Protein AF-A0A9W9Z459-F1 (afdb_monomer)

Structure (mmCIF, N/CA/C/O backbone):
data_AF-A0A9W9Z459-F1
#
_entry.id   AF-A0A9W9Z459-F1
#
loop_
_atom_site.group_PDB
_atom_site.id
_atom_site.type_symbol
_atom_site.label_atom_id
_atom_site.label_alt_id
_atom_site.label_comp_id
_atom_site.label_asym_id
_atom_site.label_entity_id
_atom_site.label_seq_id
_atom_site.pdbx_PDB_ins_code
_atom_site.Cartn_x
_atom_site.Cartn_y
_atom_site.Cartn_z
_atom_site.occupancy
_atom_site.B_iso_or_equiv
_atom_site.auth_seq_id
_atom_site.auth_comp_id
_atom_site.auth_asym_id
_atom_site.auth_atom_id
_atom_site.pdbx_PDB_model_num
ATOM 1 N N . MET A 1 1 ? 6.726 48.085 -51.121 1.00 33.09 1 MET A N 1
ATOM 2 C CA . MET A 1 1 ? 7.562 48.000 -49.904 1.00 33.09 1 MET A CA 1
ATOM 3 C C . MET A 1 1 ? 6.986 48.955 -48.873 1.00 33.09 1 MET A C 1
ATOM 5 O O . MET A 1 1 ? 6.950 50.147 -49.133 1.00 33.09 1 MET A O 1
ATOM 9 N N . ASN A 1 2 ? 6.444 48.423 -47.775 1.00 30.64 2 ASN A N 1
ATOM 10 C CA . ASN A 1 2 ? 5.808 49.197 -46.706 1.00 30.64 2 ASN A CA 1
ATOM 11 C C . ASN A 1 2 ? 6.861 49.483 -45.622 1.00 30.64 2 ASN A C 1
ATOM 13 O O . ASN A 1 2 ? 7.367 48.552 -44.999 1.00 30.64 2 ASN A O 1
ATOM 17 N N . VAL A 1 3 ? 7.222 50.753 -45.437 1.00 37.75 3 VAL A N 1
ATOM 18 C CA . VAL A 1 3 ? 8.397 51.231 -44.673 1.00 37.75 3 VAL A CA 1
ATOM 19 C C . VAL A 1 3 ? 8.119 51.344 -43.156 1.00 37.75 3 VAL A C 1
ATOM 21 O O . VAL A 1 3 ? 8.700 52.164 -42.464 1.00 37.75 3 VAL A O 1
ATOM 24 N N . THR A 1 4 ? 7.234 50.524 -42.580 1.00 36.66 4 THR A N 1
ATOM 25 C CA . THR A 1 4 ? 6.805 50.691 -41.168 1.00 36.66 4 THR A CA 1
ATOM 26 C C . THR A 1 4 ? 6.666 49.388 -40.377 1.00 36.66 4 THR A C 1
ATOM 28 O O . THR A 1 4 ? 5.792 49.257 -39.522 1.00 36.66 4 THR A O 1
ATOM 31 N N . ARG A 1 5 ? 7.543 48.401 -40.606 1.00 35.97 5 ARG A N 1
ATOM 32 C CA . ARG A 1 5 ? 7.560 47.161 -39.799 1.00 35.97 5 ARG A CA 1
ATOM 33 C C . ARG A 1 5 ? 8.921 46.747 -39.234 1.00 35.97 5 ARG A C 1
ATOM 35 O O . ARG A 1 5 ? 9.155 45.567 -39.007 1.00 35.97 5 ARG A O 1
ATOM 42 N N . ALA A 1 6 ? 9.779 47.713 -38.933 1.00 44.91 6 ALA A N 1
ATOM 43 C CA . ALA A 1 6 ? 10.926 47.501 -38.057 1.00 44.91 6 ALA A CA 1
ATOM 44 C C . ALA A 1 6 ? 11.133 48.753 -37.206 1.00 44.91 6 ALA A C 1
ATOM 46 O O . ALA A 1 6 ? 11.530 49.785 -37.732 1.00 44.91 6 ALA A O 1
ATOM 47 N N . MET A 1 7 ? 10.839 48.679 -35.908 1.00 44.25 7 MET A N 1
ATOM 48 C CA . MET A 1 7 ? 11.396 49.649 -34.957 1.00 44.25 7 MET A CA 1
ATOM 49 C C . MET A 1 7 ? 11.773 49.055 -33.597 1.00 44.25 7 MET A C 1
ATOM 51 O O . MET A 1 7 ? 12.324 49.773 -32.773 1.00 44.25 7 MET A O 1
ATOM 55 N N . LEU A 1 8 ? 11.567 47.754 -33.361 1.00 49.78 8 LEU A N 1
ATOM 56 C CA . LEU A 1 8 ? 12.122 47.081 -32.188 1.00 49.78 8 LEU A CA 1
ATOM 57 C C . LEU A 1 8 ? 12.636 45.688 -32.586 1.00 49.78 8 LEU A C 1
ATOM 59 O O . LEU A 1 8 ? 11.852 44.765 -32.797 1.00 49.78 8 LEU A O 1
ATOM 63 N N . ASP A 1 9 ? 13.963 45.531 -32.648 1.00 59.78 9 ASP A N 1
ATOM 64 C CA . ASP A 1 9 ? 14.664 44.239 -32.827 1.00 59.78 9 ASP A CA 1
ATOM 65 C C . ASP A 1 9 ? 14.608 43.353 -31.564 1.00 59.78 9 ASP A C 1
ATOM 67 O O . ASP A 1 9 ? 15.243 42.299 -31.453 1.00 59.78 9 ASP A O 1
ATOM 71 N N . PHE A 1 10 ? 13.818 43.780 -30.582 1.00 63.88 10 PHE A N 1
ATOM 72 C CA . PHE A 1 10 ? 13.540 43.076 -29.350 1.00 63.88 10 PHE A CA 1
ATOM 73 C C . PHE A 1 10 ? 12.063 43.222 -28.978 1.00 63.88 10 PHE A C 1
ATOM 75 O O . PHE A 1 10 ? 11.417 44.219 -29.275 1.00 63.88 10 PHE A O 1
ATOM 82 N N . HIS A 1 11 ? 11.515 42.229 -28.292 1.00 70.88 11 HIS A N 1
ATOM 83 C CA . HIS A 1 11 ? 10.202 42.326 -27.667 1.00 70.88 11 HIS A CA 1
ATOM 84 C C . HIS A 1 11 ? 10.350 42.350 -26.157 1.00 70.88 11 HIS A C 1
ATOM 86 O O . HIS A 1 11 ? 11.096 41.555 -25.575 1.00 70.88 11 HIS A O 1
ATOM 92 N N . LEU A 1 12 ? 9.576 43.235 -25.545 1.00 73.88 12 LEU A N 1
ATOM 93 C CA . LEU A 1 12 ? 9.324 43.241 -24.117 1.00 73.88 12 LEU A CA 1
ATOM 94 C C . LEU A 1 12 ? 8.213 42.238 -23.786 1.00 73.88 12 LEU A C 1
ATOM 96 O O . LEU A 1 12 ? 7.470 41.793 -24.669 1.00 73.88 12 LEU A O 1
ATOM 100 N N . ASP A 1 13 ? 8.128 41.838 -22.523 1.00 73.88 13 ASP A N 1
ATOM 101 C CA . ASP A 1 13 ? 7.057 40.955 -22.085 1.00 73.88 13 ASP A CA 1
ATOM 102 C C . ASP A 1 13 ? 5.696 41.672 -22.071 1.00 73.88 13 ASP A C 1
ATOM 104 O O . ASP A 1 13 ? 5.591 42.893 -22.180 1.00 73.88 13 ASP A O 1
ATOM 108 N N . LYS A 1 14 ? 4.617 40.894 -21.938 1.00 75.00 14 LYS A N 1
ATOM 109 C CA . LYS A 1 14 ? 3.243 41.422 -21.910 1.00 75.00 14 LYS A CA 1
ATOM 110 C C . LYS A 1 14 ? 2.937 42.310 -20.692 1.00 75.00 14 LYS A C 1
ATOM 112 O O . LYS A 1 14 ? 1.835 42.839 -20.603 1.00 75.00 14 LYS A O 1
ATOM 117 N N . HIS A 1 15 ? 3.853 42.386 -19.730 1.00 77.06 15 HIS A N 1
ATOM 118 C CA . HIS A 1 15 ? 3.709 43.118 -18.476 1.00 77.06 15 HIS A CA 1
ATOM 119 C C . HIS A 1 15 ? 4.658 44.317 -18.399 1.00 77.06 15 HIS A C 1
ATOM 121 O O . HIS A 1 15 ? 4.790 44.914 -17.331 1.00 77.06 15 HIS A O 1
ATOM 127 N N . ALA A 1 16 ? 5.313 44.666 -19.507 1.00 75.75 16 ALA A N 1
ATOM 128 C CA . ALA A 1 16 ? 6.228 45.784 -19.557 1.00 75.75 16 ALA A CA 1
ATOM 129 C C . ALA A 1 16 ? 5.472 47.094 -19.321 1.00 75.75 16 ALA A C 1
ATOM 131 O O . ALA A 1 16 ? 4.479 47.386 -19.991 1.00 75.75 16 ALA A O 1
ATOM 132 N N . VAL A 1 17 ? 5.950 47.877 -18.356 1.00 75.44 17 VAL A N 1
ATOM 133 C CA . VAL A 1 17 ? 5.379 49.184 -18.031 1.00 75.44 17 VAL A CA 1
ATOM 134 C C . VAL A 1 17 ? 6.151 50.227 -18.828 1.00 75.44 17 VAL A C 1
ATOM 136 O O . VAL A 1 17 ? 7.335 50.461 -18.579 1.00 75.44 17 VAL A O 1
ATOM 139 N N . ILE A 1 18 ? 5.478 50.809 -19.819 1.00 72.94 18 ILE A N 1
ATOM 140 C CA . ILE A 1 18 ? 5.997 51.892 -20.654 1.00 72.94 18 ILE A CA 1
ATOM 141 C C . ILE A 1 18 ? 5.150 53.121 -20.333 1.00 72.94 18 ILE A C 1
ATOM 143 O O . ILE A 1 18 ? 4.053 53.274 -20.865 1.00 72.94 18 ILE A O 1
ATOM 147 N N . ASP A 1 19 ? 5.628 53.955 -19.416 1.00 69.69 19 ASP A N 1
ATOM 148 C CA . ASP A 1 19 ? 4.999 55.240 -19.126 1.00 69.69 19 ASP A CA 1
ATOM 149 C C . ASP A 1 19 ? 5.716 56.323 -19.938 1.00 69.69 19 ASP A C 1
ATOM 151 O O . ASP A 1 19 ? 6.912 56.542 -19.775 1.00 69.69 19 ASP A O 1
ATOM 155 N N . SER A 1 20 ? 5.003 56.961 -20.865 1.00 63.00 20 SER A N 1
ATOM 156 C CA . SER A 1 20 ? 5.554 58.012 -21.728 1.00 63.00 20 SER A CA 1
ATOM 157 C C . SER A 1 20 ? 5.565 59.394 -21.067 1.00 63.00 20 SER A C 1
ATOM 159 O O . SER A 1 20 ? 5.967 60.362 -21.709 1.00 63.00 20 SER A O 1
ATOM 161 N N . THR A 1 21 ? 5.059 59.511 -19.835 1.00 61.91 21 THR A N 1
ATOM 162 C CA . THR A 1 21 ? 4.865 60.796 -19.140 1.00 61.91 21 THR A CA 1
ATOM 163 C C . THR A 1 21 ? 5.730 60.978 -17.898 1.00 61.91 21 THR A C 1
ATOM 165 O O . THR A 1 21 ? 5.834 62.095 -17.393 1.00 61.91 21 THR A O 1
ATOM 168 N N . SER A 1 22 ? 6.396 59.922 -17.433 1.00 60.44 22 SER A N 1
ATOM 169 C CA . SER A 1 22 ? 7.375 59.985 -16.352 1.00 60.44 22 SER A CA 1
ATOM 170 C C . SER A 1 22 ? 8.780 59.690 -16.887 1.00 60.44 22 SER A C 1
ATOM 172 O O . SER A 1 22 ? 8.956 58.821 -17.733 1.00 60.44 22 SER A O 1
ATOM 174 N N . ASP A 1 23 ? 9.802 60.378 -16.365 1.00 63.66 23 ASP A N 1
ATOM 175 C CA . ASP A 1 23 ? 11.235 60.145 -16.664 1.00 63.66 23 ASP A CA 1
ATOM 176 C C . ASP A 1 23 ? 11.752 58.788 -16.113 1.00 63.66 23 ASP A C 1
ATOM 178 O O . ASP A 1 23 ? 12.944 58.576 -15.882 1.00 63.66 23 ASP A O 1
ATOM 182 N N . MET A 1 24 ? 10.841 57.850 -15.841 1.00 59.84 24 MET A N 1
ATOM 183 C CA . MET A 1 24 ? 11.138 56.544 -15.272 1.00 59.84 24 MET A CA 1
ATOM 184 C C . MET A 1 24 ? 11.606 55.580 -16.374 1.00 59.84 24 MET A C 1
ATOM 186 O O . MET A 1 24 ? 10.973 55.476 -17.426 1.00 59.84 24 MET A O 1
ATOM 190 N N . PRO A 1 25 ? 12.694 54.821 -16.151 1.00 65.50 25 PRO A N 1
ATOM 191 C CA . PRO A 1 25 ? 13.192 53.872 -17.138 1.00 65.50 25 PRO A CA 1
ATOM 192 C C . PRO A 1 25 ? 12.192 52.728 -17.357 1.00 65.50 25 PRO A C 1
ATOM 194 O O . PRO A 1 25 ? 11.655 52.173 -16.397 1.00 65.50 25 PRO A O 1
ATOM 197 N N . VAL A 1 26 ? 11.983 52.340 -18.620 1.00 71.50 26 VAL A N 1
ATOM 198 C CA . VAL A 1 26 ? 11.097 51.231 -19.019 1.00 71.50 26 VAL A CA 1
ATOM 199 C C . VAL A 1 26 ? 11.497 49.940 -18.299 1.00 71.50 26 VAL A C 1
ATOM 201 O O . VAL A 1 26 ? 12.631 49.473 -18.427 1.00 71.50 26 VAL A O 1
ATOM 204 N N . GLN A 1 27 ? 10.555 49.333 -17.572 1.00 71.88 27 GLN A N 1
ATOM 205 C CA . GLN A 1 27 ? 10.784 48.087 -16.837 1.00 71.88 27 GLN A CA 1
ATOM 206 C C . GLN A 1 27 ? 10.079 46.913 -17.523 1.00 71.88 27 GLN A C 1
ATOM 208 O O . GLN A 1 27 ? 8.870 46.938 -17.745 1.00 71.88 27 GLN A O 1
ATOM 213 N N . SER A 1 28 ? 10.840 45.858 -17.826 1.00 75.88 28 SER A N 1
ATOM 214 C CA . SER A 1 28 ? 10.336 44.587 -18.362 1.00 75.88 28 SER A CA 1
ATOM 215 C C . SER A 1 28 ? 11.027 43.429 -17.652 1.00 75.88 28 SER A C 1
ATOM 217 O O . SER A 1 28 ? 12.244 43.460 -17.457 1.00 75.88 28 SER A O 1
ATOM 219 N N . ARG A 1 29 ? 10.271 42.397 -17.263 1.00 74.69 29 ARG A N 1
ATOM 220 C CA . ARG A 1 29 ? 10.810 41.239 -16.531 1.00 74.69 29 ARG A CA 1
ATOM 221 C C . ARG A 1 29 ? 11.503 40.255 -17.468 1.00 74.69 29 ARG A C 1
ATOM 223 O O . ARG A 1 29 ? 12.462 39.597 -17.067 1.00 74.69 29 ARG A O 1
ATOM 230 N N . TYR A 1 30 ? 11.043 40.183 -18.714 1.00 70.75 30 TYR A N 1
ATOM 231 C CA . TYR A 1 30 ? 11.679 39.422 -19.782 1.00 70.75 30 TYR A CA 1
ATOM 232 C C . TYR A 1 30 ? 11.851 40.282 -21.028 1.00 70.75 30 TYR A C 1
ATOM 234 O O . TYR A 1 30 ? 10.977 41.066 -21.391 1.00 70.75 30 TYR A O 1
ATOM 242 N N . THR A 1 31 ? 12.978 40.113 -21.705 1.00 71.75 31 THR A N 1
ATOM 243 C CA . THR A 1 31 ? 13.245 40.720 -23.007 1.00 71.75 31 THR A CA 1
ATOM 244 C C . THR A 1 31 ? 13.742 39.629 -23.948 1.00 71.75 31 THR A C 1
ATOM 246 O O . THR A 1 31 ? 14.506 38.748 -23.548 1.00 71.75 31 THR A O 1
ATOM 249 N N . ARG A 1 32 ? 13.259 39.627 -25.193 1.00 71.94 32 ARG A N 1
ATOM 250 C CA . ARG A 1 32 ? 13.710 38.687 -26.231 1.00 71.94 32 ARG A CA 1
ATOM 251 C C . ARG A 1 32 ? 14.236 39.468 -27.423 1.00 71.94 32 ARG A C 1
ATOM 253 O O . ARG A 1 32 ? 13.547 40.361 -27.897 1.00 71.94 32 ARG A O 1
ATOM 260 N N . SER A 1 33 ? 15.413 39.119 -27.922 1.00 71.25 33 SER A N 1
ATOM 261 C CA . SER A 1 33 ? 15.921 39.641 -29.194 1.00 71.25 33 SER A CA 1
ATOM 262 C C . SER A 1 33 ? 15.441 38.754 -30.335 1.00 71.25 33 SER A C 1
ATOM 264 O O . SER A 1 33 ? 15.403 37.530 -30.190 1.00 71.25 33 SER A O 1
ATOM 266 N N . LEU A 1 34 ? 15.059 39.363 -31.455 1.00 64.94 34 LEU A N 1
ATOM 267 C CA . LEU A 1 34 ? 14.704 38.643 -32.672 1.00 64.94 34 LEU A CA 1
ATOM 268 C C . LEU A 1 34 ? 15.867 38.715 -33.659 1.00 64.94 34 LEU A C 1
ATOM 270 O O . LEU A 1 34 ? 16.469 39.766 -33.846 1.00 64.94 34 LEU A O 1
ATOM 274 N N . PHE A 1 35 ? 16.178 37.587 -34.289 1.00 63.50 35 PHE A N 1
ATOM 275 C CA . PHE A 1 35 ? 17.106 37.527 -35.411 1.00 63.50 35 PHE A CA 1
ATOM 276 C C . PHE A 1 35 ? 16.327 37.040 -36.627 1.00 63.50 35 PHE A C 1
ATOM 278 O O . PHE A 1 35 ? 15.687 35.988 -36.569 1.00 63.50 35 PHE A O 1
ATOM 285 N N . TYR A 1 36 ? 16.351 37.818 -37.703 1.00 66.31 36 TYR A N 1
ATOM 286 C CA . TYR A 1 36 ? 15.632 37.508 -38.931 1.00 66.31 36 TYR A CA 1
ATOM 287 C C . TYR A 1 36 ? 16.607 36.955 -39.967 1.00 66.31 36 TYR A C 1
ATOM 289 O O . TYR A 1 36 ? 17.659 37.539 -40.217 1.00 66.31 36 TYR A O 1
ATOM 297 N N . ILE A 1 37 ? 16.246 35.827 -40.573 1.00 67.19 37 ILE A N 1
ATOM 298 C CA . ILE A 1 37 ? 16.971 35.245 -41.705 1.00 67.19 37 ILE A CA 1
ATOM 299 C C . ILE A 1 37 ? 16.275 35.721 -42.981 1.00 67.19 37 ILE A C 1
ATOM 301 O O . ILE A 1 37 ? 15.046 35.709 -43.059 1.00 67.19 37 ILE A O 1
ATOM 305 N N . GLY A 1 38 ? 17.053 36.194 -43.955 1.00 69.00 38 GLY A N 1
ATOM 306 C CA . GLY A 1 38 ? 16.524 36.697 -45.221 1.00 69.00 38 GLY A CA 1
ATOM 307 C C . GLY A 1 38 ? 16.048 35.567 -46.136 1.00 69.00 38 GLY A C 1
ATOM 308 O O . GLY A 1 38 ? 16.789 34.615 -46.374 1.00 69.00 38 GLY A O 1
ATOM 309 N N . TYR A 1 39 ? 14.834 35.703 -46.670 1.00 71.06 39 TYR A N 1
ATOM 310 C CA . TYR A 1 39 ? 14.299 34.873 -47.753 1.00 71.06 39 TYR A CA 1
ATOM 311 C C . TYR A 1 39 ? 14.453 35.593 -49.110 1.00 71.06 39 TYR A C 1
ATOM 313 O O . TYR A 1 39 ? 14.459 36.828 -49.130 1.00 71.06 39 TYR A O 1
ATOM 321 N N . PRO A 1 40 ? 14.514 34.876 -50.249 1.00 70.44 40 PRO A N 1
ATOM 322 C CA . PRO A 1 40 ? 14.514 33.418 -50.387 1.00 70.44 40 PRO A CA 1
ATOM 323 C C . PRO A 1 40 ? 15.889 32.793 -50.117 1.00 70.44 40 PRO A C 1
ATOM 325 O O . PRO A 1 40 ? 16.930 33.388 -50.398 1.00 70.44 40 PRO A O 1
ATOM 328 N N . LEU A 1 41 ? 15.893 31.569 -49.588 1.00 72.12 41 LEU A N 1
ATOM 329 C CA . LEU A 1 41 ? 17.123 30.794 -49.410 1.00 72.12 41 LEU A CA 1
ATOM 330 C C . LEU A 1 41 ? 17.668 30.315 -50.766 1.00 72.12 41 LEU A C 1
ATOM 332 O O . LEU A 1 41 ? 16.936 30.201 -51.752 1.00 72.12 41 LEU A O 1
ATOM 336 N N . LYS A 1 42 ? 18.975 30.039 -50.830 1.00 75.19 42 LYS A N 1
ATOM 337 C CA . LYS A 1 42 ? 19.655 29.623 -52.065 1.00 75.19 42 LYS A CA 1
ATOM 338 C C . LYS A 1 42 ? 19.064 28.301 -52.575 1.00 75.19 42 LYS A C 1
ATOM 340 O O . LYS A 1 42 ? 19.279 27.270 -51.958 1.00 75.19 42 LYS A O 1
ATOM 345 N N . GLY A 1 43 ? 18.375 28.335 -53.717 1.00 75.06 43 GLY A N 1
ATOM 346 C CA . GLY A 1 43 ? 17.684 27.167 -54.291 1.00 75.06 43 GLY A CA 1
ATOM 347 C C . GLY A 1 43 ? 16.165 27.325 -54.428 1.00 75.06 43 GLY A C 1
ATOM 348 O O . GLY A 1 43 ? 15.521 26.455 -55.011 1.00 75.06 43 GLY A O 1
ATOM 349 N N . PHE A 1 44 ? 15.606 28.444 -53.957 1.00 80.19 44 PHE A N 1
ATOM 350 C CA . PHE A 1 44 ? 14.195 28.800 -54.118 1.00 80.19 44 PHE A CA 1
ATOM 351 C C . PHE A 1 44 ? 14.034 30.027 -55.015 1.00 80.19 44 PHE A C 1
ATOM 353 O O . PHE A 1 44 ? 14.829 30.967 -54.951 1.00 80.19 44 PHE A O 1
ATOM 360 N N . HIS A 1 45 ? 12.998 30.024 -55.850 1.00 75.19 45 HIS A N 1
ATOM 361 C CA . HIS A 1 45 ? 12.787 31.059 -56.862 1.00 75.19 45 HIS A CA 1
ATOM 362 C C . HIS A 1 45 ? 12.219 32.364 -56.289 1.00 75.19 45 HIS A C 1
ATOM 364 O O . HIS A 1 45 ? 12.537 33.441 -56.790 1.00 75.19 45 HIS A O 1
ATOM 370 N N . ASN A 1 46 ? 11.386 32.290 -55.249 1.00 79.12 46 ASN A N 1
ATOM 371 C CA . ASN A 1 46 ? 10.826 33.451 -54.557 1.00 79.12 46 ASN A CA 1
ATOM 372 C C . ASN A 1 46 ? 10.457 33.095 -53.098 1.00 79.12 46 ASN A C 1
ATOM 374 O O . ASN A 1 46 ? 10.706 31.981 -52.641 1.00 79.12 46 ASN A O 1
ATOM 378 N N . THR A 1 47 ? 9.908 34.054 -52.348 1.00 74.44 47 THR A N 1
ATOM 379 C CA . THR A 1 47 ? 9.501 33.874 -50.938 1.00 74.44 47 THR A CA 1
ATOM 380 C C . THR A 1 47 ? 8.268 32.986 -50.752 1.00 74.44 47 THR A C 1
ATOM 382 O O . THR A 1 47 ? 7.952 32.617 -49.627 1.00 74.44 47 THR A O 1
ATOM 385 N N . GLU A 1 48 ? 7.538 32.692 -51.829 1.00 75.25 48 GLU A N 1
ATOM 386 C CA . GLU A 1 48 ? 6.327 31.859 -51.823 1.00 75.25 48 GLU A CA 1
ATOM 387 C C . GLU A 1 48 ? 6.578 30.458 -52.416 1.00 75.25 48 GLU A C 1
ATOM 389 O O . GLU A 1 48 ? 5.716 29.582 -52.359 1.00 75.25 48 GLU A O 1
ATOM 394 N N . ASP A 1 49 ? 7.771 30.218 -52.963 1.00 63.91 49 ASP A N 1
ATOM 395 C CA . ASP A 1 49 ? 8.190 28.945 -53.535 1.00 63.91 49 ASP A CA 1
ATOM 396 C C . ASP A 1 49 ? 8.460 27.963 -52.397 1.00 63.91 49 ASP A C 1
ATOM 398 O O . ASP A 1 49 ? 9.434 28.109 -51.657 1.00 63.91 49 ASP A O 1
ATOM 402 N N . ARG A 1 50 ? 7.572 26.968 -52.262 1.00 72.44 50 ARG A N 1
ATOM 403 C CA . ARG A 1 50 ? 7.658 25.888 -51.264 1.00 72.44 50 ARG A CA 1
ATOM 404 C C . ARG A 1 50 ? 7.937 26.438 -49.866 1.00 72.44 50 ARG A C 1
ATOM 406 O O . ARG A 1 50 ? 8.907 26.051 -49.215 1.00 72.44 50 ARG A O 1
ATOM 413 N N . VAL A 1 51 ? 7.046 27.326 -49.424 1.00 70.50 51 VAL A N 1
ATOM 414 C CA . VAL A 1 51 ? 7.123 28.053 -48.146 1.00 70.50 51 VAL A CA 1
ATOM 415 C C . VAL A 1 51 ? 7.519 27.144 -46.983 1.00 70.50 51 VAL A C 1
ATOM 417 O O . VAL A 1 51 ? 8.418 27.499 -46.229 1.00 70.50 51 VAL A O 1
ATOM 420 N N . ASP A 1 52 ? 6.911 25.962 -46.868 1.00 65.56 52 ASP A N 1
ATOM 421 C CA . ASP A 1 52 ? 7.197 25.023 -45.777 1.00 65.56 52 ASP A CA 1
ATOM 422 C C . ASP A 1 52 ? 8.636 24.476 -45.831 1.00 65.56 52 ASP A C 1
ATOM 424 O O . ASP A 1 52 ? 9.345 24.514 -44.827 1.00 65.56 52 ASP A O 1
ATOM 428 N N . MET A 1 53 ? 9.122 24.065 -47.010 1.00 66.38 53 MET A N 1
ATOM 429 C CA . MET A 1 53 ? 10.506 23.585 -47.171 1.00 66.38 53 MET A CA 1
ATOM 430 C C . MET A 1 53 ? 11.524 24.699 -46.926 1.00 66.38 53 MET A C 1
ATOM 432 O O . MET A 1 53 ? 12.558 24.479 -46.300 1.00 66.38 53 MET A O 1
ATOM 436 N N . GLN A 1 54 ? 11.227 25.906 -47.406 1.00 71.31 54 GLN A N 1
ATOM 437 C CA . GLN A 1 54 ? 12.091 27.063 -47.211 1.00 71.31 54 GLN A CA 1
ATOM 438 C C . GLN A 1 54 ? 12.174 27.452 -45.724 1.00 71.31 54 GLN A C 1
ATOM 440 O O . GLN A 1 54 ? 13.238 27.836 -45.234 1.00 71.31 54 GLN A O 1
ATOM 445 N N . TRP A 1 55 ? 11.070 27.302 -44.987 1.00 66.19 55 TRP A N 1
ATOM 446 C CA . TRP A 1 55 ? 11.027 27.470 -43.536 1.00 66.19 55 TRP A CA 1
ATOM 447 C C . TRP A 1 55 ? 11.858 26.423 -42.791 1.00 66.19 55 TRP A C 1
ATOM 449 O O . TRP A 1 55 ? 12.577 26.772 -41.848 1.00 66.19 55 TRP A O 1
ATOM 459 N N . ASP A 1 56 ? 11.786 25.160 -43.203 1.00 64.25 56 ASP A N 1
ATOM 460 C CA . ASP A 1 56 ? 12.553 24.073 -42.588 1.00 64.25 56 ASP A CA 1
ATOM 461 C C . ASP A 1 56 ? 14.063 24.242 -42.820 1.00 64.25 56 ASP A C 1
ATOM 463 O O . ASP A 1 56 ? 14.864 24.085 -41.892 1.00 64.25 56 ASP A O 1
ATOM 467 N N . GLU A 1 57 ? 14.463 24.661 -44.022 1.00 70.56 57 GLU A N 1
ATOM 468 C CA . GLU A 1 57 ? 15.864 24.916 -44.366 1.00 70.56 57 GLU A CA 1
ATOM 469 C C . GLU A 1 57 ? 16.433 26.133 -43.613 1.00 70.56 57 GLU A C 1
ATOM 471 O O . GLU A 1 57 ? 17.569 26.096 -43.130 1.00 70.56 57 GLU A O 1
ATOM 476 N N . ALA A 1 58 ? 15.621 27.174 -43.383 1.00 71.38 58 ALA A N 1
ATOM 477 C CA . ALA A 1 58 ? 16.000 28.305 -42.532 1.00 71.38 58 ALA A CA 1
ATOM 478 C C . ALA A 1 58 ? 16.247 27.871 -41.079 1.00 71.38 58 ALA A C 1
ATOM 480 O O . ALA A 1 58 ? 17.200 28.327 -40.439 1.00 71.38 58 ALA A O 1
ATOM 481 N N . GLN A 1 59 ? 15.397 26.990 -40.542 1.00 64.38 59 GLN A N 1
ATOM 482 C CA . GLN A 1 59 ? 15.546 26.475 -39.180 1.00 64.38 59 GLN A CA 1
ATOM 483 C C . GLN A 1 59 ? 16.773 25.575 -39.029 1.00 64.38 59 GLN A C 1
ATOM 485 O O . GLN A 1 59 ? 17.443 25.633 -37.991 1.00 64.38 59 GLN A O 1
ATOM 490 N N . LEU A 1 60 ? 17.085 24.774 -40.049 1.00 64.88 60 LEU A N 1
ATOM 491 C CA . LEU A 1 60 ? 18.282 23.941 -40.076 1.00 64.88 60 LEU A CA 1
ATOM 492 C C . LEU A 1 60 ? 19.550 24.796 -40.097 1.00 64.88 60 LEU A C 1
ATOM 494 O O . LEU A 1 60 ? 20.409 24.631 -39.230 1.00 64.88 60 LEU A O 1
ATOM 498 N N . PHE A 1 61 ? 19.618 25.766 -41.011 1.00 70.56 61 PHE A N 1
ATOM 499 C CA . PHE A 1 61 ? 20.736 26.702 -41.104 1.00 70.56 61 PHE A CA 1
ATOM 500 C C . PHE A 1 61 ? 20.948 27.462 -39.788 1.00 70.56 61 PHE A C 1
ATOM 502 O O . PHE A 1 61 ? 22.071 27.569 -39.294 1.00 70.56 61 PHE A O 1
ATOM 509 N N . ALA A 1 62 ? 19.864 27.931 -39.160 1.00 67.00 62 ALA A N 1
ATOM 510 C CA . ALA A 1 62 ? 19.927 28.583 -37.855 1.00 67.00 62 ALA A CA 1
ATOM 511 C C . ALA A 1 62 ? 20.470 27.650 -36.759 1.00 67.00 62 ALA A C 1
ATOM 513 O O . ALA A 1 62 ? 21.235 28.080 -35.893 1.00 67.00 62 ALA A O 1
ATOM 514 N N . SER A 1 63 ? 20.075 26.375 -36.782 1.00 63.31 63 SER A N 1
ATOM 515 C CA . SER A 1 63 ? 20.550 25.373 -35.831 1.00 63.31 63 SER A CA 1
ATOM 516 C C . SER A 1 63 ? 22.040 25.102 -36.010 1.00 63.31 63 SER A C 1
ATOM 518 O O . SER A 1 63 ? 22.772 25.144 -35.030 1.00 63.31 63 SER A O 1
ATOM 520 N N . GLU A 1 64 ? 22.521 24.870 -37.228 1.00 65.00 64 GLU A N 1
ATOM 521 C CA . GLU A 1 64 ? 23.944 24.594 -37.471 1.00 65.00 64 GLU A CA 1
ATOM 522 C C . GLU A 1 64 ? 24.830 25.803 -37.167 1.00 65.00 64 GLU A C 1
ATOM 524 O O . GLU A 1 64 ? 25.819 25.682 -36.442 1.00 65.00 64 GLU A O 1
ATOM 529 N N . ALA A 1 65 ? 24.445 26.985 -37.653 1.00 68.94 65 ALA A N 1
ATOM 530 C CA . ALA A 1 65 ? 25.251 28.191 -37.506 1.00 68.94 65 ALA A CA 1
ATOM 531 C C . ALA A 1 65 ? 25.347 28.666 -36.048 1.00 68.94 65 ALA A C 1
ATOM 533 O O . ALA A 1 65 ? 26.384 29.183 -35.626 1.00 68.94 65 ALA A O 1
ATOM 534 N N . PHE A 1 66 ? 24.274 28.505 -35.262 1.00 70.44 66 PHE A N 1
ATOM 535 C CA . PHE A 1 66 ? 24.184 29.122 -33.939 1.00 70.44 66 PHE A CA 1
ATOM 536 C C . PHE A 1 66 ? 24.117 28.139 -32.764 1.00 70.44 66 PHE A C 1
ATOM 538 O O . PHE A 1 66 ? 24.286 28.592 -31.631 1.00 70.44 66 PHE A O 1
ATOM 545 N N . ALA A 1 67 ? 23.930 26.824 -32.954 1.00 66.94 67 ALA A N 1
ATOM 546 C CA . ALA A 1 67 ? 23.771 25.883 -31.831 1.00 66.94 67 ALA A CA 1
ATOM 547 C C . ALA A 1 67 ? 24.940 25.918 -30.838 1.00 66.94 67 ALA A C 1
ATOM 549 O O . ALA A 1 67 ? 24.724 26.035 -29.630 1.00 66.94 67 ALA A O 1
ATOM 550 N N . THR A 1 68 ? 26.182 25.854 -31.320 1.00 65.75 68 THR A N 1
ATOM 551 C CA . THR A 1 68 ? 27.391 25.878 -30.478 1.00 65.75 68 THR A CA 1
ATOM 552 C C . THR A 1 68 ? 27.555 27.212 -29.755 1.00 65.75 68 THR A C 1
ATOM 554 O O . THR A 1 68 ? 27.868 27.239 -28.559 1.00 65.75 68 THR A O 1
ATOM 557 N N . LEU A 1 69 ? 27.287 28.323 -30.445 1.00 73.62 69 LEU A N 1
ATOM 558 C CA .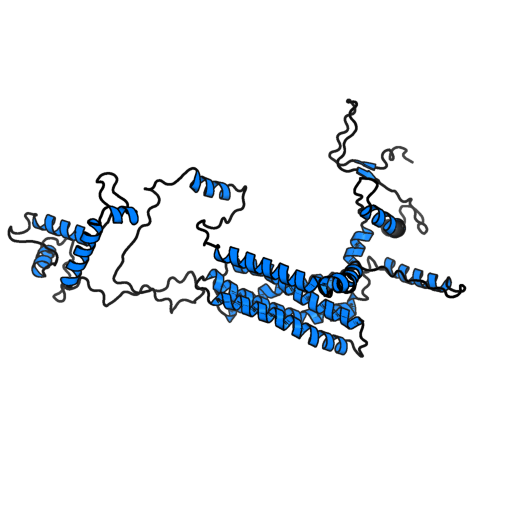 LEU A 1 69 ? 27.352 29.664 -29.868 1.00 73.62 69 LEU A CA 1
ATOM 559 C C . LEU A 1 69 ? 26.287 29.859 -28.778 1.00 73.62 69 LEU A C 1
ATOM 561 O O . LEU A 1 69 ? 26.616 30.266 -27.660 1.00 73.62 69 LEU A O 1
ATOM 565 N N . LEU A 1 70 ? 25.031 29.521 -29.076 1.00 73.00 70 LEU A N 1
ATOM 566 C CA . LEU A 1 70 ? 23.897 29.638 -28.158 1.00 73.00 70 LEU A CA 1
ATOM 567 C C . LEU A 1 70 ? 24.077 28.734 -26.938 1.00 73.00 70 LEU A C 1
ATOM 569 O O . LEU A 1 70 ? 23.862 29.179 -25.811 1.00 73.00 70 LEU A O 1
ATOM 573 N N . HIS A 1 71 ? 24.568 27.507 -27.126 1.00 67.19 71 HIS A N 1
ATOM 574 C CA . HIS A 1 71 ? 24.843 26.585 -26.025 1.00 67.19 71 HIS A CA 1
ATOM 575 C C . HIS A 1 71 ? 25.968 27.089 -25.103 1.00 67.19 71 HIS A C 1
ATOM 577 O O . HIS A 1 71 ? 25.871 26.998 -23.874 1.00 67.19 71 HIS A O 1
ATOM 583 N N . LYS A 1 72 ? 27.029 27.680 -25.671 1.00 75.12 72 LYS A N 1
ATOM 584 C CA . LYS A 1 72 ? 28.130 28.285 -24.900 1.00 75.12 72 LYS A CA 1
ATOM 585 C C . LYS A 1 72 ? 27.655 29.489 -24.084 1.00 75.12 72 LYS A C 1
ATOM 587 O O . LYS A 1 72 ? 28.052 29.629 -22.926 1.00 75.12 72 LYS A O 1
ATOM 592 N N . LYS A 1 73 ? 26.798 30.338 -24.662 1.00 78.81 73 LYS A N 1
ATOM 593 C CA . LYS A 1 73 ? 26.214 31.503 -23.979 1.00 78.81 73 LYS A CA 1
ATOM 594 C C . LYS A 1 73 ? 25.160 31.114 -22.942 1.00 78.81 73 LYS A C 1
ATOM 596 O O . LYS A 1 73 ? 25.126 31.730 -21.886 1.00 78.81 73 LYS A O 1
ATOM 601 N N . PHE A 1 74 ? 24.392 30.050 -23.169 1.00 74.69 74 PHE A N 1
ATOM 602 C CA . PHE A 1 74 ? 23.481 29.481 -22.169 1.00 74.69 74 PHE A CA 1
ATOM 603 C C . PHE A 1 74 ? 24.230 29.040 -20.905 1.00 74.69 74 PHE A C 1
ATOM 605 O O . PHE A 1 74 ? 23.847 29.403 -19.797 1.00 74.69 74 PHE A O 1
ATOM 612 N N . LYS A 1 75 ? 25.351 28.319 -21.063 1.00 70.06 75 LYS A N 1
ATOM 613 C CA . LYS A 1 75 ? 26.152 27.833 -19.926 1.00 70.06 75 LYS A CA 1
ATOM 614 C C . LYS A 1 75 ? 26.906 28.930 -19.180 1.00 70.06 75 LYS A C 1
ATOM 616 O O . LYS A 1 75 ? 27.006 28.867 -17.961 1.00 70.06 75 LYS A O 1
ATOM 621 N N . ARG A 1 76 ? 27.494 29.889 -19.901 1.00 75.06 76 ARG A N 1
ATOM 622 C CA . ARG A 1 76 ? 28.324 30.947 -19.293 1.00 75.06 76 ARG A CA 1
ATOM 623 C C . ARG A 1 76 ? 27.534 32.197 -18.902 1.00 75.06 76 ARG A C 1
ATOM 625 O O . ARG A 1 76 ? 28.081 33.043 -18.208 1.00 75.06 76 ARG A O 1
ATOM 632 N N . GLY A 1 77 ? 26.284 32.317 -19.344 1.00 73.44 77 GLY A N 1
ATOM 633 C CA . GLY A 1 77 ? 25.547 33.575 -19.298 1.00 73.44 77 GLY A CA 1
ATOM 634 C C . GLY A 1 77 ? 26.134 34.626 -20.247 1.00 73.44 77 GLY A C 1
ATOM 635 O O . GLY A 1 77 ? 27.135 34.408 -20.943 1.00 73.44 77 GLY A O 1
ATOM 636 N N . ILE A 1 78 ? 25.492 35.790 -20.287 1.00 77.38 78 ILE A N 1
ATOM 637 C CA . ILE A 1 78 ? 26.006 36.987 -20.960 1.00 77.38 78 ILE A CA 1
ATOM 638 C C . ILE A 1 78 ? 26.166 38.063 -19.883 1.00 77.38 78 ILE A C 1
ATOM 640 O O . ILE A 1 78 ? 25.189 38.669 -19.450 1.00 77.38 78 ILE A O 1
ATOM 644 N N . GLY A 1 79 ? 27.398 38.260 -19.401 1.00 79.88 79 GLY A N 1
ATOM 645 C CA . GLY A 1 79 ? 27.663 39.115 -18.239 1.00 79.88 79 GLY A CA 1
ATOM 646 C C . GLY A 1 79 ? 27.034 38.533 -16.967 1.00 79.88 79 GLY A C 1
ATOM 647 O O . GLY A 1 79 ? 27.207 37.351 -16.685 1.00 79.88 79 GLY A O 1
ATOM 648 N N . ALA A 1 80 ? 26.273 39.343 -16.225 1.00 72.75 80 ALA A N 1
ATOM 649 C CA . ALA A 1 80 ? 25.510 38.898 -15.051 1.00 72.75 80 ALA A CA 1
ATOM 650 C C . ALA A 1 80 ? 24.136 38.280 -15.397 1.00 72.75 80 ALA A C 1
ATOM 652 O O . ALA A 1 80 ? 23.402 37.852 -14.506 1.00 72.75 80 ALA A O 1
ATOM 653 N N . MET A 1 81 ? 23.758 38.239 -16.681 1.00 66.19 81 MET A N 1
ATOM 654 C CA . MET A 1 81 ? 22.435 37.790 -17.118 1.00 66.19 81 MET A CA 1
ATOM 655 C C . MET A 1 81 ? 22.432 36.305 -17.487 1.00 66.19 81 MET A C 1
ATOM 657 O O . MET A 1 81 ? 23.302 35.812 -18.213 1.00 66.19 81 MET A O 1
ATOM 661 N N . LYS A 1 82 ? 21.396 35.592 -17.030 1.00 64.62 82 LYS A N 1
ATOM 662 C CA . LYS A 1 82 ? 21.119 34.213 -17.449 1.00 64.62 82 LYS A CA 1
ATOM 663 C C . LYS A 1 82 ? 20.530 34.230 -18.859 1.00 64.62 82 LYS A C 1
ATOM 665 O O . LYS A 1 82 ? 19.502 34.858 -19.093 1.00 64.62 82 LYS A O 1
ATOM 670 N N . PHE A 1 83 ? 21.191 33.546 -19.786 1.00 71.25 83 PHE A N 1
ATOM 671 C CA . PHE A 1 83 ? 20.782 33.480 -21.185 1.00 71.25 83 PHE A CA 1
ATOM 672 C C . PHE A 1 83 ? 19.945 32.224 -21.425 1.00 71.25 83 PHE A C 1
ATOM 674 O O . PHE A 1 83 ? 20.403 31.128 -21.116 1.00 71.25 83 PHE A O 1
ATOM 681 N N . TYR A 1 84 ? 18.753 32.376 -22.000 1.00 66.25 84 TYR A N 1
ATOM 682 C CA . TYR A 1 84 ? 17.876 31.272 -22.394 1.00 66.25 84 TYR A CA 1
ATOM 683 C C . TYR A 1 84 ? 17.550 31.404 -23.880 1.00 66.25 84 TYR A C 1
ATOM 685 O O . TYR A 1 84 ? 17.263 32.501 -24.353 1.00 66.25 84 TYR A O 1
ATOM 693 N N . TYR A 1 85 ? 17.584 30.292 -24.613 1.00 66.56 85 TYR A N 1
ATOM 694 C CA . TYR A 1 85 ? 17.208 30.246 -26.023 1.00 66.56 85 TYR A CA 1
ATOM 695 C C . TYR A 1 85 ? 16.216 29.107 -26.253 1.00 66.56 85 TYR A C 1
ATOM 697 O O . TYR A 1 85 ? 16.301 28.058 -25.616 1.00 66.56 85 TYR A O 1
ATOM 705 N N . PHE A 1 86 ? 15.275 29.315 -27.169 1.00 59.34 86 PHE A N 1
ATOM 706 C CA . PHE A 1 86 ? 14.326 28.295 -27.595 1.00 59.34 86 PHE A CA 1
ATOM 707 C C . PHE A 1 86 ? 14.430 28.152 -29.109 1.00 59.34 86 PHE A C 1
ATOM 709 O O . PHE A 1 86 ? 13.965 29.017 -29.848 1.00 59.34 86 PHE A O 1
ATOM 716 N N . LEU A 1 87 ? 15.073 27.074 -29.566 1.00 62.50 87 LEU A N 1
ATOM 717 C CA . LEU A 1 87 ? 15.119 26.717 -30.981 1.00 62.50 87 LEU A CA 1
ATOM 718 C C . LEU A 1 87 ? 14.345 25.416 -31.181 1.00 62.50 87 LEU A C 1
ATOM 720 O O . LEU A 1 87 ? 14.730 24.369 -30.654 1.00 62.50 87 LEU A O 1
ATOM 724 N N . ARG A 1 88 ? 13.251 25.494 -31.944 1.00 56.00 88 ARG A N 1
ATOM 725 C CA . ARG A 1 88 ? 12.337 24.370 -32.180 1.00 56.00 88 ARG A CA 1
ATOM 726 C C . ARG A 1 88 ? 13.088 23.162 -32.756 1.00 56.00 88 ARG A C 1
ATOM 728 O O . ARG A 1 88 ? 12.955 22.071 -32.220 1.00 56.00 88 ARG A O 1
ATOM 735 N N . ALA A 1 89 ? 13.978 23.371 -33.726 1.00 55.88 89 ALA A N 1
ATOM 736 C CA . ALA A 1 89 ? 14.796 22.311 -34.323 1.00 55.88 89 ALA A CA 1
ATOM 737 C C . ALA A 1 89 ? 15.672 21.544 -33.306 1.00 55.88 89 ALA A C 1
ATOM 739 O O . ALA A 1 89 ? 15.728 20.318 -33.345 1.00 55.88 89 ALA A O 1
ATOM 740 N N . LEU A 1 90 ? 16.307 22.229 -32.345 1.00 54.31 90 LEU A N 1
ATOM 741 C CA . LEU A 1 90 ? 17.133 21.579 -31.314 1.00 54.31 90 LEU A CA 1
ATOM 742 C C . LEU A 1 90 ? 16.291 20.837 -30.269 1.00 54.31 90 LEU A C 1
ATOM 744 O O . LEU A 1 90 ? 16.679 19.762 -29.821 1.00 54.31 90 LEU A O 1
ATOM 748 N N . PHE A 1 91 ? 15.127 21.383 -29.910 1.00 52.12 91 PHE A N 1
ATOM 749 C CA . PHE A 1 91 ? 14.177 20.729 -29.009 1.00 52.12 91 PHE A CA 1
ATOM 750 C C . PHE A 1 91 ? 13.605 19.443 -29.627 1.00 52.12 91 PHE A C 1
ATOM 752 O O . PHE A 1 91 ? 13.598 18.396 -28.982 1.00 52.12 91 PHE A O 1
ATOM 759 N N . PHE A 1 92 ? 13.203 19.489 -30.900 1.00 46.25 92 PHE A N 1
ATOM 760 C CA . PHE A 1 92 ? 12.715 18.315 -31.624 1.00 46.25 92 PHE A CA 1
ATOM 761 C C . PHE A 1 92 ? 13.823 17.295 -31.914 1.00 46.25 92 PHE A C 1
ATOM 763 O O . PHE A 1 92 ? 13.563 16.103 -31.796 1.00 46.25 92 PHE A O 1
ATOM 770 N N . ASN A 1 93 ? 15.063 17.716 -32.197 1.00 44.88 93 ASN A N 1
ATOM 771 C CA . ASN A 1 93 ? 16.198 16.792 -32.322 1.00 44.88 93 ASN A CA 1
ATOM 772 C C . ASN A 1 93 ? 16.521 16.078 -31.001 1.00 44.88 93 ASN A C 1
ATOM 774 O O . ASN A 1 93 ? 16.788 14.879 -31.011 1.00 44.88 93 ASN A O 1
ATOM 778 N N . ALA A 1 94 ? 16.431 16.767 -29.860 1.00 45.44 94 ALA A N 1
ATOM 779 C CA . ALA A 1 94 ? 16.615 16.146 -28.547 1.00 45.44 94 ALA A CA 1
ATOM 780 C C . ALA A 1 94 ? 15.510 15.121 -28.213 1.00 45.44 94 ALA A C 1
ATOM 782 O O . ALA A 1 94 ? 15.795 14.086 -27.616 1.00 45.44 94 ALA A O 1
ATOM 783 N N . ILE A 1 95 ? 14.266 15.379 -28.636 1.00 45.16 95 ILE A N 1
ATOM 784 C CA . ILE A 1 95 ? 13.135 14.444 -28.489 1.00 45.16 95 ILE A CA 1
ATOM 785 C C . ILE A 1 95 ? 13.242 13.273 -29.482 1.00 45.16 95 ILE A C 1
ATOM 787 O O . ILE A 1 95 ? 12.954 12.139 -29.122 1.00 45.16 95 ILE A O 1
ATOM 791 N N . SER A 1 96 ? 13.704 13.531 -30.707 1.00 42.28 96 SER A N 1
ATOM 792 C CA . SER A 1 96 ? 13.914 12.548 -31.784 1.00 42.28 96 SER A CA 1
ATOM 793 C C . SER A 1 96 ? 15.034 11.543 -31.477 1.00 42.28 96 SER A C 1
ATOM 795 O O . SER A 1 96 ? 14.970 10.388 -31.895 1.00 42.28 96 SER A O 1
ATOM 797 N N . GLN A 1 97 ? 16.050 11.954 -30.710 1.00 46.38 97 GLN A N 1
ATOM 798 C CA . GLN A 1 97 ? 17.153 11.081 -30.289 1.00 46.38 97 GLN A CA 1
ATOM 799 C C . GLN A 1 97 ? 16.766 10.087 -29.181 1.00 46.38 97 GLN A C 1
ATOM 801 O O . GLN A 1 97 ? 17.466 9.092 -28.987 1.00 46.38 97 GLN A O 1
ATOM 806 N N . GLN A 1 98 ? 15.648 10.298 -28.476 1.00 52.75 98 GLN A N 1
ATOM 807 C CA . GLN A 1 98 ? 15.078 9.294 -27.580 1.00 52.75 98 GLN A CA 1
ATOM 808 C C . GLN A 1 98 ? 14.002 8.500 -28.321 1.00 52.75 98 GLN A C 1
ATOM 810 O O . GLN A 1 98 ? 13.040 9.060 -28.837 1.00 52.75 98 GLN A O 1
ATOM 815 N N . SER A 1 99 ? 14.154 7.175 -28.381 1.00 63.22 99 SER A N 1
ATOM 816 C CA . SER A 1 99 ? 13.184 6.304 -29.049 1.00 63.22 99 SER A CA 1
ATOM 817 C C . SER A 1 99 ? 11.828 6.358 -28.335 1.00 63.22 99 SER A C 1
ATOM 819 O O . SER A 1 99 ? 11.591 5.629 -27.371 1.00 63.22 99 SER A O 1
ATOM 821 N N . LEU A 1 100 ? 10.921 7.208 -28.835 1.00 71.81 100 LEU A N 1
ATOM 822 C CA . LEU A 1 100 ? 9.519 7.283 -28.401 1.00 71.81 100 LEU A CA 1
ATOM 823 C C . LEU A 1 100 ? 8.838 5.910 -28.440 1.00 71.81 100 LEU A C 1
ATOM 825 O O . LEU A 1 100 ? 7.937 5.650 -27.649 1.00 71.81 100 LEU A O 1
ATOM 829 N N . TRP A 1 101 ? 9.299 5.020 -29.322 1.00 83.12 101 TRP A N 1
ATOM 830 C CA . TRP A 1 101 ? 8.841 3.639 -29.400 1.00 83.12 101 TRP A CA 1
ATOM 831 C C . TRP A 1 101 ? 9.147 2.863 -28.118 1.00 83.12 101 TRP A C 1
ATOM 833 O O . TRP A 1 101 ? 8.232 2.351 -27.478 1.00 83.12 101 TRP A O 1
ATOM 843 N N . ILE A 1 102 ? 10.421 2.797 -27.718 1.00 83.31 102 ILE A N 1
ATOM 844 C CA . ILE A 1 102 ? 10.831 2.010 -26.548 1.00 83.31 102 ILE A CA 1
ATOM 845 C C . ILE A 1 102 ? 10.192 2.589 -25.284 1.00 83.31 102 ILE A C 1
ATOM 847 O O . ILE A 1 102 ? 9.594 1.846 -24.511 1.00 83.31 102 ILE A O 1
ATOM 851 N N . THR A 1 103 ? 10.257 3.910 -25.099 1.00 82.56 103 THR A N 1
ATOM 852 C CA . THR A 1 103 ? 9.700 4.569 -23.909 1.00 82.56 103 THR A CA 1
ATOM 853 C C . THR A 1 103 ? 8.175 4.461 -23.857 1.00 82.56 103 THR A C 1
ATOM 855 O O . THR A 1 103 ? 7.618 4.164 -22.802 1.00 82.56 103 THR A O 1
ATOM 858 N N . GLY A 1 104 ? 7.487 4.651 -24.988 1.00 86.69 104 GLY A N 1
ATOM 859 C CA . GLY A 1 104 ? 6.029 4.554 -25.063 1.00 86.69 104 GLY A CA 1
ATOM 860 C C . GLY A 1 104 ? 5.526 3.150 -24.733 1.00 86.69 104 GLY A C 1
ATOM 861 O O . GLY A 1 104 ? 4.652 2.992 -23.880 1.00 86.69 104 GLY A O 1
ATOM 862 N N . TRP A 1 105 ? 6.124 2.121 -25.341 1.00 90.81 105 TRP A N 1
ATOM 863 C CA . TRP A 1 105 ? 5.751 0.729 -25.079 1.00 90.81 105 TRP A CA 1
ATOM 864 C C . TRP A 1 105 ? 6.182 0.233 -23.696 1.00 90.81 105 TRP A C 1
ATOM 866 O O . TRP A 1 105 ? 5.477 -0.586 -23.109 1.00 90.81 105 TRP A O 1
ATOM 876 N N . ALA A 1 106 ? 7.280 0.750 -23.137 1.00 88.44 106 ALA A N 1
ATOM 877 C CA . ALA A 1 106 ? 7.677 0.468 -21.759 1.00 88.44 106 ALA A CA 1
ATOM 878 C C . ALA A 1 106 ? 6.630 0.973 -20.754 1.00 88.44 106 ALA A C 1
ATOM 880 O O . ALA A 1 106 ? 6.133 0.199 -19.938 1.00 88.44 106 ALA A O 1
ATOM 881 N N . VAL A 1 107 ? 6.235 2.248 -20.850 1.00 90.19 107 VAL A N 1
ATOM 882 C CA . VAL A 1 107 ? 5.208 2.826 -19.966 1.00 90.19 107 VAL A CA 1
ATOM 883 C C . VAL A 1 107 ? 3.863 2.122 -20.160 1.00 90.19 107 VAL A C 1
ATOM 885 O O . VAL A 1 107 ? 3.196 1.794 -19.179 1.00 90.19 107 VAL A O 1
ATOM 888 N N . PHE A 1 108 ? 3.486 1.826 -21.408 1.00 92.31 108 PHE A N 1
ATOM 889 C CA . PHE A 1 108 ? 2.271 1.067 -21.707 1.00 92.31 108 PHE A CA 1
ATOM 890 C C . PHE A 1 108 ? 2.279 -0.323 -21.056 1.00 92.31 108 PHE A C 1
ATOM 892 O O . PHE A 1 108 ? 1.288 -0.715 -20.437 1.00 92.31 108 PHE A O 1
ATOM 899 N N . SER A 1 109 ? 3.398 -1.049 -21.142 1.00 93.12 109 SER A N 1
ATOM 900 C CA . SER A 1 109 ? 3.575 -2.352 -20.493 1.00 93.12 109 SER A CA 1
ATOM 901 C C . SER A 1 109 ? 3.370 -2.255 -18.981 1.00 93.12 109 SER A C 1
ATOM 903 O O . SER A 1 109 ? 2.571 -3.008 -18.425 1.00 93.12 109 SER A O 1
ATOM 905 N N . ILE A 1 110 ? 4.021 -1.292 -18.318 1.00 92.56 110 ILE A N 1
ATOM 906 C CA . ILE A 1 110 ? 3.933 -1.118 -16.858 1.00 92.56 110 ILE A CA 1
ATOM 907 C C . ILE A 1 110 ? 2.495 -0.801 -16.424 1.00 92.56 110 ILE A C 1
ATOM 909 O O . ILE A 1 110 ? 1.979 -1.408 -15.486 1.00 92.56 110 ILE A O 1
ATOM 913 N N . LEU A 1 111 ? 1.802 0.098 -17.130 1.00 92.06 111 LEU A N 1
ATOM 914 C CA . LEU A 1 111 ? 0.405 0.427 -16.821 1.00 92.06 111 LEU A CA 1
ATOM 915 C C . LEU A 1 111 ? -0.538 -0.759 -17.064 1.00 92.06 111 LEU A C 1
ATOM 917 O O . LEU A 1 111 ? -1.474 -0.979 -16.293 1.00 92.06 111 LEU A O 1
ATOM 921 N N . THR A 1 112 ? -0.273 -1.562 -18.096 1.00 93.19 112 THR A N 1
ATOM 922 C CA . THR A 1 112 ? -1.081 -2.748 -18.412 1.00 93.19 112 THR A CA 1
ATOM 923 C C . THR A 1 112 ? -0.961 -3.829 -17.330 1.00 93.19 112 THR A C 1
ATOM 925 O O . THR A 1 112 ? -1.928 -4.549 -17.065 1.00 93.19 112 THR A O 1
ATOM 928 N N . CYS A 1 113 ? 0.169 -3.888 -16.615 1.00 94.38 113 CYS A N 1
ATOM 929 C CA . CYS A 1 113 ? 0.366 -4.816 -15.496 1.00 94.38 113 CYS A CA 1
ATOM 930 C C . CYS A 1 113 ? -0.650 -4.611 -14.367 1.00 94.38 113 CYS A C 1
ATOM 932 O O . CYS A 1 113 ? -1.034 -5.583 -13.720 1.00 94.38 113 CYS A O 1
ATOM 934 N N . PHE A 1 114 ? -1.154 -3.386 -14.167 1.00 92.88 114 PHE A N 1
ATOM 935 C CA . PHE A 1 114 ? -2.209 -3.122 -13.185 1.00 92.88 114 PHE A CA 1
ATOM 936 C C . PHE A 1 114 ? -3.493 -3.895 -13.500 1.00 92.88 114 PHE A C 1
ATOM 938 O O . PHE A 1 114 ? -4.114 -4.462 -12.602 1.00 92.88 114 PHE A O 1
ATOM 945 N N . PHE A 1 115 ? -3.872 -3.974 -14.777 1.00 92.75 115 PHE A N 1
ATOM 946 C CA . PHE A 1 115 ? -5.036 -4.751 -15.203 1.00 92.75 115 PHE A CA 1
ATOM 947 C C . PHE A 1 115 ? -4.795 -6.254 -15.056 1.00 92.75 115 PHE A C 1
ATOM 949 O O . PHE A 1 115 ? -5.674 -6.957 -14.562 1.00 92.75 115 PHE A O 1
ATOM 956 N N . GLY A 1 116 ? -3.598 -6.736 -15.412 1.00 93.31 116 GLY A N 1
ATOM 957 C CA . GLY A 1 116 ? -3.217 -8.139 -15.222 1.00 93.31 116 GLY A CA 1
ATOM 958 C C . GLY A 1 116 ? -3.250 -8.562 -13.750 1.00 93.31 116 GLY A C 1
ATOM 959 O O . GLY A 1 116 ? -3.856 -9.576 -13.405 1.00 93.31 116 GLY A O 1
ATOM 960 N N . ALA A 1 117 ? -2.686 -7.743 -12.861 1.00 95.31 117 ALA A N 1
ATOM 961 C CA . ALA A 1 117 ? -2.724 -7.979 -11.421 1.00 95.31 117 ALA A CA 1
ATOM 962 C C . ALA A 1 117 ? -4.153 -7.915 -10.863 1.00 95.31 117 ALA A C 1
ATOM 964 O O . ALA A 1 117 ? -4.529 -8.756 -10.052 1.00 95.31 117 ALA A O 1
ATOM 965 N N . ASN A 1 118 ? -4.977 -6.970 -11.328 1.00 93.62 118 ASN A N 1
ATOM 966 C CA . ASN A 1 118 ? -6.380 -6.852 -10.923 1.00 93.62 118 ASN A CA 1
ATOM 967 C C . ASN A 1 118 ? -7.212 -8.067 -11.354 1.00 93.62 118 ASN A C 1
ATOM 969 O O . ASN A 1 118 ? -8.014 -8.564 -10.565 1.00 93.62 118 ASN A O 1
ATOM 973 N N . LEU A 1 119 ? -6.974 -8.603 -12.554 1.00 94.44 119 LEU A N 1
ATOM 974 C CA . LEU A 1 119 ? -7.619 -9.833 -13.011 1.00 94.44 119 LEU A CA 1
ATOM 975 C C . LEU A 1 119 ? -7.304 -11.001 -12.067 1.00 94.44 119 LEU A C 1
ATOM 977 O O . LEU A 1 119 ? -8.223 -11.664 -11.593 1.00 94.44 119 LEU A O 1
ATOM 981 N N . ILE A 1 120 ? -6.028 -11.218 -11.739 1.00 95.44 120 ILE A N 1
ATOM 982 C CA . ILE A 1 120 ? -5.615 -12.285 -10.813 1.00 95.44 120 ILE A CA 1
ATOM 983 C C . ILE A 1 120 ? -6.213 -12.042 -9.419 1.00 95.44 120 ILE A C 1
ATOM 985 O O . ILE A 1 120 ? -6.805 -12.939 -8.823 1.00 95.44 120 ILE A O 1
ATOM 989 N N . TYR A 1 121 ? -6.121 -10.813 -8.919 1.00 94.75 121 TYR A N 1
ATOM 990 C CA . TYR A 1 121 ? -6.595 -10.431 -7.591 1.00 94.75 121 TYR A CA 1
ATOM 991 C C . TYR A 1 121 ? -8.110 -10.615 -7.417 1.00 94.75 121 TYR A C 1
ATOM 993 O O . TYR A 1 121 ? -8.550 -11.142 -6.398 1.00 94.75 121 TYR A O 1
ATOM 1001 N N . ARG A 1 122 ? -8.919 -10.206 -8.402 1.00 91.94 122 ARG A N 1
ATOM 1002 C CA . ARG A 1 122 ? -10.385 -10.290 -8.309 1.00 91.94 122 ARG A CA 1
ATOM 1003 C C . ARG A 1 122 ? -10.954 -11.624 -8.763 1.00 91.94 122 ARG A C 1
ATOM 1005 O O . ARG A 1 122 ? -11.906 -12.090 -8.155 1.00 91.94 122 ARG A O 1
ATOM 1012 N N . VAL A 1 123 ? -10.432 -12.202 -9.843 1.00 92.25 123 VAL A N 1
ATOM 1013 C CA . VAL A 1 123 ? -11.032 -13.397 -10.458 1.00 92.25 123 VAL A CA 1
ATOM 1014 C C . VAL A 1 123 ? -10.456 -14.675 -9.863 1.00 92.25 123 VAL A C 1
ATOM 1016 O O . VAL A 1 123 ? -11.210 -15.602 -9.599 1.00 92.25 123 VAL A O 1
ATOM 1019 N N . ILE A 1 124 ? -9.140 -14.734 -9.639 1.00 92.69 124 ILE A N 1
ATOM 1020 C CA . ILE A 1 124 ? -8.485 -15.959 -9.156 1.00 92.69 124 ILE A CA 1
ATOM 1021 C C . ILE A 1 124 ? -8.514 -16.027 -7.626 1.00 92.69 124 ILE A C 1
ATOM 1023 O O . ILE A 1 124 ? -8.812 -17.080 -7.074 1.00 92.69 124 ILE A O 1
ATOM 1027 N N . LEU A 1 125 ? -8.225 -14.916 -6.939 1.00 90.69 125 LEU A N 1
ATOM 1028 C CA . LEU A 1 125 ? -8.142 -14.884 -5.471 1.00 90.69 125 LEU A CA 1
ATOM 1029 C C . LEU A 1 125 ? -9.442 -14.451 -4.760 1.00 90.69 125 LEU A C 1
ATOM 1031 O O . LEU A 1 125 ? -9.461 -14.435 -3.534 1.00 90.69 125 LEU A O 1
ATOM 1035 N N . ASP A 1 126 ? -10.500 -14.076 -5.497 1.00 91.00 126 ASP A N 1
ATOM 1036 C CA . ASP A 1 126 ? -11.774 -13.520 -4.975 1.00 91.00 126 ASP A CA 1
ATOM 1037 C C . ASP A 1 126 ? -11.590 -12.400 -3.925 1.00 91.00 126 ASP A C 1
ATOM 1039 O O . ASP A 1 126 ? -12.363 -12.239 -2.976 1.00 91.00 126 ASP A O 1
ATOM 1043 N N . CYS A 1 127 ? -10.552 -11.572 -4.075 1.00 90.50 127 CYS A N 1
ATOM 1044 C CA . CYS A 1 127 ? -10.340 -10.453 -3.169 1.00 90.50 127 CYS A CA 1
ATOM 1045 C C . CYS A 1 127 ? -11.291 -9.292 -3.513 1.00 90.50 127 CYS A C 1
ATOM 1047 O O . CYS A 1 127 ? -11.170 -8.617 -4.539 1.00 90.50 127 CYS A O 1
ATOM 1049 N N . ARG A 1 128 ? -12.245 -9.024 -2.616 1.00 88.50 128 ARG A N 1
ATOM 1050 C CA . ARG A 1 128 ? -13.363 -8.086 -2.856 1.00 88.50 128 ARG A CA 1
ATOM 1051 C C . ARG A 1 128 ? -13.070 -6.634 -2.493 1.00 88.50 128 ARG A C 1
ATOM 1053 O O . ARG A 1 128 ? -13.712 -5.722 -3.017 1.00 88.50 128 ARG A O 1
ATOM 1060 N N . TYR A 1 129 ? -12.130 -6.402 -1.583 1.00 90.38 129 TYR A N 1
ATOM 1061 C CA . TYR A 1 129 ? -11.793 -5.062 -1.114 1.00 90.38 129 TYR A CA 1
ATOM 1062 C C . TYR A 1 129 ? -10.765 -4.395 -2.035 1.00 90.38 129 TYR A C 1
ATOM 1064 O O . TYR A 1 129 ? -9.729 -4.978 -2.346 1.00 90.38 129 TYR A O 1
ATOM 1072 N N . ILE A 1 130 ? -11.045 -3.153 -2.435 1.00 89.56 130 ILE A N 1
ATOM 1073 C CA . ILE A 1 130 ? -10.084 -2.233 -3.053 1.00 89.56 130 ILE A CA 1
ATOM 1074 C C . ILE A 1 130 ? -10.195 -0.905 -2.310 1.00 89.56 130 ILE A C 1
ATOM 1076 O O . ILE A 1 130 ? -11.285 -0.351 -2.179 1.00 89.56 130 ILE A O 1
ATOM 1080 N N . GLY A 1 131 ? -9.057 -0.403 -1.837 1.00 89.00 131 GLY A N 1
ATOM 1081 C CA . GLY A 1 131 ? -8.955 0.867 -1.121 1.00 89.00 131 GLY A CA 1
ATOM 1082 C C . GLY A 1 131 ? -7.901 1.794 -1.722 1.00 89.00 131 GLY A C 1
ATOM 1083 O O . GLY A 1 131 ? -7.253 1.464 -2.715 1.00 89.00 131 GLY A O 1
ATOM 1084 N N . ILE A 1 132 ? -7.681 2.940 -1.074 1.00 88.81 132 ILE A N 1
ATOM 1085 C CA . ILE A 1 132 ? -6.754 3.986 -1.541 1.00 88.81 132 ILE A CA 1
ATOM 1086 C C . ILE A 1 132 ? -5.314 3.479 -1.734 1.00 88.81 132 ILE A C 1
ATOM 1088 O O . ILE A 1 132 ? -4.649 3.858 -2.694 1.00 88.81 132 ILE A O 1
ATOM 1092 N N . PHE A 1 133 ? -4.850 2.551 -0.891 1.00 90.12 133 PHE A N 1
ATOM 1093 C CA . PHE A 1 133 ? -3.507 1.976 -1.011 1.00 90.12 133 PHE A CA 1
ATOM 1094 C C . PHE A 1 133 ? -3.297 1.208 -2.325 1.00 90.12 133 PHE A C 1
ATOM 1096 O O . PHE A 1 133 ? -2.199 1.217 -2.870 1.00 90.12 133 PHE A O 1
ATOM 1103 N N . HIS A 1 134 ? -4.348 0.615 -2.903 1.00 92.25 134 HIS A N 1
ATOM 1104 C CA . HIS A 1 134 ? -4.233 -0.053 -4.204 1.00 92.25 134 HIS A CA 1
ATOM 1105 C C . HIS A 1 134 ? -3.986 0.962 -5.324 1.00 92.25 134 HIS A C 1
ATOM 1107 O O . HIS A 1 134 ? -3.240 0.678 -6.253 1.00 92.25 134 HIS A O 1
ATOM 1113 N N . VAL A 1 135 ? -4.543 2.171 -5.220 1.00 90.06 135 VAL A N 1
ATOM 1114 C CA . VAL A 1 135 ? -4.257 3.259 -6.168 1.00 90.06 135 VAL A CA 1
ATOM 1115 C C . VAL A 1 135 ? -2.808 3.729 -6.021 1.00 90.06 135 VAL A C 1
ATOM 1117 O O . VAL A 1 135 ? -2.133 3.953 -7.022 1.00 90.06 135 VAL A O 1
ATOM 1120 N N . LEU A 1 136 ? -2.290 3.798 -4.789 1.00 90.00 136 LEU A N 1
ATOM 1121 C CA . LEU A 1 136 ? -0.890 4.154 -4.533 1.00 90.00 136 LEU A CA 1
ATOM 1122 C C . LEU A 1 136 ? 0.097 3.176 -5.196 1.00 90.00 136 LEU A C 1
ATOM 1124 O O . LEU A 1 136 ? 1.154 3.598 -5.664 1.00 90.00 136 LEU A O 1
ATOM 1128 N N . SER A 1 137 ? -0.266 1.893 -5.307 1.00 92.31 137 SER A N 1
ATOM 1129 C CA . SER A 1 137 ? 0.576 0.878 -5.959 1.00 92.31 137 SER A CA 1
ATOM 1130 C C . SER A 1 137 ? 0.886 1.183 -7.434 1.00 92.31 137 SER A C 1
ATOM 1132 O O . SER A 1 137 ? 1.945 0.789 -7.916 1.00 92.31 137 SER A O 1
ATOM 1134 N N . VAL A 1 138 ? 0.037 1.955 -8.130 1.00 90.81 138 VAL A N 1
ATOM 1135 C CA . VAL A 1 138 ? 0.291 2.406 -9.513 1.00 90.81 138 VAL A CA 1
ATOM 1136 C C . VAL A 1 138 ? 1.538 3.289 -9.579 1.00 90.81 138 VAL A C 1
ATOM 1138 O O . VAL A 1 138 ? 2.374 3.132 -10.464 1.00 90.81 138 VAL A O 1
ATOM 1141 N N . PHE A 1 139 ? 1.699 4.202 -8.622 1.00 89.94 139 PHE A N 1
ATOM 1142 C CA . PHE A 1 139 ? 2.870 5.079 -8.569 1.00 89.94 139 PHE A CA 1
ATOM 1143 C C . PHE A 1 139 ? 4.133 4.313 -8.177 1.00 89.94 139 PHE A C 1
ATOM 1145 O O . PHE A 1 139 ? 5.209 4.584 -8.706 1.00 89.94 139 PHE A O 1
ATOM 1152 N N . ILE A 1 140 ? 3.992 3.327 -7.290 1.00 91.75 140 ILE A N 1
ATOM 1153 C CA . ILE A 1 140 ? 5.095 2.459 -6.874 1.00 91.75 140 ILE A CA 1
ATOM 1154 C C . ILE A 1 140 ? 5.599 1.635 -8.065 1.00 91.75 140 ILE A C 1
ATOM 1156 O O . ILE A 1 140 ? 6.802 1.618 -8.331 1.00 91.75 140 ILE A O 1
ATOM 1160 N N . ILE A 1 141 ? 4.698 0.997 -8.822 1.00 93.38 141 ILE A N 1
ATOM 1161 C CA . ILE A 1 141 ? 5.110 0.151 -9.946 1.00 93.38 141 ILE A CA 1
ATOM 1162 C C . ILE A 1 141 ? 5.683 0.957 -11.112 1.00 93.38 141 ILE A C 1
ATOM 1164 O O . ILE A 1 141 ? 6.545 0.449 -11.815 1.00 93.38 141 ILE A O 1
ATOM 1168 N N . LEU A 1 142 ? 5.285 2.220 -11.303 1.00 88.69 142 LEU A N 1
ATOM 1169 C CA . LEU A 1 142 ? 5.930 3.086 -12.297 1.00 88.69 142 LEU A CA 1
ATOM 1170 C C . LEU A 1 142 ? 7.421 3.286 -12.006 1.00 88.69 142 LEU A C 1
ATOM 1172 O O . LEU A 1 142 ? 8.218 3.301 -12.939 1.00 88.69 142 LEU A O 1
ATOM 1176 N N . GLY A 1 143 ? 7.801 3.406 -10.731 1.00 87.06 143 GLY A N 1
ATOM 1177 C CA . GLY A 1 143 ? 9.206 3.485 -10.332 1.00 87.06 143 GLY A CA 1
ATOM 1178 C C . GLY A 1 143 ? 9.936 2.157 -10.526 1.00 87.06 143 GLY A C 1
ATOM 1179 O O . GLY A 1 143 ? 10.951 2.103 -11.212 1.00 87.06 143 GLY A O 1
ATOM 1180 N N . ILE A 1 144 ? 9.389 1.080 -9.958 1.00 90.88 144 ILE A N 1
ATOM 1181 C CA . ILE A 1 144 ? 10.024 -0.249 -9.967 1.00 90.88 144 ILE A CA 1
ATOM 1182 C C . ILE A 1 144 ? 10.094 -0.825 -11.388 1.00 90.88 144 ILE A C 1
ATOM 1184 O O . ILE A 1 144 ? 11.135 -1.308 -11.816 1.00 90.88 144 ILE A O 1
ATOM 1188 N N . GLY A 1 145 ? 9.011 -0.730 -12.159 1.00 89.69 145 GLY A N 1
ATOM 1189 C CA . GLY A 1 145 ? 8.957 -1.240 -13.528 1.00 89.69 145 GLY A CA 1
ATOM 1190 C C . GLY A 1 145 ? 9.846 -0.466 -14.500 1.00 89.69 145 GLY A C 1
ATOM 1191 O O . GLY A 1 145 ? 10.367 -1.052 -15.448 1.00 89.69 145 GLY A O 1
ATOM 1192 N N . ALA A 1 146 ? 10.068 0.833 -14.265 1.00 86.62 146 ALA A N 1
ATOM 1193 C CA . ALA A 1 146 ? 11.022 1.604 -15.058 1.00 86.62 146 ALA A CA 1
ATOM 1194 C C . ALA A 1 146 ? 12.472 1.155 -14.809 1.00 86.62 146 ALA A C 1
ATOM 1196 O O . ALA A 1 146 ? 13.255 1.131 -15.757 1.00 86.62 146 ALA A O 1
ATOM 1197 N N . ASP A 1 147 ? 12.820 0.769 -13.577 1.00 87.12 147 ASP A N 1
ATOM 1198 C CA . ASP A 1 147 ? 14.152 0.251 -13.235 1.00 87.12 147 ASP A CA 1
ATOM 1199 C C . ASP A 1 147 ? 14.491 -1.008 -14.049 1.00 87.12 147 ASP A C 1
ATOM 1201 O O . ASP A 1 147 ? 15.509 -1.045 -14.743 1.00 87.12 147 ASP A O 1
ATOM 1205 N N . ASP A 1 148 ? 13.580 -1.985 -14.093 1.00 89.69 148 ASP A N 1
ATOM 1206 C CA . ASP A 1 148 ? 13.753 -3.212 -14.885 1.00 89.69 148 ASP A CA 1
ATOM 1207 C C . ASP A 1 148 ? 13.938 -2.910 -16.388 1.00 89.69 148 ASP A C 1
ATOM 1209 O O . ASP A 1 148 ? 14.811 -3.468 -17.062 1.00 89.69 148 ASP A O 1
ATOM 1213 N N . VAL A 1 149 ? 13.161 -1.963 -16.925 1.00 87.75 149 VAL A N 1
ATOM 1214 C CA . VAL A 1 149 ? 13.296 -1.502 -18.317 1.00 87.75 149 VAL A CA 1
ATOM 1215 C C . VAL A 1 149 ? 14.686 -0.908 -18.570 1.00 87.75 149 VAL A C 1
ATOM 1217 O O . VAL A 1 149 ? 15.311 -1.221 -19.590 1.00 87.75 149 VAL A O 1
ATOM 1220 N N . PHE A 1 150 ? 15.201 -0.083 -17.655 1.00 82.62 150 PHE A N 1
ATOM 1221 C CA . PHE A 1 150 ? 16.537 0.497 -17.785 1.00 82.62 150 PHE A CA 1
ATOM 1222 C C . PHE A 1 150 ? 17.637 -0.557 -17.690 1.00 82.62 150 PHE A C 1
ATOM 1224 O O . PHE A 1 150 ? 18.540 -0.539 -18.527 1.00 82.62 150 PHE A O 1
ATOM 1231 N N . VAL A 1 151 ? 17.543 -1.506 -16.756 1.00 85.38 151 VAL A N 1
ATOM 1232 C CA . VAL A 1 151 ? 18.500 -2.618 -16.627 1.00 85.38 151 VAL A CA 1
ATOM 1233 C C . VAL A 1 151 ? 18.572 -3.431 -17.922 1.00 85.38 151 VAL A C 1
ATOM 1235 O O . VAL A 1 151 ? 19.665 -3.779 -18.389 1.00 85.38 151 VAL A O 1
ATOM 1238 N N . PHE A 1 152 ? 17.427 -3.707 -18.552 1.00 87.25 152 PHE A N 1
ATOM 1239 C CA . PHE A 1 152 ? 17.395 -4.443 -19.812 1.00 87.25 152 PHE A CA 1
ATOM 1240 C C . PHE A 1 152 ? 17.998 -3.633 -20.972 1.00 87.25 152 PHE A C 1
ATOM 1242 O O . PHE A 1 152 ? 18.822 -4.165 -21.721 1.00 87.25 152 PHE A O 1
ATOM 1249 N N . ILE A 1 153 ? 17.640 -2.349 -21.118 1.00 83.69 153 ILE A N 1
ATOM 1250 C CA . ILE A 1 153 ? 18.199 -1.465 -22.161 1.00 83.69 153 ILE A CA 1
ATOM 1251 C C . ILE A 1 153 ? 19.709 -1.291 -21.983 1.00 83.69 153 ILE A C 1
ATOM 1253 O O . ILE A 1 153 ? 20.446 -1.315 -22.968 1.00 83.69 153 ILE A O 1
ATOM 1257 N N . ASP A 1 154 ? 20.180 -1.105 -20.754 1.00 80.75 154 ASP A N 1
ATOM 1258 C CA . ASP A 1 154 ? 21.602 -0.923 -20.474 1.00 80.75 154 ASP A CA 1
ATOM 1259 C C . ASP A 1 154 ? 22.390 -2.190 -20.814 1.00 80.75 154 ASP A C 1
ATOM 1261 O O . ASP A 1 154 ? 23.374 -2.136 -21.549 1.00 80.75 154 ASP A O 1
ATOM 1265 N N . THR A 1 155 ? 21.874 -3.363 -20.431 1.00 85.25 155 THR A N 1
ATOM 1266 C CA . THR A 1 155 ? 22.466 -4.651 -20.824 1.00 85.25 155 THR A CA 1
ATOM 1267 C C . THR A 1 155 ? 22.465 -4.828 -22.350 1.00 85.25 155 THR A C 1
ATOM 1269 O O . THR A 1 155 ? 23.438 -5.329 -22.926 1.00 85.25 155 THR A O 1
ATOM 1272 N N . TRP A 1 156 ? 21.401 -4.384 -23.029 1.00 84.94 156 TRP A N 1
ATOM 1273 C CA . TRP A 1 156 ? 21.302 -4.395 -24.489 1.00 84.94 156 TRP A CA 1
ATOM 1274 C C . TRP A 1 156 ? 22.350 -3.493 -25.153 1.00 84.94 156 TRP A C 1
ATOM 1276 O O . TRP A 1 156 ? 23.033 -3.932 -26.084 1.00 84.94 156 TRP A O 1
ATOM 1286 N N . LYS A 1 157 ? 22.532 -2.266 -24.660 1.00 81.50 157 LYS A N 1
ATOM 1287 C CA . LYS A 1 157 ? 23.551 -1.321 -25.143 1.00 81.50 157 LYS A CA 1
ATOM 1288 C C . LYS A 1 157 ? 24.965 -1.808 -24.841 1.00 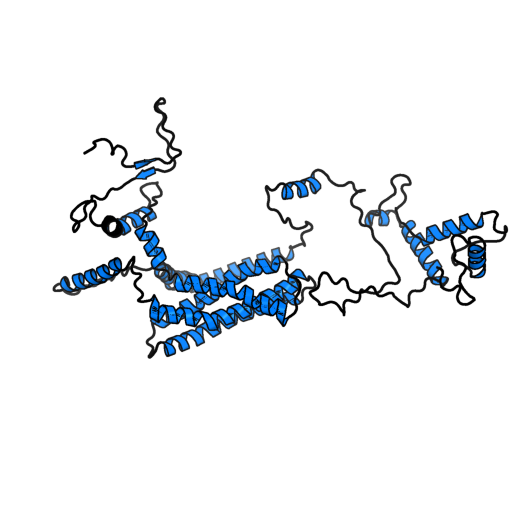81.50 157 LYS A C 1
ATOM 1290 O O . LYS A 1 157 ? 25.811 -1.807 -25.725 1.00 81.50 157 LYS A O 1
ATOM 1295 N N . ALA A 1 158 ? 25.213 -2.328 -23.642 1.00 78.56 158 ALA A N 1
ATOM 1296 C CA . ALA A 1 158 ? 26.503 -2.902 -23.267 1.00 78.56 158 ALA A CA 1
ATOM 1297 C C . ALA A 1 158 ? 26.903 -4.069 -24.185 1.00 78.56 158 ALA A C 1
ATOM 1299 O O . ALA A 1 158 ? 28.082 -4.245 -24.500 1.00 78.56 158 ALA A O 1
ATOM 1300 N N . SER A 1 159 ? 25.926 -4.852 -24.659 1.00 84.19 159 SER A N 1
ATOM 1301 C CA . SER A 1 159 ? 26.176 -5.925 -25.624 1.00 84.19 159 SER A CA 1
ATOM 1302 C C . SER A 1 159 ? 26.628 -5.425 -27.006 1.00 84.19 159 SER A C 1
ATOM 1304 O O . SER A 1 159 ? 27.262 -6.184 -27.722 1.00 84.19 159 SER A O 1
ATOM 1306 N N . GLU A 1 160 ? 26.393 -4.163 -27.379 1.00 79.00 160 GLU A N 1
ATOM 1307 C CA . GLU A 1 160 ? 26.802 -3.618 -28.688 1.00 79.00 160 GLU A CA 1
ATOM 1308 C C . GLU A 1 160 ? 28.329 -3.606 -28.879 1.00 79.00 160 GLU A C 1
ATOM 1310 O O . GLU A 1 160 ? 28.818 -3.768 -29.991 1.00 79.00 160 GLU A O 1
ATOM 1315 N N . SER A 1 161 ? 29.087 -3.508 -27.782 1.00 73.38 161 SER A N 1
ATOM 1316 C CA . SER A 1 161 ? 30.556 -3.601 -27.783 1.00 73.38 161 SER A CA 1
ATOM 1317 C C . SER A 1 161 ? 31.105 -5.001 -28.097 1.00 73.38 161 SER A C 1
ATOM 1319 O O . SER A 1 161 ? 32.307 -5.159 -28.309 1.00 73.38 161 SER A O 1
ATOM 1321 N N . LYS A 1 162 ? 30.254 -6.034 -28.099 1.00 79.44 162 LYS A N 1
ATOM 1322 C CA . LYS A 1 162 ? 30.649 -7.430 -28.312 1.00 79.44 162 LYS A CA 1
ATOM 1323 C C . LYS A 1 162 ? 30.199 -7.904 -29.687 1.00 79.44 162 LYS A C 1
ATOM 1325 O O . LYS A 1 162 ? 29.087 -7.626 -30.125 1.00 79.44 162 LYS A O 1
ATOM 1330 N N . THR A 1 163 ? 31.044 -8.689 -30.345 1.00 82.81 163 THR A N 1
ATOM 1331 C CA . THR A 1 163 ? 30.709 -9.318 -31.623 1.00 82.81 163 THR A CA 1
ATOM 1332 C C . THR A 1 163 ? 29.851 -10.564 -31.396 1.00 82.81 163 THR A C 1
ATOM 1334 O O . THR A 1 163 ? 30.218 -11.477 -30.655 1.00 82.81 163 THR A O 1
ATOM 1337 N N . PHE A 1 164 ? 28.687 -10.610 -32.044 1.00 87.31 164 PHE A N 1
ATOM 1338 C CA . PHE A 1 164 ? 27.777 -11.756 -32.033 1.00 87.31 164 PHE A CA 1
ATOM 1339 C C . PHE A 1 164 ? 27.515 -12.225 -33.463 1.00 87.31 164 PHE A C 1
ATOM 1341 O O . PHE A 1 164 ? 27.528 -11.418 -34.386 1.00 87.31 164 PHE A O 1
ATOM 1348 N N . ARG A 1 165 ? 27.274 -13.532 -33.637 1.00 81.19 165 ARG A N 1
ATOM 1349 C CA . ARG A 1 165 ? 26.992 -14.127 -34.955 1.00 81.19 165 ARG A CA 1
ATOM 1350 C C . ARG A 1 165 ? 25.633 -13.687 -35.498 1.00 81.19 165 ARG A C 1
ATOM 1352 O O . ARG A 1 165 ? 25.554 -13.262 -36.638 1.00 81.19 165 ARG A O 1
ATOM 1359 N N . ASP A 1 166 ? 24.614 -13.729 -34.639 1.00 87.69 166 ASP A N 1
ATOM 1360 C CA . ASP A 1 166 ? 23.227 -13.414 -34.980 1.00 87.69 166 ASP A CA 1
ATOM 1361 C C . ASP A 1 166 ? 22.562 -12.549 -33.904 1.00 87.69 166 ASP A C 1
ATOM 1363 O O . ASP A 1 166 ? 22.928 -12.588 -32.723 1.00 87.69 166 ASP A O 1
ATOM 1367 N N . MET A 1 167 ? 21.500 -11.839 -34.293 1.00 86.00 167 MET A N 1
ATOM 1368 C CA . MET A 1 167 ? 20.647 -11.072 -33.377 1.00 86.00 167 MET A CA 1
ATOM 1369 C C . MET A 1 167 ? 20.046 -11.953 -32.271 1.00 86.00 167 MET A C 1
ATOM 1371 O O . MET A 1 167 ? 19.959 -11.539 -31.116 1.00 86.00 167 MET A O 1
ATOM 1375 N N . ALA A 1 168 ? 19.695 -13.199 -32.603 1.00 90.19 168 ALA A N 1
ATOM 1376 C CA . ALA A 1 168 ? 19.208 -14.181 -31.639 1.00 90.19 168 ALA A CA 1
ATOM 1377 C C . ALA A 1 168 ? 20.272 -14.533 -30.585 1.00 90.19 168 ALA A C 1
ATOM 1379 O O . ALA A 1 168 ? 19.962 -14.616 -29.396 1.00 90.19 168 ALA A O 1
ATOM 1380 N N . ALA A 1 169 ? 21.539 -14.673 -30.994 1.00 90.06 169 ALA A N 1
ATOM 1381 C CA . ALA A 1 169 ? 22.645 -14.930 -30.074 1.00 90.06 169 ALA A CA 1
ATOM 1382 C C . ALA A 1 169 ? 22.901 -13.727 -29.149 1.00 90.06 169 ALA A C 1
ATOM 1384 O O . ALA A 1 169 ? 23.104 -13.909 -27.945 1.00 90.06 169 ALA A O 1
ATOM 1385 N N . ARG A 1 170 ? 22.815 -12.498 -29.685 1.00 90.69 170 ARG A N 1
ATOM 1386 C CA . ARG A 1 170 ? 22.876 -11.260 -28.890 1.00 90.69 170 ARG A CA 1
ATOM 1387 C C . ARG A 1 170 ? 21.735 -11.197 -27.873 1.00 90.69 170 ARG A C 1
ATOM 1389 O O . ARG A 1 170 ? 21.986 -10.955 -26.693 1.00 90.69 170 ARG A O 1
ATOM 1396 N N . MET A 1 171 ? 20.500 -11.471 -28.299 1.00 91.75 171 MET A N 1
ATOM 1397 C CA . MET A 1 171 ? 19.341 -11.467 -27.404 1.00 91.75 171 MET A CA 1
ATOM 1398 C C . MET A 1 171 ? 19.459 -12.534 -26.318 1.00 91.75 171 MET A C 1
ATOM 1400 O O . MET A 1 171 ? 19.239 -12.223 -25.156 1.00 91.75 171 MET A O 1
ATOM 1404 N N . SER A 1 172 ? 19.890 -13.754 -26.645 1.00 92.62 172 SER A N 1
ATOM 1405 C CA . SER A 1 172 ? 20.113 -14.812 -25.651 1.00 92.62 172 SER A CA 1
ATOM 1406 C C . SER A 1 172 ? 21.131 -14.399 -24.576 1.00 92.62 172 SER A C 1
ATOM 1408 O O . SER A 1 172 ? 20.903 -14.613 -23.381 1.00 92.62 172 SER A O 1
ATOM 1410 N N . PHE A 1 173 ? 22.226 -13.738 -24.976 1.00 91.06 173 PHE A N 1
ATOM 1411 C CA . PHE A 1 173 ? 23.216 -13.200 -24.040 1.00 91.06 173 PHE A CA 1
ATOM 1412 C C . PHE A 1 173 ? 22.613 -12.140 -23.106 1.00 91.06 173 PHE A C 1
ATOM 1414 O O . PHE A 1 173 ? 22.801 -12.220 -21.888 1.00 91.06 173 PHE A O 1
ATOM 1421 N N . VAL A 1 174 ? 21.883 -11.171 -23.667 1.00 89.88 174 VAL A N 1
ATOM 1422 C CA . VAL A 1 174 ? 21.233 -10.100 -22.898 1.00 89.88 174 VAL A CA 1
ATOM 1423 C C . VAL A 1 174 ? 20.188 -10.681 -21.953 1.00 89.88 174 VAL A C 1
ATOM 1425 O O . VAL A 1 174 ? 20.206 -10.366 -20.769 1.00 89.88 174 VAL A O 1
ATOM 1428 N N . TYR A 1 175 ? 19.351 -11.598 -22.436 1.00 92.69 175 TYR A N 1
ATOM 1429 C CA . TYR A 1 175 ? 18.286 -12.228 -21.665 1.00 92.69 175 TYR A CA 1
ATOM 1430 C C . TYR A 1 175 ? 18.830 -12.957 -20.439 1.00 92.69 175 TYR A C 1
ATOM 1432 O O . TYR A 1 175 ? 18.379 -12.708 -19.328 1.00 92.69 175 TYR A O 1
ATOM 1440 N N . ARG A 1 176 ? 19.868 -13.790 -20.601 1.00 91.06 176 ARG A N 1
ATOM 1441 C CA . ARG A 1 176 ? 20.463 -14.535 -19.479 1.00 91.06 176 ARG A CA 1
ATOM 1442 C C . ARG A 1 176 ? 21.017 -13.613 -18.390 1.00 91.06 176 ARG A C 1
ATOM 1444 O O . ARG A 1 176 ? 20.975 -13.964 -17.214 1.00 91.06 176 ARG A O 1
ATOM 1451 N N . ARG A 1 177 ? 21.556 -12.451 -18.769 1.00 88.62 177 ARG A N 1
ATOM 1452 C CA . ARG A 1 177 ? 22.164 -11.505 -17.826 1.00 88.62 177 ARG A CA 1
ATOM 1453 C C . ARG A 1 177 ? 21.137 -10.566 -17.194 1.00 88.62 177 ARG A C 1
ATOM 1455 O O . ARG A 1 177 ? 21.115 -10.450 -15.973 1.00 88.62 177 ARG A O 1
ATOM 1462 N N . ALA A 1 178 ? 20.276 -9.953 -18.001 1.00 90.25 178 ALA A N 1
ATOM 1463 C CA . ALA A 1 178 ? 19.247 -9.032 -17.532 1.00 90.25 178 ALA A CA 1
ATOM 1464 C C . ALA A 1 178 ? 18.161 -9.763 -16.730 1.00 90.25 178 ALA A C 1
ATOM 1466 O O . ALA A 1 178 ? 17.810 -9.315 -15.644 1.00 90.25 178 ALA A O 1
ATOM 1467 N N . ALA A 1 179 ? 17.676 -10.922 -17.197 1.00 92.75 179 ALA A N 1
ATOM 1468 C CA . ALA A 1 179 ? 16.590 -11.636 -16.523 1.00 92.75 179 ALA A CA 1
ATOM 1469 C C . ALA A 1 179 ? 16.971 -12.101 -15.115 1.00 92.75 179 ALA A C 1
ATOM 1471 O O . ALA A 1 179 ? 16.147 -12.016 -14.210 1.00 92.75 179 ALA A O 1
ATOM 1472 N N . SER A 1 180 ? 18.217 -12.548 -14.911 1.00 89.81 180 SER A N 1
ATOM 1473 C CA . SER A 1 180 ? 18.708 -12.943 -13.585 1.00 89.81 180 SER A CA 1
ATOM 1474 C C . SER A 1 180 ? 18.850 -11.748 -12.639 1.00 89.81 180 SER A C 1
ATOM 1476 O O . SER A 1 180 ? 18.549 -11.876 -11.450 1.00 89.81 180 SER A O 1
ATOM 1478 N N . ALA A 1 181 ? 19.308 -10.598 -13.146 1.00 89.12 181 ALA A N 1
ATOM 1479 C CA . ALA A 1 181 ? 19.446 -9.384 -12.346 1.00 89.12 181 ALA A CA 1
ATOM 1480 C C . ALA A 1 181 ? 18.068 -8.857 -11.911 1.00 89.12 181 ALA A C 1
ATOM 1482 O O . ALA A 1 181 ? 17.823 -8.707 -10.715 1.00 89.12 181 ALA A O 1
ATOM 1483 N N . MET A 1 182 ? 17.147 -8.698 -12.867 1.00 93.25 182 MET A N 1
ATOM 1484 C CA . MET A 1 182 ? 15.781 -8.215 -12.624 1.00 93.25 182 MET A CA 1
ATOM 1485 C C . MET A 1 182 ? 14.933 -9.196 -11.800 1.00 93.25 182 MET A C 1
ATOM 1487 O O . MET A 1 182 ? 14.070 -8.789 -11.030 1.00 93.25 182 MET A O 1
ATOM 1491 N N . PHE A 1 183 ? 15.167 -10.510 -11.918 1.00 94.75 183 PHE A N 1
ATOM 1492 C CA . PHE A 1 183 ? 14.463 -11.487 -11.079 1.00 94.75 183 PHE A CA 1
ATOM 1493 C C . PHE A 1 183 ? 14.769 -11.261 -9.602 1.00 94.75 183 PHE A C 1
ATOM 1495 O O . PHE A 1 183 ? 13.873 -11.305 -8.769 1.00 94.75 183 PHE A O 1
ATOM 1502 N N . THR A 1 184 ? 16.032 -10.991 -9.275 1.00 91.44 184 THR A N 1
ATOM 1503 C CA . THR A 1 184 ? 16.458 -10.797 -7.885 1.00 91.44 184 THR A CA 1
ATOM 1504 C C . THR A 1 184 ? 15.808 -9.549 -7.283 1.00 91.44 184 THR A C 1
ATOM 1506 O O . THR A 1 184 ? 15.292 -9.599 -6.163 1.00 91.44 184 THR A O 1
ATOM 1509 N N . THR A 1 185 ? 15.777 -8.442 -8.029 1.00 90.62 185 THR A N 1
ATOM 1510 C CA . THR A 1 185 ? 15.136 -7.185 -7.606 1.00 90.62 185 THR A CA 1
ATOM 1511 C C . THR A 1 185 ? 13.616 -7.335 -7.476 1.00 90.62 185 THR A C 1
ATOM 1513 O O . THR A 1 185 ? 13.045 -7.008 -6.434 1.00 90.62 185 THR A O 1
ATOM 1516 N N . SER A 1 186 ? 12.950 -7.913 -8.478 1.00 94.69 186 SER A N 1
ATOM 1517 C CA . SER A 1 186 ? 11.502 -8.154 -8.446 1.00 94.69 186 SER A CA 1
ATOM 1518 C C . SER A 1 186 ? 11.091 -9.137 -7.343 1.00 94.69 186 SER A C 1
ATOM 1520 O O . SER A 1 186 ? 10.133 -8.885 -6.613 1.00 94.69 186 SER A O 1
ATOM 1522 N N . PHE A 1 187 ? 11.829 -10.236 -7.162 1.00 95.38 187 PHE A N 1
ATOM 1523 C CA . PHE A 1 187 ? 11.527 -11.250 -6.149 1.00 95.38 187 PHE A CA 1
ATOM 1524 C C . PHE A 1 187 ? 11.666 -10.698 -4.728 1.00 95.38 187 PHE A C 1
ATOM 1526 O O . PHE A 1 187 ? 10.775 -10.884 -3.902 1.00 95.38 187 PHE A O 1
ATOM 1533 N N . THR A 1 188 ? 12.752 -9.979 -4.440 1.00 95.12 188 THR A N 1
ATOM 1534 C CA . THR A 1 188 ? 12.956 -9.354 -3.121 1.00 95.12 188 THR A CA 1
ATOM 1535 C C . THR A 1 188 ? 11.870 -8.325 -2.805 1.00 95.12 188 THR A C 1
ATOM 1537 O O . THR A 1 188 ? 11.317 -8.339 -1.704 1.00 95.12 188 THR A O 1
ATOM 1540 N N . THR A 1 189 ? 11.482 -7.506 -3.786 1.00 95.06 189 THR A N 1
ATOM 1541 C CA . THR A 1 189 ? 10.366 -6.554 -3.659 1.00 95.06 189 THR A CA 1
ATOM 1542 C C . THR A 1 189 ? 9.036 -7.271 -3.401 1.00 95.06 189 THR A C 1
ATOM 1544 O O . THR A 1 189 ? 8.267 -6.877 -2.523 1.00 95.06 189 THR A O 1
ATOM 1547 N N . MET A 1 190 ? 8.766 -8.357 -4.128 1.00 95.94 190 MET A N 1
ATOM 1548 C CA . MET A 1 190 ? 7.565 -9.169 -3.937 1.00 95.94 190 MET A CA 1
ATOM 1549 C C . MET A 1 190 ? 7.510 -9.741 -2.516 1.00 95.94 190 MET A C 1
ATOM 1551 O O . MET A 1 190 ? 6.487 -9.604 -1.849 1.00 95.94 190 MET A O 1
ATOM 1555 N N . VAL A 1 191 ? 8.610 -10.320 -2.021 1.00 96.12 191 VAL A N 1
ATOM 1556 C CA . VAL A 1 191 ? 8.701 -10.843 -0.648 1.00 96.12 191 VAL A CA 1
ATOM 1557 C C . VAL A 1 191 ? 8.439 -9.740 0.377 1.00 96.12 191 VAL A C 1
ATOM 1559 O O . VAL A 1 191 ? 7.679 -9.967 1.317 1.00 96.12 191 VAL A O 1
ATOM 1562 N N . ALA A 1 192 ? 8.981 -8.534 0.175 1.00 95.62 192 ALA A N 1
ATOM 1563 C CA . ALA A 1 192 ? 8.720 -7.400 1.059 1.00 95.62 192 ALA A CA 1
ATOM 1564 C C . ALA A 1 192 ? 7.217 -7.069 1.139 1.00 95.62 192 ALA A C 1
ATOM 1566 O O . ALA A 1 192 ? 6.679 -6.930 2.239 1.00 95.62 192 ALA A O 1
ATOM 1567 N N . PHE A 1 193 ? 6.502 -7.038 0.009 1.00 95.88 193 PHE A N 1
ATOM 1568 C CA . PHE A 1 193 ? 5.050 -6.818 0.011 1.00 95.88 193 PHE A CA 1
ATOM 1569 C C . PHE A 1 193 ? 4.261 -7.988 0.608 1.00 95.88 193 PHE A C 1
ATOM 1571 O O . PHE A 1 193 ? 3.272 -7.759 1.305 1.00 95.88 193 PHE A O 1
ATOM 1578 N N . VAL A 1 194 ? 4.720 -9.229 0.424 1.00 96.19 194 VAL A N 1
ATOM 1579 C CA . VAL A 1 194 ? 4.109 -10.409 1.057 1.00 96.19 194 VAL A CA 1
ATOM 1580 C C . VAL A 1 194 ? 4.192 -10.330 2.586 1.00 96.19 194 VAL A C 1
ATOM 1582 O O . VAL A 1 194 ? 3.247 -10.732 3.258 1.00 96.19 194 VAL A O 1
ATOM 1585 N N . THR A 1 195 ? 5.242 -9.736 3.168 1.00 95.75 195 THR A N 1
ATOM 1586 C CA . THR A 1 195 ? 5.298 -9.561 4.636 1.00 95.75 195 THR A CA 1
ATOM 1587 C C . THR A 1 195 ? 4.150 -8.703 5.182 1.00 95.75 195 THR A C 1
ATOM 1589 O O . THR A 1 195 ? 3.680 -8.933 6.295 1.00 95.75 195 THR A O 1
ATOM 1592 N N . SER A 1 196 ? 3.630 -7.769 4.377 1.00 94.12 196 SER A N 1
ATOM 1593 C CA . SER A 1 196 ? 2.507 -6.903 4.763 1.00 94.12 196 SER A CA 1
ATOM 1594 C C . SER A 1 196 ? 1.181 -7.664 4.883 1.00 94.12 196 SER A C 1
ATOM 1596 O O . SER A 1 196 ? 0.268 -7.196 5.562 1.00 94.12 196 SER A O 1
ATOM 1598 N N . VAL A 1 197 ? 1.077 -8.856 4.282 1.00 94.44 197 VAL A N 1
ATOM 1599 C CA . VAL A 1 197 ? -0.122 -9.713 4.323 1.00 94.44 197 VAL A CA 1
ATOM 1600 C C . VAL A 1 197 ? -0.441 -10.182 5.742 1.00 94.44 197 VAL A C 1
ATOM 1602 O O . VAL A 1 197 ? -1.614 -10.325 6.081 1.00 94.44 197 VAL A O 1
ATOM 1605 N N . PHE A 1 198 ? 0.575 -10.339 6.596 1.00 93.56 198 PHE A N 1
ATOM 1606 C CA . PHE A 1 198 ? 0.410 -10.751 7.994 1.00 93.56 198 PHE A CA 1
ATOM 1607 C C . PHE A 1 198 ? -0.144 -9.647 8.909 1.00 93.56 198 PHE A C 1
ATOM 1609 O O . PHE A 1 198 ? -0.392 -9.894 10.088 1.00 93.56 198 PHE A O 1
ATOM 1616 N N . SER A 1 199 ? -0.351 -8.430 8.397 1.00 93.75 199 SER A N 1
ATOM 1617 C CA . SER A 1 199 ? -0.973 -7.357 9.171 1.00 93.75 199 SER A CA 1
ATOM 1618 C C . SER A 1 199 ? -2.452 -7.666 9.459 1.00 93.75 199 SER A C 1
ATOM 1620 O O . SER A 1 199 ? -3.186 -8.024 8.536 1.00 93.75 199 SER A O 1
ATOM 1622 N N . PRO A 1 200 ? -2.947 -7.450 10.695 1.00 89.50 200 PRO A N 1
ATOM 1623 C CA . PRO A 1 200 ? -4.372 -7.591 11.010 1.00 89.50 200 PRO A CA 1
ATOM 1624 C C . PRO A 1 200 ? -5.234 -6.500 10.351 1.00 89.50 200 PRO A C 1
ATOM 1626 O O . PRO A 1 200 ? -6.460 -6.610 10.298 1.00 89.50 200 PRO A O 1
ATOM 1629 N N . LEU A 1 201 ? -4.612 -5.428 9.847 1.00 90.44 201 LEU A N 1
ATOM 1630 C CA . LEU A 1 201 ? -5.305 -4.338 9.175 1.00 90.44 201 LEU A CA 1
ATOM 1631 C C . LEU A 1 201 ? -5.635 -4.740 7.736 1.00 90.44 201 LEU A C 1
ATOM 1633 O O . LEU A 1 201 ? -4.747 -4.837 6.886 1.00 90.44 201 LEU A O 1
ATOM 1637 N N . LEU A 1 202 ? -6.933 -4.879 7.441 1.00 90.88 202 LEU A N 1
ATOM 1638 C CA . LEU A 1 202 ? -7.432 -5.281 6.120 1.00 90.88 202 LEU A CA 1
ATOM 1639 C C . LEU A 1 202 ? -6.818 -4.457 4.978 1.00 90.88 202 LEU A C 1
ATOM 1641 O O . LEU A 1 202 ? -6.429 -5.014 3.953 1.00 90.88 202 LEU A O 1
ATOM 1645 N N . GLY A 1 203 ? -6.705 -3.136 5.157 1.00 91.62 203 GLY A N 1
ATOM 1646 C CA . GLY A 1 203 ? -6.153 -2.239 4.142 1.00 91.62 203 GLY A CA 1
ATOM 1647 C C . GLY A 1 203 ? -4.686 -2.508 3.804 1.00 91.62 203 GLY A C 1
ATOM 1648 O O . GLY A 1 203 ? -4.321 -2.418 2.636 1.00 91.62 203 GLY A O 1
ATOM 1649 N N . VAL A 1 204 ? -3.869 -2.863 4.799 1.00 93.19 204 VAL A N 1
ATOM 1650 C CA . VAL A 1 204 ? -2.431 -3.135 4.633 1.00 93.19 204 VAL A CA 1
ATOM 1651 C C . VAL A 1 204 ? -2.214 -4.535 4.067 1.00 93.19 204 VAL A C 1
ATOM 1653 O O . VAL A 1 204 ? -1.455 -4.701 3.115 1.00 93.19 204 VAL A O 1
ATOM 1656 N N . SER A 1 205 ? -2.938 -5.527 4.593 1.00 93.88 205 SER A N 1
ATOM 1657 C CA . SER A 1 205 ? -2.831 -6.915 4.138 1.00 93.88 205 SER A CA 1
ATOM 1658 C C . SER A 1 205 ? -3.214 -7.064 2.661 1.00 93.88 205 SER A C 1
ATOM 1660 O O . SER A 1 205 ? -2.430 -7.571 1.859 1.00 93.88 205 SER A O 1
ATOM 1662 N N . THR A 1 206 ? -4.369 -6.521 2.260 1.00 94.62 206 THR A N 1
ATOM 1663 C CA . THR A 1 206 ? -4.831 -6.562 0.857 1.00 94.62 206 THR A CA 1
ATOM 1664 C C . THR A 1 206 ? -3.925 -5.781 -0.092 1.00 94.62 206 THR A C 1
ATOM 1666 O O . THR A 1 206 ? -3.637 -6.254 -1.191 1.00 94.62 206 THR A O 1
ATOM 1669 N N . PHE A 1 207 ? -3.405 -4.629 0.347 1.00 94.94 207 PHE A N 1
ATOM 1670 C CA . PHE A 1 207 ? -2.397 -3.874 -0.397 1.00 94.94 207 PHE A CA 1
ATOM 1671 C C . PHE A 1 207 ? -1.111 -4.681 -0.623 1.00 94.94 207 PHE A C 1
ATOM 1673 O O . PHE A 1 207 ? -0.556 -4.631 -1.722 1.00 94.94 207 PHE A O 1
ATOM 1680 N N . GLY A 1 208 ? -0.662 -5.442 0.380 1.00 95.44 208 GLY A N 1
ATOM 1681 C CA . GLY A 1 208 ? 0.485 -6.344 0.271 1.00 95.44 208 GLY A CA 1
ATOM 1682 C C . GLY A 1 208 ? 0.270 -7.435 -0.778 1.00 95.44 208 GLY A C 1
ATOM 1683 O O . GLY A 1 208 ? 1.108 -7.602 -1.663 1.00 95.44 208 GLY A O 1
ATOM 1684 N N . ILE A 1 209 ? -0.888 -8.111 -0.748 1.00 95.19 209 ILE A N 1
ATOM 1685 C CA . ILE A 1 209 ? -1.259 -9.126 -1.753 1.00 95.19 209 ILE A CA 1
ATOM 1686 C C . ILE A 1 209 ? -1.256 -8.508 -3.157 1.00 95.19 209 ILE A C 1
ATOM 1688 O O . ILE A 1 209 ? -0.618 -9.033 -4.070 1.00 95.19 209 ILE A O 1
ATOM 1692 N N . PHE A 1 210 ? -1.950 -7.380 -3.335 1.00 96.31 210 PHE A N 1
ATOM 1693 C CA . PHE A 1 210 ? -2.077 -6.736 -4.640 1.00 96.31 210 PHE A CA 1
ATOM 1694 C C . PHE A 1 210 ? -0.727 -6.262 -5.191 1.00 96.31 210 PHE A C 1
ATOM 1696 O O . PHE A 1 210 ? -0.416 -6.512 -6.354 1.00 96.31 210 PHE A O 1
ATOM 1703 N N . SER A 1 211 ? 0.100 -5.624 -4.360 1.00 96.06 211 SER A N 1
ATOM 1704 C CA . SER A 1 211 ? 1.407 -5.104 -4.780 1.00 96.06 211 SER A CA 1
ATOM 1705 C C . SER A 1 211 ? 2.395 -6.226 -5.105 1.00 96.06 211 SER A C 1
ATOM 1707 O O . SER A 1 211 ? 3.136 -6.116 -6.079 1.00 96.06 211 SER A O 1
ATOM 1709 N N . ALA A 1 212 ? 2.370 -7.337 -4.360 1.00 96.50 212 ALA A N 1
ATOM 1710 C CA . ALA A 1 212 ? 3.180 -8.514 -4.671 1.00 96.50 212 ALA A CA 1
ATOM 1711 C C . ALA A 1 212 ? 2.816 -9.113 -6.042 1.00 96.50 212 ALA A C 1
ATOM 1713 O O . ALA A 1 212 ? 3.702 -9.375 -6.858 1.00 96.50 212 ALA A O 1
ATOM 1714 N N . LEU A 1 213 ? 1.517 -9.261 -6.332 1.00 96.31 213 LEU A N 1
ATOM 1715 C CA . LEU A 1 213 ? 1.039 -9.709 -7.645 1.00 96.31 213 LEU A CA 1
ATOM 1716 C C . LEU A 1 213 ? 1.413 -8.728 -8.755 1.00 96.31 213 LEU A C 1
ATOM 1718 O O . LEU A 1 213 ? 1.804 -9.148 -9.839 1.00 96.31 213 LEU A O 1
ATOM 1722 N N . LEU A 1 214 ? 1.311 -7.426 -8.490 1.00 96.44 214 LEU A N 1
ATOM 1723 C CA . LEU A 1 214 ? 1.641 -6.381 -9.452 1.00 96.44 214 LEU A CA 1
ATOM 1724 C C . LEU A 1 214 ? 3.118 -6.418 -9.857 1.00 96.44 214 LEU A C 1
ATOM 1726 O O . LEU A 1 214 ? 3.420 -6.358 -11.046 1.00 96.44 214 LEU A O 1
ATOM 1730 N N . VAL A 1 215 ? 4.024 -6.582 -8.889 1.00 96.62 215 VAL A N 1
ATOM 1731 C CA . VAL A 1 215 ? 5.463 -6.750 -9.147 1.00 96.62 215 VAL A CA 1
ATOM 1732 C C . VAL A 1 215 ? 5.734 -8.042 -9.919 1.00 96.62 215 VAL A C 1
ATOM 1734 O O . VAL A 1 215 ? 6.493 -8.030 -10.886 1.00 96.62 215 VAL A O 1
ATOM 1737 N N . PHE A 1 216 ? 5.075 -9.145 -9.554 1.00 95.75 216 PHE A N 1
ATOM 1738 C CA . PHE A 1 216 ? 5.214 -10.415 -10.266 1.00 95.75 216 PHE A CA 1
ATOM 1739 C C . PHE A 1 216 ? 4.771 -10.312 -11.736 1.00 95.75 216 PHE A C 1
ATOM 1741 O O . PHE A 1 216 ? 5.511 -10.698 -12.640 1.00 95.75 216 PHE A O 1
ATOM 1748 N N . VAL A 1 217 ? 3.595 -9.730 -11.991 1.00 96.31 217 VAL A N 1
ATOM 1749 C CA . VAL A 1 217 ? 3.083 -9.501 -13.351 1.00 96.31 217 VAL A CA 1
ATOM 1750 C C . VAL A 1 217 ? 3.994 -8.547 -14.125 1.00 96.31 217 VAL A C 1
ATOM 1752 O O . VAL A 1 217 ? 4.247 -8.789 -15.304 1.00 96.31 217 VAL A O 1
ATOM 1755 N N . ASN A 1 218 ? 4.535 -7.510 -13.476 1.00 95.50 218 ASN A N 1
ATOM 1756 C CA . ASN A 1 218 ? 5.504 -6.605 -14.092 1.00 95.50 218 ASN A CA 1
ATOM 1757 C C . ASN A 1 218 ? 6.765 -7.339 -14.554 1.00 95.50 218 ASN A C 1
ATOM 1759 O O . ASN A 1 218 ? 7.148 -7.197 -15.714 1.00 95.50 218 ASN A O 1
ATOM 1763 N N . TYR A 1 219 ? 7.355 -8.179 -13.699 1.00 95.62 219 TYR A N 1
ATOM 1764 C CA . TYR A 1 219 ? 8.505 -8.999 -14.077 1.00 95.62 219 TYR A CA 1
ATOM 1765 C C . TYR A 1 219 ? 8.188 -9.885 -15.290 1.00 95.62 219 TYR A C 1
ATOM 1767 O O . TYR A 1 219 ? 8.922 -9.875 -16.279 1.00 95.62 219 TYR A O 1
ATOM 1775 N N . CYS A 1 220 ? 7.054 -10.596 -15.270 1.00 95.06 220 CYS A N 1
ATOM 1776 C CA . CYS A 1 220 ? 6.621 -11.405 -16.411 1.00 95.06 220 CYS A CA 1
ATOM 1777 C C . CYS A 1 220 ? 6.443 -10.563 -17.685 1.00 95.06 220 CYS A C 1
ATOM 1779 O O . CYS A 1 220 ? 6.872 -10.984 -18.760 1.00 95.06 220 CYS A O 1
ATOM 1781 N N . SER A 1 221 ? 5.859 -9.367 -17.574 1.00 94.44 221 SER A N 1
ATOM 1782 C CA . SER A 1 221 ? 5.672 -8.460 -18.708 1.00 94.44 221 SER A CA 1
ATOM 1783 C C . SER A 1 221 ? 7.008 -7.993 -19.283 1.00 94.44 221 SER A C 1
ATOM 1785 O O . SER A 1 221 ? 7.222 -8.085 -20.490 1.00 94.44 221 SER A O 1
ATOM 1787 N N . VAL A 1 222 ? 7.961 -7.571 -18.448 1.00 92.62 222 VAL A N 1
ATOM 1788 C CA . VAL A 1 222 ? 9.291 -7.154 -18.921 1.00 92.62 222 VAL A CA 1
ATOM 1789 C C . VAL A 1 222 ? 10.021 -8.318 -19.592 1.00 92.62 222 VAL A C 1
ATOM 1791 O O . VAL A 1 222 ? 10.641 -8.137 -20.629 1.00 92.62 222 VAL A O 1
ATOM 1794 N N . ILE A 1 223 ? 9.913 -9.535 -19.071 1.00 93.69 223 ILE A N 1
ATOM 1795 C CA . ILE A 1 223 ? 10.609 -10.705 -19.620 1.00 93.69 223 ILE A CA 1
ATOM 1796 C C . ILE A 1 223 ? 9.989 -11.216 -20.931 1.00 93.69 223 ILE A C 1
ATOM 1798 O O . ILE A 1 223 ? 10.714 -11.723 -21.790 1.00 93.69 223 ILE A O 1
ATOM 1802 N N . ILE A 1 224 ? 8.675 -11.078 -21.120 1.00 93.50 224 ILE A N 1
ATOM 1803 C CA . ILE A 1 224 ? 7.962 -11.594 -22.301 1.00 93.50 224 ILE A CA 1
ATOM 1804 C C . ILE A 1 224 ? 7.780 -10.506 -23.368 1.00 93.50 224 ILE A C 1
ATOM 1806 O O . ILE A 1 224 ? 8.114 -10.698 -24.539 1.00 93.50 224 ILE A O 1
ATOM 1810 N N . PHE A 1 225 ? 7.247 -9.350 -22.980 1.00 94.06 225 PHE A N 1
ATOM 1811 C CA . PHE A 1 225 ? 6.837 -8.297 -23.906 1.00 94.06 225 PHE A CA 1
ATOM 1812 C C . PHE A 1 225 ? 8.007 -7.397 -24.323 1.00 94.06 225 PHE A C 1
ATOM 1814 O O . PHE A 1 225 ? 8.181 -7.110 -25.509 1.00 94.06 225 PHE A O 1
ATOM 1821 N N . PHE A 1 226 ? 8.852 -6.978 -23.380 1.00 90.75 226 PHE A N 1
ATOM 1822 C CA . PHE A 1 226 ? 9.883 -5.969 -23.646 1.00 90.75 226 PHE A CA 1
ATOM 1823 C C . PHE A 1 226 ? 10.982 -6.387 -24.653 1.00 90.75 226 PHE A C 1
ATOM 1825 O O . PHE A 1 226 ? 11.328 -5.573 -25.515 1.00 90.75 226 PHE A O 1
ATOM 1832 N N . PRO A 1 227 ? 11.496 -7.636 -24.667 1.00 92.44 227 PRO A N 1
ATOM 1833 C CA . PRO A 1 227 ? 12.413 -8.089 -25.715 1.00 92.44 227 PRO A CA 1
ATOM 1834 C C . PRO A 1 227 ? 11.824 -7.945 -27.119 1.00 92.44 227 PRO A C 1
ATOM 1836 O O . PRO A 1 227 ? 12.537 -7.576 -28.052 1.00 92.44 227 PRO A O 1
ATOM 1839 N N . THR A 1 228 ? 10.518 -8.184 -27.266 1.00 92.06 228 THR A N 1
ATOM 1840 C CA . THR A 1 228 ? 9.803 -8.022 -28.538 1.00 92.06 228 THR A CA 1
ATOM 1841 C C . THR A 1 228 ? 9.803 -6.558 -28.976 1.00 92.06 228 THR A C 1
ATOM 1843 O O . THR A 1 228 ? 10.047 -6.268 -30.148 1.00 92.06 228 THR A O 1
ATOM 1846 N N . VAL A 1 229 ? 9.619 -5.621 -28.039 1.00 91.06 229 VAL A N 1
ATOM 1847 C CA . VAL A 1 229 ? 9.701 -4.172 -28.299 1.00 91.06 229 VAL A CA 1
ATOM 1848 C C . VAL A 1 229 ? 11.088 -3.782 -28.814 1.00 91.06 229 VAL A C 1
ATOM 1850 O O . VAL A 1 229 ? 11.181 -3.050 -29.800 1.00 91.06 229 VAL A O 1
ATOM 1853 N N . ILE A 1 230 ? 12.156 -4.293 -28.192 1.00 89.31 230 ILE A N 1
ATOM 1854 C CA . ILE A 1 230 ? 13.545 -4.005 -28.586 1.00 89.31 230 ILE A CA 1
ATOM 1855 C C . ILE A 1 230 ? 13.884 -4.610 -29.948 1.00 89.31 230 ILE A C 1
ATOM 1857 O O . ILE A 1 230 ? 14.453 -3.926 -30.795 1.00 89.31 230 ILE A O 1
ATOM 1861 N N . ILE A 1 231 ? 13.519 -5.870 -30.188 1.00 90.31 231 ILE A N 1
ATOM 1862 C CA . ILE A 1 231 ? 13.775 -6.531 -31.474 1.00 90.31 231 ILE A CA 1
ATOM 1863 C C . ILE A 1 231 ? 13.041 -5.802 -32.601 1.00 90.31 231 ILE A C 1
ATOM 1865 O O . ILE A 1 231 ? 13.636 -5.509 -33.635 1.00 90.31 231 ILE A O 1
ATOM 1869 N N . THR A 1 232 ? 11.773 -5.449 -32.382 1.00 88.38 232 THR A N 1
ATOM 1870 C CA . THR A 1 232 ? 10.980 -4.682 -33.353 1.00 88.38 232 THR A CA 1
ATOM 1871 C C . THR A 1 232 ? 11.607 -3.314 -33.612 1.00 88.38 232 THR A C 1
ATOM 1873 O O . THR A 1 232 ? 11.676 -2.867 -34.758 1.00 88.38 232 THR A O 1
ATOM 1876 N N . TYR A 1 233 ? 12.122 -2.663 -32.565 1.00 86.62 233 TYR A N 1
ATOM 1877 C CA . TYR A 1 233 ? 12.840 -1.405 -32.714 1.00 86.62 233 TYR A CA 1
ATOM 1878 C C . TYR A 1 233 ? 14.093 -1.559 -33.586 1.00 86.62 233 TYR A C 1
ATOM 1880 O O . TYR A 1 233 ? 14.301 -0.761 -34.494 1.00 86.62 233 TYR A O 1
ATOM 1888 N N . GLU A 1 234 ? 14.902 -2.591 -33.356 1.00 84.88 234 GLU A N 1
ATOM 1889 C CA . GLU A 1 234 ? 16.148 -2.820 -34.097 1.00 84.88 234 GLU A CA 1
ATOM 1890 C C . GLU A 1 234 ? 15.906 -3.199 -35.566 1.00 84.88 234 GLU A C 1
ATOM 1892 O O . GLU A 1 234 ? 16.628 -2.713 -36.434 1.00 84.88 234 GLU A O 1
ATOM 1897 N N . TYR A 1 235 ? 14.882 -4.008 -35.864 1.00 85.25 235 TYR A N 1
ATOM 1898 C CA . TYR A 1 235 ? 14.563 -4.398 -37.244 1.00 85.25 235 TYR A CA 1
ATOM 1899 C C . TYR A 1 235 ? 13.915 -3.279 -38.056 1.00 85.25 235 TYR A C 1
ATOM 1901 O O . TYR A 1 235 ? 14.277 -3.074 -39.213 1.00 85.25 235 TYR A O 1
ATOM 1909 N N . TYR A 1 236 ? 12.948 -2.573 -37.470 1.00 80.88 236 TYR A N 1
ATOM 1910 C CA . TYR A 1 236 ? 12.109 -1.643 -38.220 1.00 80.88 236 TYR A CA 1
ATOM 1911 C C . TYR A 1 236 ? 12.455 -0.187 -37.911 1.00 80.88 236 TYR A C 1
ATOM 1913 O O . TYR A 1 236 ? 12.711 0.568 -38.840 1.00 80.88 236 TYR A O 1
ATOM 1921 N N . TRP A 1 237 ? 12.525 0.214 -36.635 1.00 71.44 237 TRP A N 1
ATOM 1922 C CA . TRP A 1 237 ? 12.630 1.631 -36.243 1.00 71.44 237 TRP A CA 1
ATOM 1923 C C . TRP A 1 237 ? 14.046 2.209 -36.244 1.00 71.44 237 TRP A C 1
ATOM 1925 O O . TRP A 1 237 ? 14.193 3.410 -36.458 1.00 71.44 237 TRP A O 1
ATOM 1935 N N . LYS A 1 238 ? 15.091 1.395 -36.067 1.00 68.81 238 LYS A N 1
ATOM 1936 C CA . LYS A 1 238 ? 16.487 1.866 -36.050 1.00 68.81 238 LYS A CA 1
ATOM 1937 C C . LYS A 1 238 ? 16.883 2.556 -37.354 1.00 68.81 238 LYS A C 1
ATOM 1939 O O . LYS A 1 238 ? 17.581 3.567 -37.332 1.00 68.81 238 LYS A O 1
ATOM 1944 N N . ASN A 1 239 ? 16.379 2.029 -38.469 1.00 61.91 239 ASN A N 1
ATOM 1945 C CA . ASN A 1 239 ? 16.594 2.560 -39.813 1.00 61.91 239 ASN A CA 1
ATOM 1946 C C . ASN A 1 239 ? 15.358 3.291 -40.369 1.00 61.91 239 ASN A C 1
ATOM 1948 O O . ASN A 1 239 ? 15.405 3.788 -41.495 1.00 61.91 239 ASN A O 1
ATOM 1952 N N . TYR A 1 240 ? 14.256 3.363 -39.609 1.00 56.19 240 TYR A N 1
ATOM 1953 C CA . TYR A 1 240 ? 13.027 4.007 -40.062 1.00 56.19 240 TYR A CA 1
ATOM 1954 C C . TYR A 1 240 ? 13.235 5.511 -40.202 1.00 56.19 240 TYR A C 1
ATOM 1956 O O . TYR A 1 240 ? 13.514 6.231 -39.241 1.00 56.19 240 TYR A O 1
ATOM 1964 N N . ARG A 1 241 ? 13.081 5.988 -41.434 1.00 48.41 241 ARG A N 1
ATOM 1965 C CA . ARG A 1 241 ? 13.096 7.404 -41.779 1.00 48.41 241 ARG A CA 1
ATOM 1966 C C . ARG A 1 241 ? 11.657 7.887 -41.820 1.00 48.41 241 ARG A C 1
ATOM 1968 O O . ARG A 1 241 ? 10.904 7.520 -42.714 1.00 48.41 241 ARG A O 1
ATOM 1975 N N . TRP A 1 242 ? 11.262 8.699 -40.847 1.00 45.69 242 TRP A N 1
ATOM 1976 C CA . TRP A 1 242 ? 9.944 9.324 -40.876 1.00 45.69 242 TRP A CA 1
ATOM 1977 C C . TRP A 1 242 ? 9.875 10.285 -42.072 1.00 45.69 242 TRP A C 1
ATOM 1979 O O . TRP A 1 242 ? 10.730 11.159 -42.204 1.00 45.69 242 TRP A O 1
ATOM 1989 N N . HIS A 1 243 ? 8.886 10.116 -42.955 1.00 40.59 243 HIS A N 1
ATOM 1990 C CA . HIS A 1 243 ? 8.811 10.835 -44.235 1.00 40.59 243 HIS A CA 1
ATOM 1991 C C . HIS A 1 243 ? 8.647 12.363 -44.109 1.00 40.59 243 HIS A C 1
ATOM 1993 O O . HIS A 1 243 ? 8.966 13.064 -45.059 1.00 40.59 243 HIS A O 1
ATOM 1999 N N . CYS A 1 244 ? 8.269 12.899 -42.940 1.00 45.00 244 CYS A N 1
ATOM 2000 C CA . CYS A 1 244 ? 8.281 14.349 -42.677 1.00 45.00 244 CYS A CA 1
ATOM 2001 C C . CYS A 1 244 ? 9.639 14.900 -42.187 1.00 45.00 244 CYS A C 1
ATOM 2003 O O . CYS A 1 244 ? 9.756 16.094 -41.957 1.00 45.00 244 CYS A O 1
ATOM 2005 N N . PHE A 1 245 ? 10.656 14.053 -41.991 1.00 41.84 245 PHE A N 1
ATOM 2006 C CA . PHE A 1 245 ? 12.000 14.434 -41.514 1.00 41.84 245 PHE A CA 1
ATOM 2007 C C . PHE A 1 245 ? 13.129 13.739 -42.308 1.00 41.84 245 PHE A C 1
ATOM 2009 O O . PHE A 1 245 ? 14.279 13.682 -41.864 1.00 41.84 245 PHE A O 1
ATOM 2016 N N . GLY A 1 246 ? 12.809 13.172 -43.478 1.00 39.19 246 GLY A N 1
ATOM 2017 C CA . GLY A 1 246 ? 13.712 12.329 -44.270 1.00 39.19 246 GLY A CA 1
ATOM 2018 C C . GLY A 1 246 ? 14.943 13.048 -44.833 1.00 39.19 246 GLY A C 1
ATOM 2019 O O . GLY A 1 246 ? 16.000 12.421 -44.955 1.00 39.19 246 GLY A O 1
ATOM 2020 N N . ASP A 1 247 ? 14.847 14.353 -45.096 1.00 42.03 247 ASP A N 1
ATOM 2021 C CA . ASP A 1 247 ? 15.893 15.097 -45.809 1.00 42.03 247 ASP A CA 1
ATOM 2022 C C . ASP A 1 247 ? 17.040 15.605 -44.921 1.00 42.03 247 ASP A C 1
ATOM 2024 O O . ASP A 1 247 ? 18.150 15.802 -45.413 1.00 42.03 247 ASP A O 1
ATOM 2028 N N . LEU A 1 248 ? 16.864 15.682 -43.594 1.00 42.47 248 LEU A N 1
ATOM 2029 C CA . LEU A 1 248 ? 17.932 16.135 -42.685 1.00 42.47 248 LEU A CA 1
ATOM 2030 C C . LEU A 1 248 ? 19.087 15.123 -42.571 1.00 42.47 248 LEU A C 1
ATOM 2032 O O . LEU A 1 248 ? 20.259 15.487 -42.539 1.00 42.47 248 LEU A O 1
ATOM 2036 N N . LYS A 1 249 ? 18.769 13.821 -42.534 1.00 41.47 249 LYS A N 1
ATOM 2037 C CA . LYS A 1 249 ? 19.789 12.753 -42.482 1.00 41.47 249 LYS A CA 1
ATOM 2038 C C . LYS A 1 249 ? 20.315 12.362 -43.864 1.00 41.47 249 LYS A C 1
ATOM 2040 O O . LYS A 1 249 ? 21.362 11.725 -43.942 1.00 41.47 249 LYS A O 1
ATOM 2045 N N . ALA A 1 250 ? 19.599 12.676 -44.946 1.00 37.00 250 ALA A N 1
ATOM 2046 C CA . ALA A 1 250 ? 20.112 12.497 -46.305 1.00 37.00 250 ALA A CA 1
ATOM 2047 C C . ALA A 1 250 ? 21.263 13.479 -46.584 1.00 37.00 250 ALA A C 1
ATOM 2049 O O . ALA A 1 250 ? 22.264 13.087 -47.178 1.00 37.00 250 ALA A O 1
ATOM 2050 N N . TRP A 1 251 ? 21.175 14.697 -46.042 1.00 37.19 251 TRP A N 1
ATOM 2051 C CA . TRP A 1 251 ? 22.244 15.694 -46.100 1.00 37.19 251 TRP A CA 1
ATOM 2052 C C . TRP A 1 251 ? 23.474 15.333 -45.253 1.00 37.19 251 TRP A C 1
ATOM 2054 O O . TRP A 1 251 ? 24.599 15.502 -45.715 1.00 37.19 251 TRP A O 1
ATOM 2064 N N . GLN A 1 252 ? 23.284 14.716 -44.081 1.00 42.97 252 GLN A N 1
ATOM 2065 C CA . GLN A 1 252 ? 24.385 14.266 -43.213 1.00 42.97 252 GLN A CA 1
ATOM 2066 C C . GLN A 1 252 ? 25.275 13.177 -43.860 1.00 42.97 252 GLN A C 1
ATOM 2068 O O . GLN A 1 252 ? 26.467 13.078 -43.575 1.00 42.97 252 GLN A O 1
ATOM 2073 N N . ALA A 1 253 ? 24.706 12.379 -44.773 1.00 36.12 253 ALA A N 1
ATOM 2074 C CA . ALA A 1 253 ? 25.431 11.386 -45.575 1.00 36.12 253 ALA A CA 1
ATOM 2075 C C . ALA A 1 253 ? 26.082 11.975 -46.847 1.00 36.12 253 ALA A C 1
ATOM 2077 O O . ALA A 1 253 ? 26.895 11.309 -47.494 1.00 36.12 253 ALA A O 1
ATOM 2078 N N . ILE A 1 254 ? 25.711 13.201 -47.236 1.00 42.34 254 ILE A N 1
ATOM 2079 C CA . ILE A 1 254 ? 26.350 13.966 -48.318 1.00 42.34 254 ILE A CA 1
ATOM 2080 C C . ILE A 1 254 ? 27.526 14.776 -47.755 1.00 42.34 254 ILE A C 1
ATOM 2082 O O . ILE A 1 254 ? 28.557 14.877 -48.417 1.00 42.34 254 ILE A O 1
ATOM 2086 N N . THR A 1 255 ? 27.422 15.288 -46.522 1.00 40.03 255 THR A N 1
ATOM 2087 C CA . THR A 1 255 ? 28.526 15.977 -45.833 1.00 40.03 255 THR A CA 1
ATOM 2088 C C . THR A 1 255 ? 29.690 15.044 -45.511 1.00 40.03 255 THR A C 1
ATOM 2090 O O . THR A 1 255 ? 30.821 15.419 -45.801 1.00 40.03 255 THR A O 1
ATOM 2093 N N . SER A 1 256 ? 29.441 13.806 -45.055 1.00 37.03 256 SER A N 1
ATOM 2094 C CA . SER A 1 256 ? 30.530 12.839 -44.814 1.00 37.03 256 SER A CA 1
ATOM 2095 C C . SER A 1 256 ? 31.282 12.491 -46.105 1.00 37.03 256 SER A C 1
ATOM 2097 O O . SER A 1 256 ? 32.504 12.454 -46.139 1.00 37.03 256 SER A O 1
ATOM 2099 N N . ARG A 1 257 ? 30.549 12.345 -47.217 1.00 34.03 257 ARG A N 1
ATOM 2100 C CA . ARG A 1 257 ? 31.127 12.061 -48.539 1.00 34.03 257 ARG A CA 1
ATOM 2101 C C . ARG A 1 257 ? 31.911 13.245 -49.120 1.00 34.03 257 ARG A C 1
ATOM 2103 O O . ARG A 1 257 ? 32.716 13.055 -50.023 1.00 34.03 257 ARG A O 1
ATOM 2110 N N . ARG A 1 258 ? 31.647 14.467 -48.642 1.00 35.09 258 ARG A N 1
ATOM 2111 C CA . ARG A 1 258 ? 32.372 15.688 -49.022 1.00 35.09 258 ARG A CA 1
ATOM 2112 C C . ARG A 1 258 ? 33.635 15.884 -48.181 1.00 35.09 258 ARG A C 1
ATOM 2114 O O . ARG A 1 258 ? 34.601 16.421 -48.709 1.00 35.09 258 ARG A O 1
ATOM 2121 N N . GLU A 1 259 ? 33.646 15.425 -46.931 1.00 39.22 259 GLU A N 1
ATOM 2122 C CA . GLU A 1 259 ? 34.851 15.355 -46.089 1.00 39.22 259 GLU A CA 1
ATOM 2123 C C . GLU A 1 259 ? 35.869 14.340 -46.631 1.00 39.22 259 GLU A C 1
ATOM 2125 O O . GLU A 1 259 ? 37.045 14.684 -46.748 1.00 39.22 259 GLU A O 1
ATOM 2130 N N . ASP A 1 260 ? 35.416 13.177 -47.115 1.00 39.03 260 ASP A N 1
ATOM 2131 C CA . ASP A 1 260 ? 36.291 12.163 -47.733 1.00 39.03 260 ASP A CA 1
ATOM 2132 C C . ASP A 1 260 ? 37.008 12.663 -49.009 1.00 39.03 260 ASP A C 1
ATOM 2134 O O . ASP A 1 260 ? 38.100 12.206 -49.337 1.00 39.03 260 ASP A O 1
ATOM 2138 N N . ILE A 1 261 ? 36.420 13.624 -49.738 1.00 41.94 261 ILE A N 1
ATOM 2139 C CA . ILE A 1 261 ? 37.018 14.215 -50.955 1.00 41.94 261 ILE A CA 1
ATOM 2140 C C . ILE A 1 261 ? 38.051 15.304 -50.608 1.00 41.94 261 ILE A C 1
ATOM 2142 O O . ILE A 1 261 ? 38.934 15.591 -51.412 1.00 41.94 261 ILE A O 1
ATOM 2146 N N . ILE A 1 262 ? 37.962 15.909 -49.419 1.00 41.53 262 ILE A N 1
ATOM 2147 C CA . ILE A 1 262 ? 38.842 17.009 -48.984 1.00 41.53 262 ILE A CA 1
ATOM 2148 C C . ILE A 1 262 ? 40.056 16.484 -48.189 1.00 41.53 262 ILE A C 1
ATOM 2150 O O . ILE A 1 262 ? 41.058 17.182 -48.087 1.00 41.53 262 ILE A O 1
ATOM 2154 N N . GLN A 1 263 ? 40.018 15.246 -47.682 1.00 33.75 263 GLN A N 1
ATOM 2155 C CA . GLN A 1 263 ? 41.122 14.612 -46.939 1.00 33.75 263 GLN A CA 1
ATOM 2156 C C . GLN A 1 263 ? 42.212 13.954 -47.812 1.00 33.75 263 GLN A C 1
ATOM 2158 O O . GLN A 1 263 ? 43.096 13.269 -47.294 1.00 33.75 263 GLN A O 1
ATOM 2163 N N . GLY A 1 264 ? 42.204 14.172 -49.128 1.00 34.22 264 GLY A N 1
ATOM 2164 C CA . GLY A 1 264 ? 43.380 13.906 -49.954 1.00 34.22 264 GLY A CA 1
ATOM 2165 C C . GLY A 1 264 ? 44.417 15.011 -49.748 1.00 34.22 264 GLY A C 1
ATOM 2166 O O . GLY A 1 264 ? 44.177 16.125 -50.189 1.00 34.22 264 GLY A O 1
ATOM 2167 N N . GLU A 1 265 ? 45.553 14.673 -49.127 1.00 37.16 265 GLU A N 1
ATOM 2168 C CA . GLU A 1 265 ? 46.762 15.503 -48.913 1.00 37.16 265 GLU A CA 1
ATOM 2169 C C . GLU A 1 265 ? 46.839 16.354 -47.627 1.00 37.16 265 GLU A C 1
ATOM 2171 O O . GLU A 1 265 ? 46.819 17.572 -47.717 1.00 37.16 265 GLU A O 1
ATOM 2176 N N . VAL A 1 266 ? 47.087 15.750 -46.450 1.00 29.00 266 VAL A N 1
ATOM 2177 C CA . VAL A 1 266 ? 48.008 16.293 -45.407 1.00 29.00 266 VAL A CA 1
ATOM 2178 C C . VAL A 1 266 ? 48.549 15.121 -44.544 1.00 29.00 266 VAL A C 1
ATOM 2180 O O . VAL A 1 266 ? 47.760 14.232 -44.221 1.00 29.00 266 VAL A O 1
ATOM 2183 N N . PRO A 1 267 ? 49.849 15.062 -44.164 1.00 30.48 267 PRO A N 1
ATOM 2184 C CA . PRO A 1 267 ? 50.418 13.960 -43.377 1.00 30.48 267 PRO A CA 1
ATOM 2185 C C . PRO A 1 267 ? 50.026 13.976 -41.890 1.00 30.48 267 PRO A C 1
ATOM 2187 O O . PRO A 1 267 ? 49.705 15.018 -41.323 1.00 30.48 267 PRO A O 1
ATOM 2190 N N . GLU A 1 268 ? 50.115 12.787 -41.289 1.00 36.41 268 GLU A N 1
ATOM 2191 C CA . GLU A 1 268 ? 49.829 12.417 -39.898 1.00 36.41 268 GLU A CA 1
ATOM 2192 C C . GLU A 1 268 ? 5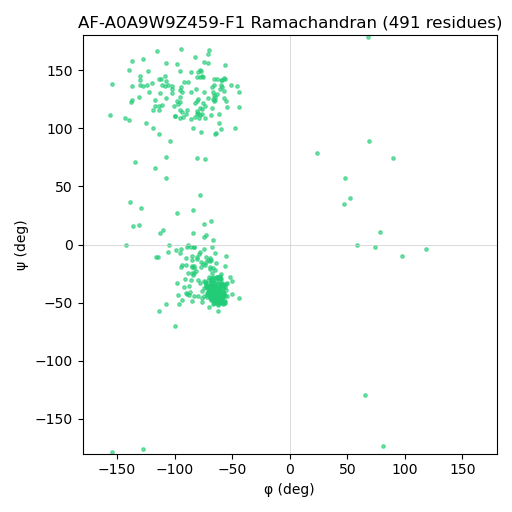0.370 13.387 -38.836 1.00 36.41 268 GLU A C 1
ATOM 2194 O O . GLU A 1 268 ? 51.576 13.474 -38.632 1.00 36.41 268 GLU A O 1
ATOM 2199 N N . GLU A 1 269 ? 49.473 13.991 -38.050 1.00 27.30 269 GLU A N 1
ATOM 2200 C CA . GLU A 1 269 ? 49.726 14.284 -36.634 1.00 27.30 269 GLU A CA 1
ATOM 2201 C C . GLU A 1 269 ? 48.399 14.407 -35.854 1.00 27.30 269 GLU A C 1
ATOM 2203 O O . GLU A 1 269 ? 47.585 15.302 -36.072 1.00 27.30 269 GLU A O 1
ATOM 2208 N N . GLN A 1 270 ? 48.180 13.419 -34.978 1.00 32.91 270 GLN A N 1
ATOM 2209 C CA . GLN A 1 270 ? 47.247 13.348 -33.841 1.00 32.91 270 GLN A CA 1
ATOM 2210 C C . GLN A 1 270 ? 46.009 14.269 -33.871 1.00 32.91 270 GLN A C 1
ATOM 2212 O O . GLN A 1 270 ? 45.911 15.240 -33.120 1.00 32.91 270 GLN A O 1
ATOM 2217 N N . GLN A 1 271 ? 44.985 13.882 -34.634 1.00 24.62 271 GLN A N 1
ATOM 2218 C CA . GLN A 1 271 ? 43.633 14.403 -34.435 1.00 24.62 271 GLN A CA 1
ATOM 2219 C C . GLN A 1 271 ? 42.906 13.584 -33.363 1.00 24.62 271 GLN A C 1
ATOM 2221 O O . GLN A 1 271 ? 42.509 12.439 -33.570 1.00 24.62 271 GLN A O 1
ATOM 2226 N N . GLN A 1 272 ? 42.721 14.196 -32.193 1.00 25.80 272 GLN A N 1
ATOM 2227 C CA . GLN A 1 272 ? 41.635 13.829 -31.291 1.00 25.80 272 GLN A CA 1
ATOM 2228 C C . GLN A 1 272 ? 40.311 14.084 -32.020 1.00 25.80 272 GLN A C 1
ATOM 2230 O O . GLN A 1 272 ? 39.886 15.229 -32.161 1.00 25.80 272 GLN A O 1
ATOM 2235 N N . GLU A 1 273 ? 39.655 13.018 -32.473 1.00 26.67 273 GLU A N 1
ATOM 2236 C CA . GLU A 1 273 ? 38.248 13.058 -32.867 1.00 26.67 273 GLU A CA 1
ATOM 2237 C C . GLU A 1 273 ? 37.402 13.489 -31.658 1.00 26.67 273 GLU A C 1
ATOM 2239 O O . GLU A 1 273 ? 37.057 12.686 -30.785 1.00 26.67 273 GLU A O 1
ATOM 2244 N N . GLU A 1 274 ? 37.029 14.769 -31.590 1.00 26.02 274 GLU A N 1
ATOM 2245 C CA . GLU A 1 274 ? 35.936 15.219 -30.727 1.00 26.02 274 GLU A CA 1
ATOM 2246 C C . GLU A 1 274 ? 34.597 14.791 -31.342 1.00 26.02 274 GLU A C 1
ATOM 2248 O O . GLU A 1 274 ? 33.812 15.577 -31.869 1.00 26.02 274 GLU A O 1
ATOM 2253 N N . MET A 1 275 ? 34.331 13.490 -31.246 1.00 29.11 275 MET A N 1
ATOM 2254 C CA . MET A 1 275 ? 33.016 12.900 -31.448 1.00 29.11 275 MET A CA 1
ATOM 2255 C C . MET A 1 275 ? 32.036 13.565 -30.473 1.00 29.11 275 MET A C 1
ATOM 2257 O O . MET A 1 275 ? 32.283 13.595 -29.268 1.00 29.11 275 MET A O 1
ATOM 2261 N N . PHE A 1 276 ? 30.923 14.097 -30.982 1.00 27.22 276 PHE A N 1
ATOM 2262 C CA . PHE A 1 276 ? 29.839 14.697 -30.201 1.00 27.22 276 PHE A CA 1
ATOM 2263 C C . PHE A 1 276 ? 29.438 13.777 -29.028 1.00 27.22 276 PHE A C 1
ATOM 2265 O O . PHE A 1 276 ? 28.758 12.765 -29.196 1.00 27.22 276 PHE A O 1
ATOM 2272 N N . VAL A 1 277 ? 29.923 14.097 -27.824 1.00 31.97 277 VAL A N 1
ATOM 2273 C CA . VAL A 1 277 ? 29.739 13.266 -26.630 1.00 31.97 277 VAL A CA 1
ATOM 2274 C C . VAL A 1 277 ? 28.330 13.499 -26.090 1.00 31.97 277 VAL A C 1
ATOM 2276 O O . VAL A 1 277 ? 28.049 14.556 -25.521 1.00 31.97 277 VAL A O 1
ATOM 2279 N N . GLU A 1 278 ? 27.449 12.503 -26.232 1.00 43.38 278 GLU A N 1
ATOM 2280 C CA . GLU A 1 278 ? 26.164 12.459 -25.525 1.00 43.38 278 GLU A CA 1
ATOM 2281 C C . GLU A 1 278 ? 26.366 12.803 -24.032 1.00 43.38 278 GLU A C 1
ATOM 2283 O O . GLU A 1 278 ? 27.288 12.266 -23.405 1.00 43.38 278 GLU A O 1
ATOM 2288 N N . PRO A 1 279 ? 25.510 13.640 -23.410 1.00 43.03 279 PRO A N 1
ATOM 2289 C CA . PRO A 1 279 ? 25.630 14.024 -21.998 1.00 43.03 279 PRO A CA 1
ATOM 2290 C C . PRO A 1 279 ? 25.804 12.831 -21.038 1.00 43.03 279 PRO A C 1
ATOM 2292 O O . PRO A 1 279 ? 26.518 12.938 -20.042 1.00 43.03 279 PRO A O 1
ATOM 2295 N N . SER A 1 280 ? 25.213 11.680 -21.384 1.00 53.00 280 SER A N 1
ATOM 2296 C CA . SER A 1 280 ? 25.330 10.396 -20.679 1.00 53.00 280 SER A CA 1
ATOM 2297 C C . SER A 1 280 ? 26.778 9.897 -20.562 1.00 53.00 280 SER A C 1
ATOM 2299 O O . SER A 1 280 ? 27.206 9.519 -19.471 1.00 53.00 280 SER A O 1
ATOM 2301 N N . LYS A 1 281 ? 27.577 9.970 -21.636 1.00 56.03 281 LYS A N 1
ATOM 2302 C CA . LYS A 1 281 ? 28.962 9.470 -21.638 1.00 56.03 281 LYS A CA 1
ATOM 2303 C C . LYS A 1 281 ? 29.874 10.305 -20.745 1.00 56.03 281 LYS A C 1
ATOM 2305 O O . LYS A 1 281 ? 30.779 9.757 -20.130 1.00 56.03 281 LYS A O 1
ATOM 2310 N N . ARG A 1 282 ? 29.632 11.615 -20.618 1.00 58.72 282 ARG A N 1
ATOM 2311 C CA . ARG A 1 282 ? 30.434 12.495 -19.748 1.00 58.72 282 ARG A CA 1
ATOM 2312 C C . ARG A 1 282 ? 30.199 12.206 -18.266 1.00 58.72 282 ARG A C 1
ATOM 2314 O O . ARG A 1 282 ? 31.156 12.186 -17.498 1.00 58.72 282 ARG A O 1
ATOM 2321 N N . VAL A 1 283 ? 28.943 11.961 -17.886 1.00 66.50 283 VAL A N 1
ATOM 2322 C CA . VAL A 1 283 ? 28.580 11.547 -16.521 1.00 66.50 283 VAL A CA 1
ATOM 2323 C C . VAL A 1 283 ? 29.137 10.155 -16.228 1.00 66.50 283 VAL A C 1
ATOM 2325 O O . VAL A 1 283 ? 29.775 9.977 -15.196 1.00 66.50 283 VAL A O 1
ATOM 2328 N N . SER A 1 284 ? 28.995 9.210 -17.163 1.00 65.19 284 SER A N 1
ATOM 2329 C CA . SER A 1 284 ? 29.572 7.865 -17.036 1.00 65.19 284 SER A CA 1
ATOM 2330 C C . SER A 1 284 ? 31.088 7.916 -16.829 1.00 65.19 284 SER A C 1
ATOM 2332 O O . SER A 1 284 ? 31.586 7.368 -15.856 1.00 65.19 284 SER A O 1
ATOM 2334 N N . LYS A 1 285 ? 31.821 8.664 -17.666 1.00 72.12 285 LYS A N 1
ATOM 2335 C CA . LYS A 1 285 ? 33.288 8.793 -17.571 1.00 72.12 285 LYS A CA 1
ATOM 2336 C C . LYS A 1 285 ? 33.741 9.488 -16.283 1.00 72.12 285 LYS A C 1
ATOM 2338 O O . LYS A 1 285 ? 34.807 9.184 -15.755 1.00 72.12 285 LYS A O 1
ATOM 2343 N N . PHE A 1 286 ? 32.947 10.433 -15.774 1.00 80.75 286 PHE A N 1
ATOM 2344 C CA . PHE A 1 286 ? 33.205 11.064 -14.481 1.00 80.75 286 PHE A CA 1
ATOM 2345 C C . PHE A 1 286 ? 33.036 10.072 -13.324 1.00 80.75 286 PHE A C 1
ATOM 2347 O O . PHE A 1 286 ? 33.914 10.003 -12.465 1.00 80.75 286 PHE A O 1
ATOM 2354 N N . LEU A 1 287 ? 31.935 9.311 -13.314 1.00 78.31 287 LEU A N 1
ATOM 2355 C CA . LEU A 1 287 ? 31.643 8.331 -12.267 1.00 78.31 287 LEU A CA 1
ATOM 2356 C C . LEU A 1 287 ? 32.637 7.163 -12.277 1.00 78.31 287 LEU A C 1
ATOM 2358 O O . LEU A 1 287 ? 33.101 6.763 -11.213 1.00 78.31 287 LEU A O 1
ATOM 2362 N N . GLU A 1 288 ? 32.986 6.663 -13.464 1.00 73.88 288 GLU A N 1
ATOM 2363 C CA . GLU A 1 288 ? 33.872 5.512 -13.664 1.00 73.88 288 GLU A CA 1
ATOM 2364 C C . GLU A 1 288 ? 35.337 5.828 -13.353 1.00 73.88 288 GLU A C 1
ATOM 2366 O O . GLU A 1 288 ? 35.990 5.046 -12.670 1.00 73.88 288 GLU A O 1
ATOM 2371 N N . ASN A 1 289 ? 35.845 6.986 -13.790 1.00 78.75 289 ASN A N 1
ATOM 2372 C CA . ASN A 1 289 ? 37.264 7.306 -13.629 1.00 78.75 289 ASN A CA 1
ATOM 2373 C C . ASN A 1 289 ? 37.482 8.222 -12.421 1.00 78.75 289 ASN A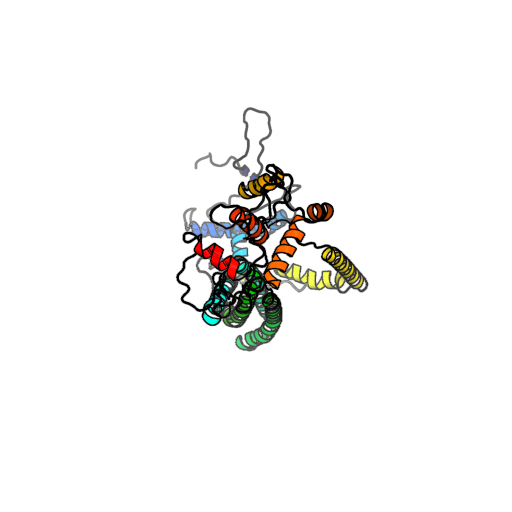 C 1
ATOM 2375 O O . ASN A 1 289 ? 38.013 7.826 -11.389 1.00 78.75 289 ASN A O 1
ATOM 2379 N N . SER A 1 290 ? 37.043 9.478 -12.532 1.00 75.31 290 SER A N 1
ATOM 2380 C CA . SER A 1 290 ? 37.452 10.525 -11.591 1.00 75.31 290 SER A CA 1
ATOM 2381 C C . SER A 1 290 ? 36.863 10.331 -10.194 1.00 75.31 290 SER A C 1
ATOM 2383 O O . SER A 1 290 ? 37.573 10.493 -9.202 1.00 75.31 290 SER A O 1
ATOM 2385 N N . PHE A 1 291 ? 35.581 9.977 -10.102 1.00 82.94 291 PHE A N 1
ATOM 2386 C CA . PHE A 1 291 ? 34.898 9.787 -8.826 1.00 82.94 291 PHE A CA 1
ATOM 2387 C C . PHE A 1 291 ? 35.280 8.461 -8.165 1.00 82.94 291 PHE A C 1
ATOM 2389 O O . PHE A 1 291 ? 35.600 8.437 -6.976 1.00 82.94 291 PHE A O 1
ATOM 2396 N N . PHE A 1 292 ? 35.288 7.361 -8.920 1.00 83.88 292 PHE A N 1
ATOM 2397 C CA . PHE A 1 292 ? 35.638 6.060 -8.364 1.00 83.88 292 PHE A CA 1
ATOM 2398 C C . PHE A 1 292 ? 37.075 6.033 -7.834 1.00 83.88 292 PHE A C 1
ATOM 2400 O O . PHE A 1 292 ? 37.274 5.688 -6.670 1.00 83.88 292 PHE A O 1
ATOM 2407 N N . GLU A 1 293 ? 38.063 6.454 -8.628 1.00 82.69 293 GLU A N 1
ATOM 2408 C CA . GLU A 1 293 ? 39.475 6.363 -8.238 1.00 82.69 293 GLU A CA 1
ATOM 2409 C C . GLU A 1 293 ? 39.832 7.320 -7.093 1.00 82.69 293 GLU A C 1
ATOM 2411 O O . GLU A 1 293 ? 40.475 6.916 -6.119 1.00 82.69 293 GLU A O 1
ATOM 2416 N N . ASN A 1 294 ? 39.381 8.578 -7.162 1.00 83.19 294 ASN A N 1
ATOM 2417 C CA . ASN A 1 294 ? 39.770 9.590 -6.176 1.00 83.19 294 ASN A CA 1
ATOM 2418 C C . ASN A 1 294 ? 38.927 9.558 -4.895 1.00 83.19 294 ASN A C 1
ATOM 2420 O O . ASN A 1 294 ? 39.403 10.007 -3.852 1.00 83.19 294 ASN A O 1
ATOM 2424 N N . PHE A 1 295 ? 37.690 9.052 -4.948 1.00 84.00 295 PHE A N 1
ATOM 2425 C CA . PHE A 1 295 ? 36.758 9.119 -3.819 1.00 84.00 295 PHE A CA 1
ATOM 2426 C C . PHE A 1 295 ? 36.429 7.740 -3.235 1.00 84.00 295 PHE A C 1
ATOM 2428 O O . PHE A 1 295 ? 36.677 7.509 -2.052 1.00 84.00 295 PHE A O 1
ATOM 2435 N N . ILE A 1 296 ? 35.919 6.802 -4.042 1.00 86.12 296 ILE A N 1
ATOM 2436 C CA . ILE A 1 296 ? 35.463 5.486 -3.551 1.00 86.12 296 ILE A CA 1
ATOM 2437 C C . ILE A 1 296 ? 36.643 4.548 -3.253 1.00 86.12 296 ILE A C 1
ATOM 2439 O O . ILE A 1 296 ? 36.706 3.941 -2.182 1.00 86.12 296 ILE A O 1
ATOM 2443 N N . ALA A 1 297 ? 37.581 4.420 -4.192 1.00 84.94 297 ALA A N 1
ATOM 2444 C CA . ALA A 1 297 ? 38.714 3.499 -4.111 1.00 84.94 297 ALA A CA 1
ATOM 2445 C C . ALA A 1 297 ? 39.864 4.037 -3.243 1.00 84.94 297 ALA A C 1
ATOM 2447 O O . ALA A 1 297 ? 40.767 3.289 -2.858 1.00 84.94 297 ALA A O 1
ATOM 2448 N N . HIS A 1 298 ? 39.836 5.325 -2.890 1.00 90.00 298 HIS A N 1
ATOM 2449 C CA . HIS A 1 298 ? 40.897 5.945 -2.114 1.00 90.00 298 HIS A CA 1
ATOM 2450 C C . HIS A 1 298 ? 40.972 5.369 -0.686 1.00 90.00 298 HIS A C 1
ATOM 2452 O O . HIS A 1 298 ? 40.006 5.391 0.083 1.00 90.00 298 HIS A O 1
ATOM 2458 N N . LYS A 1 299 ? 42.167 4.888 -0.303 1.00 87.88 299 LYS A N 1
ATOM 2459 C CA . LYS A 1 299 ? 42.419 4.063 0.899 1.00 87.88 299 LYS A CA 1
ATOM 2460 C C . LYS A 1 299 ? 41.916 4.677 2.210 1.00 87.88 299 LYS A C 1
ATOM 2462 O O . LYS A 1 299 ? 41.514 3.936 3.102 1.00 87.88 299 LYS A O 1
ATOM 2467 N N . ARG A 1 300 ? 41.948 6.009 2.344 1.00 90.19 300 ARG A N 1
ATOM 2468 C CA . ARG A 1 300 ? 41.449 6.727 3.534 1.00 90.19 300 ARG A CA 1
ATOM 2469 C C . ARG A 1 300 ? 39.965 7.090 3.429 1.00 90.19 300 ARG A C 1
ATOM 2471 O O . ARG A 1 300 ? 39.231 6.895 4.393 1.00 90.19 300 ARG A O 1
ATOM 2478 N N . MET A 1 301 ? 39.516 7.555 2.263 1.00 89.81 301 MET A N 1
ATOM 2479 C CA . MET A 1 301 ? 38.141 8.027 2.064 1.00 89.81 301 MET A CA 1
ATOM 2480 C C . MET A 1 301 ? 37.115 6.911 2.232 1.00 89.81 301 MET A C 1
ATOM 2482 O O . MET A 1 301 ? 36.083 7.142 2.849 1.00 89.81 301 MET A O 1
ATOM 2486 N N . ARG A 1 302 ? 37.420 5.679 1.804 1.00 89.75 302 ARG A N 1
ATOM 2487 C CA . ARG A 1 302 ? 36.523 4.529 1.998 1.00 89.75 302 ARG A CA 1
ATOM 2488 C C . ARG A 1 302 ? 36.132 4.315 3.464 1.00 89.75 302 ARG A C 1
ATOM 2490 O O . ARG A 1 302 ? 34.965 4.087 3.766 1.00 89.75 302 ARG A O 1
ATOM 2497 N N . TRP A 1 303 ? 37.100 4.396 4.378 1.00 93.06 303 TRP A N 1
ATOM 2498 C CA . TRP A 1 303 ? 36.845 4.224 5.812 1.00 93.06 303 TRP A CA 1
ATOM 2499 C C . TRP A 1 303 ? 36.112 5.418 6.416 1.00 93.06 303 TRP A C 1
ATOM 2501 O O . TRP A 1 303 ? 35.250 5.225 7.267 1.00 93.06 303 TRP A O 1
ATOM 2511 N N . ILE A 1 304 ? 36.399 6.632 5.937 1.00 93.38 304 ILE A N 1
ATOM 2512 C CA . ILE A 1 304 ? 35.661 7.837 6.332 1.00 93.38 304 ILE A CA 1
ATOM 2513 C C . ILE A 1 304 ? 34.190 7.710 5.920 1.00 93.38 304 ILE A C 1
ATOM 2515 O O . ILE A 1 304 ? 33.312 7.935 6.744 1.00 93.38 304 ILE A O 1
ATOM 2519 N N . ILE A 1 305 ? 33.910 7.282 4.685 1.00 91.31 305 ILE A N 1
ATOM 2520 C CA . ILE A 1 305 ? 32.547 7.074 4.179 1.00 91.31 305 ILE A CA 1
ATOM 2521 C C . ILE A 1 305 ? 31.816 6.031 5.030 1.00 91.31 305 ILE A C 1
ATOM 2523 O O . ILE A 1 305 ? 30.715 6.301 5.502 1.00 91.31 305 ILE A O 1
ATOM 2527 N N . LEU A 1 306 ? 32.436 4.874 5.291 1.00 93.12 306 LEU A N 1
ATOM 2528 C CA . LEU A 1 306 ? 31.842 3.849 6.156 1.00 93.12 306 LEU A CA 1
ATOM 2529 C C . LEU A 1 306 ? 31.560 4.378 7.568 1.00 93.12 306 LEU A C 1
ATOM 2531 O O . LEU A 1 306 ? 30.489 4.114 8.107 1.00 93.12 306 LEU A O 1
ATOM 2535 N N . GLY A 1 307 ? 32.475 5.166 8.139 1.00 96.19 307 GLY A N 1
ATOM 2536 C CA . GLY A 1 307 ? 32.273 5.820 9.431 1.00 96.19 307 GLY A CA 1
ATOM 2537 C C . GLY A 1 307 ? 31.088 6.788 9.420 1.00 96.19 307 GLY A C 1
ATOM 2538 O O . GLY A 1 307 ? 30.243 6.727 10.308 1.00 96.19 307 GLY A O 1
ATOM 2539 N N . VAL A 1 308 ? 30.971 7.633 8.391 1.00 96.12 308 VAL A N 1
ATOM 2540 C CA . VAL A 1 308 ? 29.858 8.586 8.245 1.00 96.12 308 VAL A CA 1
ATOM 2541 C C . VAL A 1 308 ? 28.520 7.862 8.094 1.00 96.12 308 VAL A C 1
ATOM 2543 O O . VAL A 1 308 ? 27.565 8.216 8.782 1.00 96.12 308 VAL A O 1
ATOM 2546 N N . PHE A 1 309 ? 28.440 6.825 7.256 1.00 96.19 309 PHE A N 1
ATOM 2547 C CA . PHE A 1 309 ? 27.215 6.031 7.111 1.00 96.19 309 PHE A CA 1
ATOM 2548 C C . PHE A 1 309 ? 26.859 5.271 8.393 1.00 96.19 309 PHE A C 1
ATOM 2550 O O . PHE A 1 309 ? 25.680 5.155 8.714 1.00 96.19 309 PHE A O 1
ATOM 2557 N N . LEU A 1 310 ? 27.847 4.804 9.161 1.00 96.88 310 LEU A N 1
ATOM 2558 C CA . LEU A 1 310 ? 27.617 4.142 10.445 1.00 96.88 310 LEU A CA 1
ATOM 2559 C C . LEU A 1 310 ? 27.114 5.114 11.521 1.00 96.88 310 LEU A C 1
ATOM 2561 O O . LEU A 1 310 ? 26.219 4.764 12.293 1.00 96.88 310 LEU A O 1
ATOM 2565 N N . VAL A 1 311 ? 27.630 6.346 11.541 1.00 97.56 311 VAL A N 1
ATOM 2566 C CA . VAL A 1 311 ? 27.100 7.419 12.395 1.00 97.56 311 VAL A CA 1
ATOM 2567 C C . VAL A 1 311 ? 25.677 7.771 11.969 1.00 97.56 311 VAL A C 1
ATOM 2569 O O . VAL A 1 311 ? 24.787 7.806 12.813 1.00 97.56 311 VAL A O 1
ATOM 2572 N N . PHE A 1 312 ? 25.430 7.959 10.671 1.00 97.06 312 PHE A N 1
ATOM 2573 C CA . PHE A 1 312 ? 24.095 8.254 10.147 1.00 97.06 312 PHE A CA 1
ATOM 2574 C C . PHE A 1 312 ? 23.085 7.147 10.482 1.00 97.06 312 PHE A C 1
ATOM 2576 O O . PHE A 1 312 ? 21.970 7.443 10.912 1.00 97.06 312 PHE A O 1
ATOM 2583 N N . LEU A 1 313 ? 23.483 5.878 10.351 1.00 96.69 313 LEU A N 1
ATOM 2584 C CA . LEU A 1 313 ? 22.661 4.728 10.723 1.00 96.69 313 LEU A CA 1
ATOM 2585 C C . LEU A 1 313 ? 22.371 4.717 12.228 1.00 96.69 313 LEU A C 1
ATOM 2587 O O . LEU A 1 313 ? 21.216 4.589 12.620 1.00 96.69 313 LEU A O 1
ATOM 2591 N N . SER A 1 314 ? 23.392 4.913 13.067 1.00 96.31 314 SER A N 1
ATOM 2592 C CA . SER A 1 314 ? 23.236 4.968 14.528 1.00 96.31 314 SER A CA 1
ATOM 2593 C C . SER A 1 314 ? 22.293 6.093 14.966 1.00 96.31 314 SER A C 1
ATOM 2595 O O . SER A 1 314 ? 21.413 5.875 15.795 1.00 96.31 314 SER A O 1
ATOM 2597 N N . VAL A 1 315 ? 22.430 7.283 14.372 1.00 96.81 315 VAL A N 1
ATOM 2598 C CA . VAL A 1 315 ? 21.548 8.431 14.634 1.00 96.81 315 VAL A CA 1
ATOM 2599 C C . VAL A 1 315 ? 20.120 8.138 14.169 1.00 96.81 315 VAL A C 1
ATOM 2601 O O . VAL A 1 315 ? 19.175 8.391 14.911 1.00 96.81 315 VAL A O 1
ATOM 2604 N N . SER A 1 316 ? 19.954 7.552 12.980 1.00 96.69 316 SER A N 1
ATOM 2605 C CA . SER A 1 316 ? 18.637 7.178 12.448 1.00 96.69 316 SER A CA 1
ATOM 2606 C C . SER A 1 316 ? 17.939 6.143 13.334 1.00 96.69 316 SER A C 1
ATOM 2608 O O . SER A 1 316 ? 16.749 6.279 13.596 1.00 96.69 316 SER A O 1
ATOM 2610 N N . ILE A 1 317 ? 18.674 5.151 13.851 1.00 96.56 317 ILE A N 1
ATOM 2611 C CA . ILE A 1 317 ? 18.157 4.175 14.824 1.00 96.56 317 ILE A CA 1
ATOM 2612 C C . ILE A 1 317 ? 17.771 4.877 16.133 1.00 96.56 317 ILE A C 1
ATOM 2614 O O . ILE A 1 317 ? 16.702 4.607 16.675 1.00 96.56 317 ILE A O 1
ATOM 2618 N N . GLY A 1 318 ? 18.593 5.815 16.613 1.00 96.25 318 GLY A N 1
ATOM 2619 C CA . GLY A 1 318 ? 18.291 6.616 17.801 1.00 96.25 318 GLY A CA 1
ATOM 2620 C C . GLY A 1 318 ? 16.978 7.394 17.680 1.00 96.25 318 GLY A C 1
ATOM 2621 O O . GLY A 1 318 ? 16.176 7.383 18.611 1.00 96.25 318 GLY A O 1
ATOM 2622 N N . PHE A 1 319 ? 16.719 8.007 16.521 1.00 95.50 319 PHE A N 1
ATOM 2623 C CA . PHE A 1 319 ? 15.437 8.661 16.236 1.00 95.50 319 PHE A CA 1
ATOM 2624 C C . PHE A 1 319 ? 14.293 7.666 16.021 1.00 95.50 319 PHE A C 1
ATOM 2626 O O . PHE A 1 319 ? 13.176 7.933 16.454 1.00 95.50 319 PHE A O 1
ATOM 2633 N N . ALA A 1 320 ? 14.551 6.508 15.408 1.00 94.81 320 ALA A N 1
ATOM 2634 C CA . ALA A 1 320 ? 13.531 5.484 15.198 1.00 94.81 320 ALA A CA 1
ATOM 2635 C C . ALA A 1 320 ? 12.968 4.940 16.523 1.00 94.81 320 ALA A C 1
ATOM 2637 O O . ALA A 1 320 ? 11.776 4.666 16.607 1.00 94.81 320 ALA A O 1
ATOM 2638 N N . ILE A 1 321 ? 13.795 4.842 17.572 1.00 94.94 321 ILE A N 1
ATOM 2639 C CA . ILE A 1 321 ? 13.360 4.428 18.920 1.00 94.94 321 ILE A CA 1
ATOM 2640 C C . ILE A 1 321 ? 12.427 5.471 19.567 1.00 94.94 321 ILE A C 1
ATOM 2642 O O . ILE A 1 321 ? 11.621 5.123 20.424 1.00 94.94 321 ILE A O 1
ATOM 2646 N N . GLN A 1 322 ? 12.503 6.738 19.153 1.00 93.62 322 GLN A N 1
ATOM 2647 C CA . GLN A 1 322 ? 11.667 7.825 19.678 1.00 93.62 322 GLN A CA 1
ATOM 2648 C C . GLN A 1 322 ? 10.334 7.981 18.931 1.00 93.62 322 GLN A C 1
ATOM 2650 O O . GLN A 1 322 ? 9.551 8.867 19.268 1.00 93.62 322 GLN A O 1
ATOM 2655 N N . LEU A 1 323 ? 10.065 7.157 17.912 1.00 91.19 323 LEU A N 1
ATOM 2656 C CA . LEU A 1 323 ? 8.808 7.215 17.170 1.00 91.19 323 LEU A CA 1
ATOM 2657 C C . LEU A 1 323 ? 7.647 6.764 18.062 1.00 91.19 323 LEU A C 1
ATOM 2659 O O . LEU A 1 323 ? 7.518 5.586 18.393 1.00 91.19 323 LEU A O 1
ATOM 2663 N N . THR A 1 324 ? 6.775 7.702 18.415 1.00 88.25 324 THR A N 1
ATOM 2664 C CA . THR A 1 324 ? 5.489 7.426 19.058 1.00 88.25 324 THR A CA 1
ATOM 2665 C C . THR A 1 324 ? 4.376 7.371 18.010 1.00 88.25 324 THR A C 1
ATOM 2667 O O . THR A 1 324 ? 4.464 8.065 16.992 1.00 88.25 324 THR A O 1
ATOM 2670 N N . PRO A 1 325 ? 3.323 6.562 18.221 1.00 81.94 325 PRO A N 1
ATOM 2671 C CA . PRO A 1 325 ? 2.149 6.595 17.358 1.00 81.94 325 PRO A CA 1
ATOM 2672 C C . PRO A 1 325 ? 1.532 7.996 17.380 1.00 81.94 325 PRO A C 1
ATOM 2674 O O . PRO A 1 325 ? 1.449 8.625 18.433 1.00 81.94 325 PRO A O 1
ATOM 2677 N N . ASP A 1 326 ? 1.132 8.482 16.208 1.00 74.81 326 ASP A N 1
ATOM 2678 C CA . ASP A 1 326 ? 0.483 9.783 16.086 1.00 74.81 326 ASP A CA 1
ATOM 2679 C C . ASP A 1 326 ? -0.883 9.737 16.788 1.00 74.81 326 ASP A C 1
ATOM 2681 O O . ASP A 1 326 ? -1.716 8.874 16.498 1.00 74.81 326 ASP A O 1
ATOM 2685 N N . GLU A 1 327 ? -1.100 10.642 17.741 1.00 72.69 327 GLU A N 1
ATOM 2686 C CA . GLU A 1 327 ? -2.377 10.781 18.447 1.00 72.69 327 GLU A CA 1
ATOM 2687 C C . GLU A 1 327 ? -3.416 11.505 17.578 1.00 72.69 327 GLU A C 1
ATOM 2689 O O . GLU A 1 327 ? -4.619 11.478 1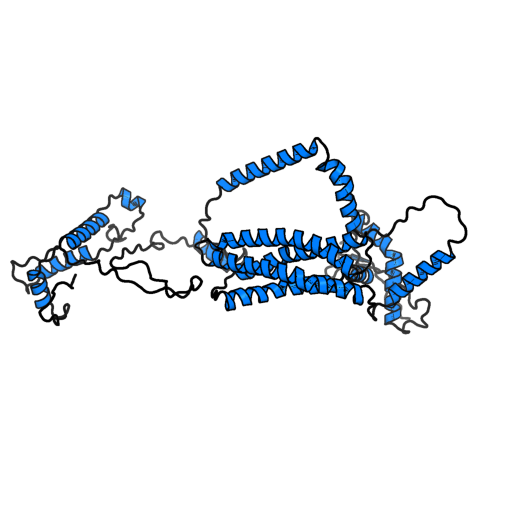7.864 1.00 72.69 327 GLU A O 1
ATOM 2694 N N . GLU A 1 328 ? -2.977 12.154 16.495 1.00 70.81 328 GLU A N 1
ATOM 2695 C CA . GLU A 1 328 ? -3.858 12.896 15.618 1.00 70.81 328 GLU A CA 1
ATOM 2696 C C . GLU A 1 328 ? -4.355 12.050 14.429 1.00 70.81 328 GLU A C 1
ATOM 2698 O O . GLU A 1 328 ? -3.578 11.435 13.701 1.00 70.81 328 GLU A O 1
ATOM 2703 N N . PRO A 1 329 ? -5.674 12.030 14.147 1.00 68.44 329 PRO A N 1
ATOM 2704 C CA . PRO A 1 329 ? -6.191 11.398 12.942 1.00 68.44 329 PRO A CA 1
ATOM 2705 C C . PRO A 1 329 ? -5.669 12.108 11.694 1.00 68.44 329 PRO A C 1
ATOM 2707 O O . PRO A 1 329 ? -5.872 13.318 11.552 1.00 68.44 329 PRO A O 1
ATOM 2710 N N . VAL A 1 330 ? -5.129 11.326 10.755 1.00 72.38 330 VAL A N 1
ATOM 2711 C CA . VAL A 1 330 ? -4.572 11.777 9.470 1.00 72.38 330 VAL A CA 1
ATOM 2712 C C . VAL A 1 330 ? -5.472 12.810 8.784 1.00 72.38 330 VAL A C 1
ATOM 2714 O O . VAL A 1 330 ? -6.689 12.632 8.634 1.00 72.38 330 VAL A O 1
ATOM 2717 N N . ASP A 1 331 ? -4.867 13.913 8.354 1.00 75.94 331 ASP A N 1
ATOM 2718 C CA . ASP A 1 331 ? -5.540 14.921 7.548 1.00 75.94 331 ASP A CA 1
ATOM 2719 C C . ASP A 1 331 ? -5.579 14.486 6.085 1.00 75.94 331 ASP A C 1
ATOM 2721 O O . ASP A 1 331 ? -4.569 14.422 5.393 1.00 75.94 331 ASP A O 1
ATOM 2725 N N . VAL A 1 332 ? -6.786 14.190 5.604 1.00 80.38 332 VAL A N 1
ATOM 2726 C CA . VAL A 1 332 ? -7.029 13.836 4.197 1.00 80.38 332 VAL A CA 1
ATOM 2727 C C . VAL A 1 332 ? -6.817 15.043 3.275 1.00 80.38 332 VAL A C 1
ATOM 2729 O O . VAL A 1 332 ? -6.457 14.886 2.111 1.00 80.38 332 VAL A O 1
ATOM 2732 N N . TRP A 1 333 ? -7.043 16.254 3.788 1.00 84.62 333 TRP A N 1
ATOM 2733 C CA . TRP A 1 333 ? -6.978 17.495 3.023 1.00 84.62 333 TRP A CA 1
ATOM 2734 C C . TRP A 1 333 ? -5.747 18.311 3.395 1.00 84.62 333 TRP A C 1
ATOM 2736 O O . TRP A 1 333 ? -5.448 18.486 4.572 1.00 84.62 333 TRP A O 1
ATOM 2746 N N . GLY A 1 334 ? -5.070 18.855 2.384 1.00 84.19 334 GLY A N 1
ATOM 2747 C CA . GLY A 1 334 ? -3.902 19.706 2.582 1.00 84.19 334 GLY A CA 1
ATOM 2748 C C . GLY A 1 334 ? -4.229 21.087 3.175 1.00 84.19 334 GLY A C 1
ATOM 2749 O O . GLY A 1 334 ? -5.385 21.543 3.129 1.00 84.19 334 GLY A O 1
ATOM 2750 N N . PRO A 1 335 ? -3.200 21.782 3.694 1.00 85.62 335 PRO A N 1
ATOM 2751 C CA . PRO A 1 335 ? -3.336 23.124 4.244 1.00 85.62 335 PRO A CA 1
ATOM 2752 C C . PRO A 1 335 ? -3.859 24.118 3.200 1.00 85.62 335 PRO A C 1
ATOM 2754 O O . PRO A 1 335 ? -3.501 24.059 2.027 1.00 85.62 335 PRO A O 1
ATOM 2757 N N . GLY A 1 336 ? -4.726 25.037 3.636 1.00 85.56 336 GLY A N 1
ATOM 2758 C CA . GLY A 1 336 ? -5.362 26.050 2.779 1.00 85.56 336 GLY A CA 1
ATOM 2759 C C . GLY A 1 336 ? -6.773 25.696 2.300 1.00 85.56 336 GLY A C 1
ATOM 2760 O O . GLY A 1 336 ? -7.474 26.563 1.788 1.00 85.56 336 GLY A O 1
ATOM 2761 N N . THR A 1 337 ? -7.235 24.461 2.513 1.00 90.56 337 THR A N 1
ATOM 2762 C CA . THR A 1 337 ? -8.629 24.081 2.235 1.00 90.56 337 THR A CA 1
ATOM 2763 C C . THR A 1 337 ? -9.548 24.398 3.419 1.00 90.56 337 THR A C 1
ATOM 2765 O O . THR A 1 337 ? -9.155 24.293 4.584 1.00 90.56 337 THR A O 1
ATOM 2768 N N . ASN A 1 338 ? -10.814 24.731 3.143 1.00 91.19 338 ASN A N 1
ATOM 2769 C CA . ASN A 1 338 ? -11.813 24.951 4.198 1.00 91.19 338 ASN A CA 1
ATOM 2770 C C . ASN A 1 338 ? -12.016 23.698 5.064 1.00 91.19 338 ASN A C 1
ATOM 2772 O O . ASN A 1 338 ? -12.194 23.817 6.272 1.00 91.19 338 ASN A O 1
ATOM 2776 N N . TRP A 1 339 ? -11.917 22.502 4.474 1.00 86.62 339 TRP A N 1
ATOM 2777 C CA . TRP A 1 339 ? -12.022 21.225 5.187 1.00 86.62 339 TRP A CA 1
ATOM 2778 C C . TRP A 1 339 ? -10.852 20.962 6.138 1.00 86.62 339 TRP A C 1
ATOM 2780 O O . TRP A 1 339 ? -11.057 20.448 7.238 1.00 86.62 339 TRP A O 1
ATOM 2790 N N . TYR A 1 340 ? -9.641 21.363 5.755 1.00 87.50 340 TYR A N 1
ATOM 2791 C CA . TYR A 1 340 ? -8.495 21.346 6.657 1.00 87.50 340 TYR A CA 1
ATOM 2792 C C . TYR A 1 340 ? -8.693 22.335 7.817 1.00 87.50 340 TYR A C 1
ATOM 2794 O O . TYR A 1 340 ? -8.561 21.980 8.990 1.00 87.50 340 TYR A O 1
ATOM 2802 N N . ASN A 1 341 ? -9.107 23.568 7.503 1.00 87.62 341 ASN A N 1
ATOM 2803 C CA . ASN A 1 341 ? -9.301 24.613 8.507 1.00 87.62 341 ASN A CA 1
ATOM 2804 C C . ASN A 1 341 ? -10.437 24.291 9.488 1.00 87.62 341 ASN A C 1
ATOM 2806 O O . ASN A 1 341 ? -10.260 24.491 10.686 1.00 87.62 341 ASN A O 1
ATOM 2810 N N . ILE A 1 342 ? -11.576 23.760 9.027 1.00 87.44 342 ILE A N 1
ATOM 2811 C CA . ILE A 1 342 ? -12.735 23.482 9.888 1.00 87.44 342 ILE A CA 1
ATOM 2812 C C . ILE A 1 342 ? -12.453 22.367 10.897 1.00 87.44 342 ILE A C 1
ATOM 2814 O O . ILE A 1 342 ? -12.845 22.484 12.056 1.00 87.44 342 ILE A O 1
ATOM 2818 N N . LYS A 1 343 ? -11.724 21.311 10.503 1.00 82.25 343 LYS A N 1
ATOM 2819 C CA . LYS A 1 343 ? -11.356 20.214 11.413 1.00 82.25 343 LYS A CA 1
ATOM 2820 C C . LYS A 1 343 ? -10.477 20.735 12.549 1.00 82.25 343 LYS A C 1
ATOM 2822 O O . LYS A 1 343 ? -10.716 20.397 13.708 1.00 82.25 343 LYS A O 1
ATOM 2827 N N . ARG A 1 344 ? -9.519 21.606 12.221 1.00 82.44 344 ARG A N 1
ATOM 2828 C CA . ARG A 1 344 ? -8.621 22.227 13.196 1.00 82.44 344 ARG A CA 1
ATOM 2829 C C . ARG A 1 344 ? -9.330 23.265 14.060 1.00 82.44 344 ARG A C 1
ATOM 2831 O O . ARG A 1 344 ? -9.181 23.205 15.270 1.00 82.44 344 ARG A O 1
ATOM 2838 N N . LEU A 1 345 ? -10.149 24.144 13.475 1.00 86.19 345 LEU A N 1
ATOM 2839 C CA . LEU A 1 345 ? -10.969 25.117 14.211 1.00 86.19 345 LEU A CA 1
ATOM 2840 C C . LEU A 1 345 ? -11.933 24.425 15.175 1.00 86.19 345 LEU A C 1
ATOM 2842 O O . LEU A 1 345 ? -12.078 24.859 16.311 1.00 86.19 345 LEU A O 1
ATOM 2846 N N . ARG A 1 346 ? -12.541 23.306 14.774 1.00 82.31 346 ARG A N 1
ATOM 2847 C CA . ARG A 1 346 ? -13.360 22.494 15.677 1.00 82.31 346 ARG A CA 1
ATOM 2848 C C . ARG A 1 346 ? -12.547 21.939 16.849 1.00 82.31 346 ARG A C 1
ATOM 2850 O O . ARG A 1 346 ? -13.063 21.876 17.948 1.00 82.31 346 ARG A O 1
ATOM 2857 N N . ARG A 1 347 ? -11.280 21.564 16.648 1.00 75.88 347 ARG A N 1
ATOM 2858 C CA . ARG A 1 347 ? -10.415 21.089 17.742 1.00 75.88 347 ARG A CA 1
ATOM 2859 C C . ARG A 1 347 ? -9.907 22.235 18.629 1.00 75.88 347 ARG A C 1
ATOM 2861 O O . ARG A 1 347 ? -9.810 22.065 19.840 1.00 75.88 347 ARG A O 1
ATOM 2868 N N . SER A 1 348 ? -9.545 23.378 18.044 1.00 81.94 348 SER A N 1
ATOM 2869 C CA . SER A 1 348 ? -8.849 24.462 18.749 1.00 81.94 348 SER A CA 1
ATOM 2870 C C . SER A 1 348 ? -9.764 25.582 19.246 1.00 81.94 348 SER A C 1
ATOM 2872 O O . SER A 1 348 ? -9.580 26.030 20.374 1.00 81.94 348 SER A O 1
ATOM 2874 N N . ALA A 1 349 ? -10.717 26.032 18.426 1.00 83.50 349 ALA A N 1
ATOM 2875 C CA . ALA A 1 349 ? -11.617 27.149 18.720 1.00 83.50 349 ALA A CA 1
ATOM 2876 C C . ALA A 1 349 ? -12.924 26.692 19.385 1.00 83.50 349 ALA A C 1
ATOM 2878 O O . ALA A 1 349 ? -13.409 27.363 20.289 1.00 83.50 349 ALA A O 1
ATOM 2879 N N . PHE A 1 350 ? -13.456 25.532 18.989 1.00 79.31 350 PHE A N 1
ATOM 2880 C CA . PHE A 1 350 ? -14.652 24.926 19.587 1.00 79.31 350 PHE A CA 1
ATOM 2881 C C . PHE A 1 350 ? -14.283 23.700 20.422 1.00 79.31 350 PHE A C 1
ATOM 2883 O O . PHE A 1 350 ? -14.747 22.596 20.140 1.00 79.31 350 PHE A O 1
ATOM 2890 N N . ARG A 1 351 ? -13.406 23.873 21.422 1.00 67.31 351 ARG A N 1
ATOM 2891 C CA . ARG A 1 351 ? -13.045 22.764 22.316 1.00 67.31 351 ARG A CA 1
ATOM 2892 C C . ARG A 1 351 ? -14.333 22.183 22.914 1.00 67.31 351 ARG A C 1
ATOM 2894 O O . ARG A 1 351 ? -15.040 22.940 23.580 1.00 67.31 351 ARG A O 1
ATOM 2901 N N . PRO A 1 352 ? -14.649 20.898 22.668 1.00 66.56 352 PRO A N 1
ATOM 2902 C CA . PRO A 1 352 ? -15.821 20.281 23.270 1.00 66.56 352 PRO A CA 1
ATOM 2903 C C . PRO A 1 352 ? -15.710 20.392 24.789 1.00 66.56 352 PRO A C 1
ATOM 2905 O O . PRO A 1 352 ? -14.603 20.306 25.339 1.00 66.56 352 PRO A O 1
ATOM 2908 N N . SER A 1 353 ? -16.842 20.612 25.457 1.00 67.25 353 SER A N 1
ATOM 2909 C CA . SER A 1 353 ? -16.888 20.551 26.915 1.00 67.25 353 SER A CA 1
ATOM 2910 C C . SER A 1 353 ? -16.380 19.180 27.374 1.00 67.25 353 SER A C 1
ATOM 2912 O O . SER A 1 353 ? -16.501 18.190 26.646 1.00 67.25 353 SER A O 1
ATOM 2914 N N . GLN A 1 354 ? -15.851 19.083 28.600 1.00 60.19 354 GLN A N 1
ATOM 2915 C CA . GLN A 1 354 ? -15.601 17.769 29.213 1.00 60.19 354 GLN A CA 1
ATOM 2916 C C . GLN A 1 354 ? -16.882 16.917 29.276 1.00 60.19 354 GLN A C 1
ATOM 2918 O O . GLN A 1 354 ? -16.803 15.699 29.389 1.00 60.19 354 GLN A O 1
ATOM 2923 N N . GLU A 1 355 ? -18.048 17.553 29.153 1.00 63.09 355 GLU A N 1
ATOM 2924 C CA . GLU A 1 355 ? -19.357 16.908 29.101 1.00 63.09 355 GLU A CA 1
ATOM 2925 C C . GLU A 1 355 ? -19.758 16.390 27.706 1.00 63.09 355 GLU A C 1
ATOM 2927 O O . GLU A 1 355 ? -20.638 15.539 27.627 1.00 63.09 355 GLU A O 1
ATOM 2932 N N . ASP A 1 356 ? -19.128 16.859 26.619 1.00 64.19 356 ASP A N 1
ATOM 2933 C CA . ASP A 1 356 ? -19.542 16.532 25.241 1.00 64.19 356 ASP A CA 1
ATOM 2934 C C . ASP A 1 356 ? -18.832 15.292 24.673 1.00 64.19 356 ASP A C 1
ATOM 2936 O O . ASP A 1 356 ? -19.373 14.592 23.819 1.00 64.19 356 ASP A O 1
ATOM 2940 N N . ASN A 1 357 ? -17.599 15.024 25.113 1.00 66.69 357 ASN A N 1
ATOM 2941 C CA . ASN A 1 357 ? -16.766 13.933 24.600 1.00 66.69 357 ASN A CA 1
ATOM 2942 C C . ASN A 1 357 ? -16.669 12.805 25.636 1.00 66.69 357 ASN A C 1
ATOM 2944 O O . ASN A 1 357 ? -15.651 12.639 26.309 1.00 66.69 357 ASN A O 1
ATOM 2948 N N . VAL A 1 358 ? -17.747 12.032 25.762 1.00 73.44 358 VAL A N 1
ATOM 2949 C CA . VAL A 1 358 ? -17.817 10.869 26.657 1.00 73.44 358 VAL A CA 1
ATOM 2950 C C . VAL A 1 358 ? -17.664 9.591 25.837 1.00 73.44 358 VAL A C 1
ATOM 2952 O O . VAL A 1 358 ? -18.295 9.429 24.794 1.00 73.44 358 VAL A O 1
ATOM 2955 N N . VAL A 1 359 ? -16.818 8.675 26.306 1.00 80.88 359 VAL A N 1
ATOM 2956 C CA . VAL A 1 359 ? -16.742 7.319 25.756 1.00 80.88 359 VAL A CA 1
ATOM 2957 C C . VAL A 1 359 ? -17.722 6.451 26.534 1.00 80.88 359 VAL A C 1
ATOM 2959 O O . VAL A 1 359 ? -17.522 6.200 27.719 1.00 80.88 359 VAL A O 1
ATOM 2962 N N . GLU A 1 360 ? -18.785 6.008 25.872 1.00 85.56 360 GLU A N 1
ATOM 2963 C CA . GLU A 1 360 ? -19.744 5.077 26.461 1.00 85.56 360 GLU A CA 1
ATOM 2964 C C . GLU A 1 360 ? -19.150 3.663 26.473 1.00 85.56 360 GLU A C 1
ATOM 2966 O O . GLU A 1 360 ? -18.854 3.081 25.424 1.00 85.56 360 GLU A O 1
ATOM 2971 N N . VAL A 1 361 ? -18.946 3.114 27.671 1.00 87.50 361 VAL A N 1
ATOM 2972 C CA . VAL A 1 361 ? -18.427 1.758 27.866 1.00 87.50 361 VAL A CA 1
ATOM 2973 C C . VAL A 1 361 ? -19.594 0.829 28.174 1.00 87.50 361 VAL A C 1
ATOM 2975 O O . VAL A 1 361 ? -20.187 0.900 29.245 1.00 87.50 361 VAL A O 1
ATOM 2978 N N . ASN A 1 362 ? -19.899 -0.063 27.234 1.00 90.69 362 ASN A N 1
ATOM 2979 C CA . ASN A 1 362 ? -20.961 -1.055 27.374 1.00 90.69 362 ASN A CA 1
ATOM 2980 C C . ASN A 1 362 ? -20.372 -2.418 27.753 1.00 90.69 362 ASN A C 1
ATOM 2982 O O . ASN A 1 362 ? -19.594 -2.991 26.989 1.00 90.69 362 ASN A O 1
ATOM 2986 N N . ILE A 1 363 ? -20.767 -2.948 28.912 1.00 89.38 363 ILE A N 1
ATOM 2987 C CA . ILE A 1 363 ? -20.427 -4.308 29.349 1.00 89.38 363 ILE A CA 1
ATOM 2988 C C . ILE A 1 363 ? -21.606 -5.216 28.996 1.00 89.38 363 ILE A C 1
ATOM 2990 O O . ILE A 1 363 ? -22.733 -4.965 29.417 1.00 89.38 363 ILE A O 1
ATOM 2994 N N . ILE A 1 364 ? -21.355 -6.240 28.179 1.00 90.19 364 ILE A N 1
ATOM 2995 C CA . ILE A 1 364 ? -22.390 -7.122 27.626 1.00 90.19 364 ILE A CA 1
ATOM 2996 C C . ILE A 1 364 ? -22.004 -8.575 27.911 1.00 90.19 364 ILE A C 1
ATOM 2998 O O . ILE A 1 364 ? -20.857 -8.966 27.698 1.00 90.19 364 ILE A O 1
ATOM 3002 N N . TRP A 1 365 ? -22.977 -9.379 28.341 1.00 90.31 365 TRP A N 1
ATOM 3003 C CA . TRP A 1 365 ? -22.827 -10.813 28.601 1.00 90.31 365 TRP A CA 1
ATOM 3004 C C . TRP A 1 365 ? -23.691 -11.648 27.646 1.00 90.31 365 TRP A C 1
ATOM 3006 O O . TRP A 1 365 ? -24.557 -11.120 26.949 1.00 90.31 365 TRP A O 1
ATOM 3016 N N . GLY A 1 366 ? -23.446 -12.960 27.590 1.00 90.44 366 GLY A N 1
ATOM 3017 C CA . GLY A 1 366 ? -24.251 -13.889 26.786 1.00 90.44 366 GLY A CA 1
ATOM 3018 C C . GLY A 1 366 ? -23.940 -13.899 25.285 1.00 90.44 366 GLY A C 1
ATOM 3019 O O . GLY A 1 366 ? -24.676 -14.505 24.505 1.00 90.44 366 GLY A O 1
ATOM 3020 N N . LEU A 1 367 ? -22.848 -13.262 24.856 1.00 92.94 367 LEU A N 1
ATOM 3021 C CA . LEU A 1 367 ? -22.387 -13.252 23.466 1.00 92.94 367 LEU A CA 1
ATOM 3022 C C . LEU A 1 367 ? -20.983 -13.851 23.353 1.00 92.94 367 LEU A C 1
ATOM 3024 O O . LEU A 1 367 ? -20.103 -13.557 24.159 1.00 92.94 367 LEU A O 1
ATOM 3028 N N . LYS A 1 368 ? -20.760 -14.658 22.313 1.00 92.44 368 LYS A N 1
ATOM 3029 C CA . LYS A 1 368 ? -19.427 -15.112 21.895 1.00 92.44 368 LYS A CA 1
ATOM 3030 C C . LYS A 1 368 ? -18.870 -14.207 20.800 1.00 92.44 368 LYS A C 1
ATOM 3032 O O . LYS A 1 368 ? -19.591 -13.408 20.198 1.00 92.44 368 LYS A O 1
ATOM 3037 N N . ASN A 1 369 ? -17.578 -14.373 20.511 1.00 89.62 369 ASN A N 1
ATOM 3038 C CA . ASN A 1 369 ? -16.944 -13.750 19.351 1.00 89.62 369 ASN A CA 1
ATOM 3039 C C . ASN A 1 369 ? -17.758 -14.039 18.082 1.00 89.62 369 ASN A C 1
ATOM 3041 O O . ASN A 1 369 ? -18.217 -15.163 17.875 1.00 89.62 369 ASN A O 1
ATOM 3045 N N . GLN A 1 370 ? -17.927 -13.017 17.239 1.00 88.69 370 GLN A N 1
ATOM 3046 C CA . GLN A 1 370 ? -18.673 -13.151 15.990 1.00 88.69 370 GLN A CA 1
ATOM 3047 C C . GLN A 1 370 ? -18.074 -14.247 15.112 1.00 88.69 370 GLN A C 1
ATOM 3049 O O . GLN A 1 370 ? -16.867 -14.269 14.857 1.00 88.69 370 GLN A O 1
ATOM 3054 N N . ASP A 1 371 ? -18.938 -15.117 14.597 1.00 89.94 371 ASP A N 1
ATOM 3055 C CA . ASP A 1 371 ? -18.524 -16.132 13.643 1.00 89.94 371 ASP A CA 1
ATOM 3056 C C . ASP A 1 371 ? -18.419 -15.514 12.244 1.00 89.94 371 ASP A C 1
ATOM 3058 O O . ASP A 1 371 ? -19.408 -15.070 11.649 1.00 89.94 371 ASP A O 1
ATOM 3062 N N . ARG A 1 372 ? -17.191 -15.484 11.720 1.00 87.38 372 ARG A N 1
ATOM 3063 C CA . ARG A 1 372 ? -16.862 -14.989 10.378 1.00 87.38 372 ARG A CA 1
ATOM 3064 C C . ARG A 1 372 ? -16.437 -16.107 9.423 1.00 87.38 372 ARG A C 1
ATOM 3066 O O . ARG A 1 372 ? -15.959 -15.800 8.340 1.00 87.38 372 ARG A O 1
ATOM 3073 N N . SER A 1 373 ? -16.642 -17.379 9.773 1.00 87.12 373 SER A N 1
ATOM 3074 C CA . SER A 1 373 ? -16.281 -18.536 8.931 1.00 87.12 373 SER A CA 1
ATOM 3075 C C . SER A 1 373 ? -16.932 -18.515 7.541 1.00 87.12 373 SER A C 1
ATOM 3077 O O . SER A 1 373 ? -16.326 -18.924 6.557 1.00 87.12 373 SER A O 1
ATOM 3079 N N . SER A 1 374 ? -18.155 -17.990 7.449 1.00 85.38 374 SER A N 1
ATOM 3080 C CA . SER A 1 374 ? -18.890 -17.820 6.187 1.00 85.38 374 SER A CA 1
ATOM 3081 C C . SER A 1 374 ? -18.476 -16.585 5.375 1.00 85.38 374 SER A C 1
ATOM 3083 O O . SER A 1 374 ? -18.890 -16.436 4.225 1.00 85.38 374 SER A O 1
ATOM 3085 N N . CYS A 1 375 ? -17.679 -15.687 5.957 1.00 86.31 375 CYS A N 1
ATOM 3086 C CA . CYS A 1 375 ? -17.219 -14.469 5.307 1.00 86.31 375 CYS A CA 1
ATOM 3087 C C . CYS A 1 375 ? -15.880 -14.707 4.605 1.00 86.31 375 CYS A C 1
ATOM 3089 O O . CYS A 1 375 ? -14.970 -15.313 5.167 1.00 86.31 375 CYS A O 1
ATOM 3091 N N . HIS A 1 376 ? -15.705 -14.133 3.413 1.00 86.06 376 HIS A N 1
ATOM 3092 C CA . HIS A 1 376 ? -14.373 -14.046 2.820 1.00 86.06 376 HIS A CA 1
ATOM 3093 C C . HIS A 1 376 ? -13.481 -13.123 3.665 1.00 86.06 376 HIS A C 1
ATOM 3095 O O . HIS A 1 376 ? -13.946 -12.088 4.150 1.00 86.06 376 HIS A O 1
ATOM 3101 N N . PHE A 1 377 ? -12.194 -13.451 3.814 1.00 82.94 377 PHE A N 1
ATOM 3102 C CA . PHE A 1 377 ? -11.278 -12.699 4.685 1.00 82.94 377 PHE A CA 1
ATOM 3103 C C . PHE A 1 377 ? -11.119 -11.226 4.267 1.00 82.94 377 PHE A C 1
ATOM 3105 O O . PHE A 1 377 ? -10.888 -10.361 5.111 1.00 82.94 377 PHE A O 1
ATOM 3112 N N . THR A 1 378 ? -11.304 -10.919 2.976 1.00 85.56 378 THR A N 1
ATOM 3113 C CA . THR A 1 378 ? -11.267 -9.542 2.458 1.00 85.56 378 THR A CA 1
ATOM 3114 C C . THR A 1 378 ? -12.617 -8.824 2.472 1.00 85.56 378 THR A C 1
ATOM 3116 O O . THR A 1 378 ? -12.703 -7.688 2.004 1.00 85.56 378 THR A O 1
ATOM 3119 N N . ASP A 1 379 ? -13.705 -9.476 2.884 1.00 86.31 379 ASP A N 1
ATOM 3120 C CA . ASP A 1 379 ? -15.038 -8.878 2.840 1.00 86.31 379 ASP A CA 1
ATOM 3121 C C . ASP A 1 379 ? -15.281 -8.011 4.079 1.00 86.31 379 ASP A C 1
ATOM 3123 O O . ASP A 1 379 ? -15.608 -8.489 5.167 1.00 86.31 379 ASP A O 1
ATOM 3127 N N . PHE A 1 380 ? -15.122 -6.700 3.897 1.00 84.44 380 PHE A N 1
ATOM 3128 C CA . PHE A 1 38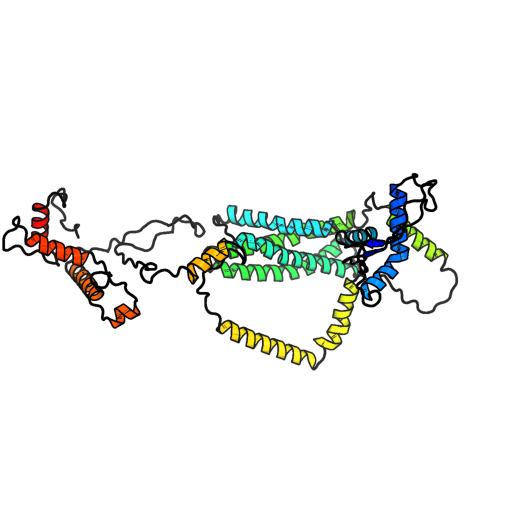0 ? -15.357 -5.707 4.943 1.00 84.44 380 PHE A CA 1
ATOM 3129 C C . PHE A 1 380 ? -16.844 -5.470 5.240 1.00 84.44 380 PHE A C 1
ATOM 3131 O O . PHE A 1 380 ? -17.172 -4.891 6.274 1.00 84.44 380 PHE A O 1
ATOM 3138 N N . LYS A 1 381 ? -17.752 -5.874 4.342 1.00 87.06 381 LYS A N 1
ATOM 3139 C CA . LYS A 1 381 ? -19.201 -5.725 4.543 1.00 87.06 381 LYS A CA 1
ATOM 3140 C C . LYS A 1 381 ? -19.773 -6.892 5.341 1.00 87.06 381 LYS A C 1
ATOM 3142 O O . LYS A 1 381 ? -20.797 -6.736 6.005 1.00 87.06 381 LYS A O 1
ATOM 3147 N N . CYS A 1 382 ? -19.107 -8.043 5.303 1.00 88.25 382 CYS A N 1
ATOM 3148 C CA . CYS A 1 382 ? -19.504 -9.222 6.053 1.00 88.25 382 CYS A CA 1
ATOM 3149 C C . CYS A 1 382 ? -19.113 -9.085 7.531 1.00 88.25 382 CYS A C 1
ATOM 3151 O O . CYS A 1 382 ? -17.981 -9.363 7.938 1.00 88.25 382 CYS A O 1
ATOM 3153 N N . LYS A 1 383 ? -20.085 -8.658 8.342 1.00 84.44 383 LYS A N 1
ATOM 3154 C CA . LYS A 1 383 ? -19.952 -8.545 9.802 1.00 84.44 383 LYS A CA 1
ATOM 3155 C C . LYS A 1 383 ? -19.946 -9.908 10.511 1.00 84.44 383 LYS A C 1
ATOM 3157 O O . LYS A 1 383 ? -19.612 -9.971 11.679 1.00 84.44 383 LYS A O 1
ATOM 3162 N N . GLY A 1 384 ? -20.270 -10.998 9.814 1.00 88.88 384 GLY A N 1
ATOM 3163 C CA . GLY A 1 384 ? -20.411 -12.320 10.424 1.00 88.88 384 GLY A CA 1
ATOM 3164 C C . GLY A 1 384 ? -21.764 -12.513 11.107 1.00 88.88 384 GLY A C 1
ATOM 3165 O O . GLY A 1 384 ? -22.672 -11.688 10.974 1.00 88.88 384 GLY A O 1
ATOM 3166 N N . ARG A 1 385 ? -21.913 -13.642 11.800 1.00 90.44 385 ARG A N 1
ATOM 3167 C CA . ARG A 1 385 ? -23.126 -14.001 12.542 1.00 90.44 385 ARG A CA 1
ATOM 3168 C C . ARG A 1 385 ? -22.890 -13.843 14.038 1.00 90.44 385 ARG A C 1
ATOM 3170 O O . ARG A 1 385 ? -21.848 -14.239 14.558 1.00 90.44 385 ARG A O 1
ATOM 3177 N N . THR A 1 386 ? -23.879 -13.280 14.722 1.00 91.44 386 THR A N 1
ATOM 3178 C CA . THR A 1 386 ? -23.888 -13.214 16.184 1.00 91.44 386 THR A CA 1
ATOM 3179 C C . THR A 1 386 ? -24.115 -14.612 16.742 1.00 91.44 386 THR A C 1
ATOM 3181 O O . THR A 1 386 ? -25.081 -15.277 16.368 1.00 91.44 386 THR A O 1
ATOM 3184 N N . VAL A 1 387 ? -23.221 -15.053 17.625 1.00 92.81 387 VAL A N 1
ATOM 3185 C CA . VAL A 1 387 ? -23.314 -16.345 18.306 1.00 92.81 387 VAL A CA 1
ATOM 3186 C C . VAL A 1 387 ? -23.597 -16.078 19.777 1.00 92.81 387 VAL A C 1
ATOM 3188 O O . VAL A 1 387 ? -22.813 -15.409 20.449 1.00 92.81 387 VAL A O 1
ATOM 3191 N N . PHE A 1 388 ? -24.724 -16.587 20.265 1.00 92.69 388 PHE A N 1
ATOM 3192 C CA . PHE A 1 388 ? -25.087 -16.495 21.675 1.00 92.69 388 PHE A CA 1
ATOM 3193 C C . PHE A 1 388 ? -24.309 -17.522 22.492 1.00 92.69 388 PHE A C 1
ATOM 3195 O O . PHE A 1 388 ? -24.043 -18.636 22.028 1.00 92.69 388 PHE A O 1
ATOM 3202 N N . ASP A 1 389 ? -23.937 -17.146 23.711 1.00 93.44 389 ASP A N 1
ATOM 3203 C CA . ASP A 1 389 ? -23.357 -18.087 24.652 1.00 93.44 389 ASP A CA 1
ATOM 3204 C C . ASP A 1 389 ? -24.451 -18.881 25.366 1.00 93.44 389 ASP A C 1
ATOM 3206 O O . ASP A 1 389 ? -25.171 -18.355 26.206 1.00 93.44 389 ASP A O 1
ATOM 3210 N N . THR A 1 390 ? -24.557 -20.168 25.045 1.00 91.94 390 THR A N 1
ATOM 3211 C CA . THR A 1 390 ? -25.541 -21.069 25.655 1.00 91.94 390 THR A CA 1
ATOM 3212 C C . THR A 1 390 ? -25.215 -21.435 27.102 1.00 91.94 390 THR A C 1
ATOM 3214 O O . THR A 1 390 ? -26.078 -21.996 27.767 1.00 91.94 390 THR A O 1
ATOM 3217 N N . SER A 1 391 ? -23.988 -21.186 27.585 1.00 91.19 391 SER A N 1
ATOM 3218 C CA . SER A 1 391 ? -23.642 -21.394 29.001 1.00 91.19 391 SER A CA 1
ATOM 3219 C C . SER A 1 391 ? -23.998 -20.217 29.901 1.00 91.19 391 SER A C 1
ATOM 3221 O O . SER A 1 391 ? -23.908 -20.351 31.118 1.00 91.19 391 SER A O 1
ATOM 3223 N N . PHE A 1 392 ? -24.373 -19.072 29.331 1.00 91.19 392 PHE A N 1
ATOM 3224 C CA . PHE A 1 392 ? -24.741 -17.911 30.122 1.00 91.19 392 PHE A CA 1
ATOM 3225 C C . PHE A 1 392 ? -26.165 -18.068 30.671 1.00 91.19 392 PHE A C 1
ATOM 3227 O O . PHE A 1 392 ? -27.124 -18.139 29.904 1.00 91.19 392 PHE A O 1
ATOM 3234 N N . ASP A 1 393 ? -26.284 -18.105 31.998 1.00 88.00 393 ASP A N 1
ATOM 3235 C CA . ASP A 1 393 ? -27.547 -18.163 32.734 1.00 88.00 393 ASP A CA 1
ATOM 3236 C C . ASP A 1 393 ? -27.472 -17.223 33.949 1.00 88.00 393 ASP A C 1
ATOM 3238 O O . ASP A 1 393 ? -26.570 -17.350 34.779 1.00 88.00 393 ASP A O 1
ATOM 3242 N N . LEU A 1 394 ? -28.401 -16.265 34.041 1.00 86.44 394 LEU A N 1
ATOM 3243 C CA . LEU A 1 394 ? -28.484 -15.283 35.132 1.00 86.44 394 LEU A CA 1
ATOM 3244 C C . LEU A 1 394 ? -29.461 -15.717 36.242 1.00 86.44 394 LEU A C 1
ATOM 3246 O O . LEU A 1 394 ? -29.522 -15.094 37.301 1.00 86.44 394 LEU A O 1
ATOM 3250 N N . ASN A 1 395 ? -30.209 -16.806 36.047 1.00 83.31 395 ASN A N 1
ATOM 3251 C CA . ASN A 1 395 ? -31.184 -17.287 37.027 1.00 83.31 395 ASN A CA 1
ATOM 3252 C C . ASN A 1 395 ? -30.587 -17.781 38.360 1.00 83.31 395 ASN A C 1
ATOM 3254 O O . ASN A 1 395 ? -31.262 -17.624 39.380 1.00 83.31 395 ASN A O 1
ATOM 3258 N N . PRO A 1 396 ? -29.381 -18.383 38.426 1.00 88.69 396 PRO A N 1
ATOM 3259 C CA . PRO A 1 396 ? -28.818 -18.816 39.699 1.00 88.69 396 PRO A CA 1
ATOM 3260 C C . PRO A 1 396 ? -28.660 -17.652 40.686 1.00 88.69 396 PRO A C 1
ATOM 3262 O O . PRO A 1 396 ? -28.150 -16.587 40.340 1.00 88.69 396 PRO A O 1
ATOM 3265 N N . ALA A 1 397 ? -29.049 -17.877 41.945 1.00 87.62 397 ALA A N 1
ATOM 3266 C CA . ALA A 1 397 ? -28.985 -16.867 43.005 1.00 87.62 397 ALA A CA 1
ATOM 3267 C C . ALA A 1 397 ? -27.573 -16.278 43.175 1.00 87.62 397 ALA A C 1
ATOM 3269 O O . ALA A 1 397 ? -27.420 -15.072 43.355 1.00 87.62 397 ALA A O 1
ATOM 3270 N N . GLU A 1 398 ? -26.545 -17.122 43.057 1.00 89.62 398 GLU A N 1
ATOM 3271 C CA . GLU A 1 398 ? -25.138 -16.716 43.133 1.00 89.62 398 GLU A CA 1
ATOM 3272 C C . GLU A 1 398 ? -24.780 -15.683 42.054 1.00 89.62 398 GLU A C 1
ATOM 3274 O O . GLU A 1 398 ? -24.108 -14.696 42.345 1.00 89.62 398 GLU A O 1
ATOM 3279 N N . CYS A 1 399 ? -25.284 -15.854 40.828 1.00 90.31 399 CYS A N 1
ATOM 3280 C CA . CYS A 1 399 ? -25.040 -14.933 39.718 1.00 90.31 399 CYS A CA 1
ATOM 3281 C C . CYS A 1 399 ? -25.749 -13.589 39.921 1.00 90.31 399 CYS A C 1
ATOM 3283 O O . CYS A 1 399 ? -25.165 -12.539 39.653 1.00 90.31 399 CYS A O 1
ATOM 3285 N N . GLN A 1 400 ? -26.985 -13.609 40.428 1.00 89.19 400 GLN A N 1
ATOM 3286 C CA . GLN A 1 400 ? -27.751 -12.390 40.702 1.00 89.19 400 GLN A CA 1
ATOM 3287 C C . GLN A 1 400 ? -27.093 -11.538 41.790 1.00 89.19 400 GLN A C 1
ATOM 3289 O O . GLN A 1 400 ? -26.981 -10.321 41.638 1.00 89.19 400 GLN A O 1
ATOM 3294 N N . VAL A 1 401 ? -26.635 -12.181 42.870 1.00 91.38 401 VAL A N 1
ATOM 3295 C CA . VAL A 1 401 ? -25.926 -11.507 43.965 1.00 91.38 401 VAL A CA 1
ATOM 3296 C C . VAL A 1 401 ? -24.589 -10.965 43.471 1.00 91.38 401 VAL A C 1
ATOM 3298 O O . VAL A 1 401 ? -24.314 -9.786 43.670 1.00 91.38 401 VAL A O 1
ATOM 3301 N N . ALA A 1 402 ? -23.807 -11.769 42.742 1.00 92.56 402 ALA A N 1
ATOM 3302 C CA . ALA A 1 402 ? -22.522 -11.333 42.201 1.00 92.56 402 ALA A CA 1
ATOM 3303 C C . ALA A 1 402 ? -22.652 -10.105 41.282 1.00 92.56 402 ALA A C 1
ATOM 3305 O O . ALA A 1 402 ? -21.842 -9.183 41.366 1.00 92.56 402 ALA A O 1
ATOM 3306 N N . LEU A 1 403 ? -23.679 -10.059 40.426 1.00 92.12 403 LEU A N 1
ATOM 3307 C CA . LEU A 1 403 ? -23.892 -8.927 39.523 1.00 92.12 403 LEU A CA 1
ATOM 3308 C C . LEU A 1 403 ? -24.382 -7.675 40.264 1.00 92.12 403 LEU A C 1
ATOM 3310 O O . LEU A 1 403 ? -23.967 -6.563 39.937 1.00 92.12 403 LEU A O 1
ATOM 3314 N N . LEU A 1 404 ? -25.236 -7.842 41.278 1.00 91.38 404 LEU A N 1
ATOM 3315 C CA . LEU A 1 404 ? -25.662 -6.741 42.140 1.00 91.38 404 LEU A CA 1
ATOM 3316 C C . LEU A 1 404 ? -24.481 -6.162 42.932 1.00 91.38 404 LEU A C 1
ATOM 3318 O O . LEU A 1 404 ? -24.340 -4.941 43.016 1.00 91.38 404 LEU A O 1
ATOM 3322 N N . ASP A 1 405 ? -23.628 -7.019 43.485 1.00 93.25 405 ASP A N 1
ATOM 3323 C CA . ASP A 1 405 ? -22.446 -6.604 44.239 1.00 93.25 405 ASP A CA 1
ATOM 3324 C C . ASP A 1 405 ? -21.425 -5.908 43.338 1.00 93.25 405 ASP A C 1
ATOM 3326 O O . ASP A 1 405 ? -20.921 -4.848 43.704 1.00 93.25 405 ASP A O 1
ATOM 3330 N N . PHE A 1 406 ? -21.219 -6.406 42.117 1.00 93.00 406 PHE A N 1
ATOM 3331 C CA . PHE A 1 406 ? -20.409 -5.727 41.104 1.00 93.00 406 PHE A CA 1
ATOM 3332 C C . PHE A 1 406 ? -20.931 -4.314 40.795 1.00 93.00 406 PHE A C 1
ATOM 3334 O O . PHE A 1 406 ? -20.163 -3.356 40.718 1.00 93.00 406 PHE A O 1
ATOM 3341 N N . CYS A 1 407 ? -22.248 -4.142 40.671 1.00 91.50 407 CYS A N 1
ATOM 3342 C CA . CYS A 1 407 ? -22.830 -2.820 40.455 1.00 91.50 407 CYS A CA 1
ATOM 3343 C C . CYS A 1 407 ? -22.647 -1.876 41.647 1.00 91.50 407 CYS A C 1
ATOM 3345 O O . CYS A 1 407 ? -22.345 -0.695 41.455 1.00 91.50 407 CYS A O 1
ATOM 3347 N N . LYS A 1 408 ? -22.783 -2.387 42.876 1.00 90.69 408 LYS A N 1
ATOM 3348 C CA . LYS A 1 408 ? -22.503 -1.614 44.094 1.00 90.69 408 LYS A CA 1
ATOM 3349 C C . LYS A 1 408 ? -21.032 -1.223 44.184 1.00 90.69 408 LYS A C 1
ATOM 3351 O O . LYS A 1 408 ? -20.741 -0.113 44.621 1.00 90.69 408 LYS A O 1
ATOM 3356 N N . GLU A 1 409 ? -20.123 -2.105 43.780 1.00 90.88 409 GLU A N 1
ATOM 3357 C CA . GLU A 1 409 ? -18.689 -1.823 43.728 1.00 90.88 409 GLU A CA 1
ATOM 3358 C C . GLU A 1 409 ? -18.395 -0.683 42.747 1.00 90.88 409 GLU A C 1
ATOM 3360 O O . GLU A 1 409 ? -17.738 0.286 43.121 1.00 90.88 409 GLU A O 1
ATOM 3365 N N . LEU A 1 410 ? -18.965 -0.735 41.538 1.00 88.50 410 LEU A N 1
ATOM 3366 C CA . LEU A 1 410 ? -18.810 0.322 40.536 1.00 88.50 410 LEU A CA 1
ATOM 3367 C C . LEU A 1 410 ? -19.346 1.679 41.016 1.00 88.50 410 LEU A C 1
ATOM 3369 O O . LEU A 1 410 ? -18.714 2.709 40.783 1.00 88.50 410 LEU A O 1
ATOM 3373 N N . LYS A 1 411 ? -20.496 1.705 41.697 1.00 86.50 411 LYS A N 1
ATOM 3374 C CA . LYS A 1 411 ? -21.097 2.953 42.194 1.00 86.50 411 LYS A CA 1
ATOM 3375 C C . LYS A 1 411 ? -20.342 3.542 43.388 1.00 86.50 411 LYS A C 1
ATOM 3377 O O . LYS A 1 411 ? -20.251 4.762 43.506 1.00 86.50 411 LYS A O 1
ATOM 3382 N N . ASN A 1 412 ? -19.766 2.688 44.235 1.00 88.75 412 ASN A N 1
ATOM 3383 C CA . ASN A 1 412 ? -19.032 3.077 45.444 1.00 88.75 412 ASN A CA 1
ATOM 3384 C C . ASN A 1 412 ? -17.507 3.118 45.246 1.00 88.75 412 ASN A C 1
ATOM 3386 O O . ASN A 1 412 ? -16.750 2.944 46.205 1.00 88.75 412 ASN A O 1
ATOM 3390 N N . LEU A 1 413 ? -17.039 3.353 44.016 1.00 88.94 413 LEU A N 1
ATOM 3391 C CA . LEU A 1 413 ? -15.611 3.491 43.746 1.00 88.94 413 LEU A CA 1
ATOM 3392 C C . LEU A 1 413 ? -15.000 4.651 44.559 1.00 88.94 413 LEU A C 1
ATOM 3394 O O . LEU A 1 413 ? -15.612 5.717 44.679 1.00 88.94 413 LEU A O 1
ATOM 3398 N N . PRO A 1 414 ? -13.765 4.500 45.075 1.00 91.19 414 PRO A N 1
ATOM 3399 C CA . PRO A 1 414 ? -13.056 5.590 45.736 1.00 91.19 414 PRO A CA 1
ATOM 3400 C C . PRO A 1 414 ? -12.930 6.814 44.820 1.00 91.19 414 PRO A C 1
ATOM 3402 O O . PRO A 1 414 ? -12.646 6.677 43.629 1.00 91.19 414 PRO A O 1
ATOM 3405 N N . GLU A 1 415 ? -13.044 8.026 45.373 1.00 86.62 415 GLU A N 1
ATOM 3406 C CA . GLU A 1 415 ? -12.987 9.266 44.577 1.00 86.62 415 GLU A CA 1
ATOM 3407 C C . GLU A 1 415 ? -11.714 9.394 43.733 1.00 86.62 415 GLU A C 1
ATOM 3409 O O . GLU A 1 415 ? -11.758 9.907 42.613 1.00 86.62 415 GLU A O 1
ATOM 3414 N N . GLN A 1 416 ? -10.591 8.885 44.248 1.00 89.69 416 GLN A N 1
ATOM 3415 C CA . GLN A 1 416 ? -9.323 8.849 43.527 1.00 89.69 416 GLN A CA 1
ATOM 3416 C C . GLN A 1 416 ? -9.434 8.015 42.241 1.00 89.69 416 GLN A C 1
ATOM 3418 O O . GLN A 1 416 ? -9.031 8.479 41.180 1.00 89.69 416 GLN A O 1
ATOM 3423 N N . GLN A 1 417 ? -10.063 6.838 42.307 1.00 87.69 417 GLN A N 1
ATOM 3424 C CA . GLN A 1 417 ? -10.261 5.976 41.139 1.00 87.69 417 GLN A CA 1
ATOM 3425 C C . GLN A 1 417 ? -11.258 6.582 40.151 1.00 87.69 417 GLN A C 1
ATOM 3427 O O . GLN A 1 417 ? -11.020 6.540 38.950 1.00 87.69 417 GLN A O 1
ATOM 3432 N N . ILE A 1 418 ? -12.334 7.212 40.634 1.00 85.94 418 ILE A N 1
ATOM 3433 C CA . ILE A 1 418 ? -13.294 7.937 39.781 1.00 85.94 418 ILE A CA 1
ATOM 3434 C C . ILE A 1 418 ? -12.583 9.042 38.987 1.00 85.94 418 ILE A C 1
ATOM 3436 O O . ILE A 1 418 ? -12.856 9.232 37.800 1.00 85.94 418 ILE A O 1
ATOM 3440 N N . LYS A 1 419 ? -11.651 9.758 39.627 1.00 85.62 419 LYS A N 1
ATOM 3441 C CA . LYS A 1 419 ? -10.859 10.817 38.993 1.00 85.62 419 LYS A CA 1
ATOM 3442 C C . LYS A 1 419 ? -9.838 10.262 37.999 1.00 85.62 419 LYS A C 1
ATOM 3444 O O . LYS A 1 419 ? -9.712 10.814 36.907 1.00 85.62 419 LYS A O 1
ATOM 3449 N N . ASP A 1 420 ? -9.155 9.176 38.353 1.00 89.00 420 ASP A N 1
ATOM 3450 C CA . ASP A 1 420 ? -8.162 8.520 37.495 1.00 89.00 420 ASP A CA 1
ATOM 3451 C C . ASP A 1 420 ? -8.821 7.904 36.247 1.00 89.00 420 ASP A C 1
ATOM 3453 O O . ASP A 1 420 ? -8.321 8.071 35.134 1.00 89.00 420 ASP A O 1
ATOM 3457 N N . LEU A 1 421 ? -9.994 7.281 36.411 1.00 85.88 421 LEU A N 1
ATOM 3458 C CA . LEU A 1 421 ? -10.816 6.721 35.331 1.00 85.88 421 LEU A CA 1
ATOM 3459 C C . LEU A 1 421 ? -11.636 7.777 34.573 1.00 85.88 421 LEU A C 1
ATOM 3461 O O . LEU A 1 421 ? -12.236 7.461 33.548 1.00 85.88 421 LEU A O 1
ATOM 3465 N N . ARG A 1 422 ? -11.662 9.028 35.055 1.00 84.56 422 ARG A N 1
ATOM 3466 C CA . ARG A 1 422 ? -12.425 10.152 34.481 1.00 84.56 422 ARG A CA 1
ATOM 3467 C C . ARG A 1 422 ? -13.911 9.835 34.268 1.00 84.56 422 ARG A C 1
ATOM 3469 O O . ARG A 1 422 ? -14.494 10.230 33.259 1.00 84.56 422 ARG A O 1
ATOM 3476 N N . ILE A 1 423 ? -14.527 9.131 35.217 1.00 85.19 423 ILE A N 1
ATOM 3477 C CA . ILE A 1 423 ? -15.954 8.792 35.152 1.00 85.19 423 ILE A CA 1
ATOM 3478 C C . ILE A 1 423 ? -16.777 10.079 35.273 1.00 85.19 423 ILE A C 1
ATOM 3480 O O . ILE A 1 423 ? -16.544 10.907 36.161 1.00 85.19 423 ILE A O 1
ATOM 3484 N N . ARG A 1 424 ? -17.746 10.249 34.368 1.00 83.88 424 ARG A N 1
ATOM 3485 C CA . ARG A 1 424 ? -18.640 11.410 34.353 1.00 83.88 424 ARG A CA 1
ATOM 3486 C C . ARG A 1 424 ? -19.483 11.450 35.623 1.00 83.88 424 ARG A C 1
ATOM 3488 O O . ARG A 1 424 ? -19.938 10.418 36.108 1.00 83.88 424 ARG A O 1
ATOM 3495 N N . ARG A 1 425 ? -19.722 12.655 36.136 1.00 83.56 425 ARG A N 1
ATOM 3496 C CA . ARG A 1 425 ? -20.664 12.904 37.230 1.00 83.56 425 ARG A CA 1
ATOM 3497 C C . ARG A 1 425 ? -21.896 13.617 36.701 1.00 83.56 425 ARG A C 1
ATOM 3499 O O . ARG A 1 425 ? -21.802 14.444 35.795 1.00 83.56 425 ARG A O 1
ATOM 3506 N N . ASN A 1 426 ? -23.043 13.303 37.282 1.00 82.62 426 ASN A N 1
ATOM 3507 C CA . ASN A 1 426 ? -24.282 14.001 36.998 1.00 82.62 426 ASN A CA 1
ATOM 3508 C C . ASN A 1 426 ? -24.176 15.454 37.495 1.00 82.62 426 ASN A C 1
ATOM 3510 O O . ASN A 1 426 ? -23.829 15.692 38.651 1.00 82.62 426 ASN A O 1
ATOM 3514 N N . ALA A 1 427 ? -24.489 16.424 36.633 1.00 79.06 427 ALA A N 1
ATOM 3515 C CA . ALA A 1 427 ? -24.373 17.849 36.950 1.00 79.06 427 ALA A CA 1
ATOM 3516 C C . ALA A 1 427 ? -25.327 18.319 38.067 1.00 79.06 427 ALA A C 1
ATOM 3518 O O . ALA A 1 427 ? -25.076 19.344 38.695 1.00 79.06 427 ALA A O 1
ATOM 3519 N N . VAL A 1 428 ? -26.417 17.583 38.312 1.00 83.31 428 VAL A N 1
ATOM 3520 C CA . VAL A 1 428 ? -27.432 17.917 39.321 1.00 83.31 428 VAL A CA 1
ATOM 3521 C C . 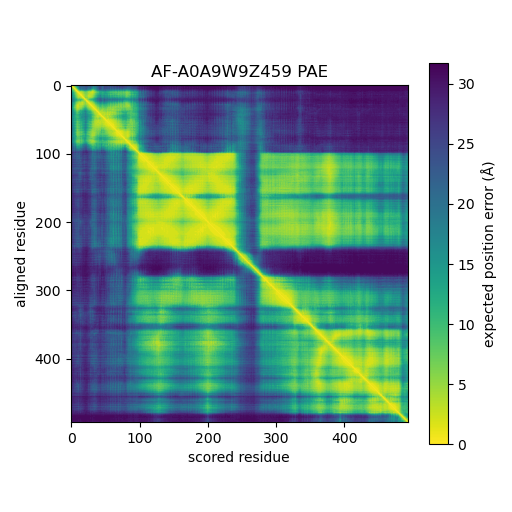VAL A 1 428 ? -27.136 17.234 40.654 1.00 83.31 428 VAL A C 1
ATOM 3523 O O . VAL A 1 428 ? -27.174 17.888 41.691 1.00 83.31 428 VAL A O 1
ATOM 3526 N N . THR A 1 429 ? -26.847 15.928 40.644 1.00 83.62 429 THR A N 1
ATOM 3527 C CA . THR A 1 429 ? -26.673 15.143 41.883 1.00 83.62 429 THR A CA 1
ATOM 3528 C C . THR A 1 429 ? -25.219 15.033 42.341 1.00 83.62 429 THR A C 1
ATOM 3530 O O . THR A 1 429 ? -24.970 14.727 43.502 1.00 83.62 429 THR A O 1
ATOM 3533 N N . GLY A 1 430 ? -24.244 15.271 41.458 1.00 81.31 430 GLY A N 1
ATOM 3534 C CA . GLY A 1 430 ? -22.814 15.103 41.746 1.00 81.31 430 GLY A CA 1
ATOM 3535 C C . GLY A 1 430 ? -22.341 13.643 41.813 1.00 81.31 430 GLY A C 1
ATOM 3536 O O . GLY A 1 430 ? -21.142 13.391 41.977 1.00 81.31 430 GLY A O 1
ATOM 3537 N N . GLU A 1 431 ? -23.249 12.679 41.658 1.00 83.38 431 GLU A N 1
ATOM 3538 C CA . GLU A 1 431 ? -22.954 11.244 41.676 1.00 83.38 431 GLU A CA 1
ATOM 3539 C C . GLU A 1 431 ? -22.346 10.767 40.347 1.00 83.38 431 GLU A C 1
ATOM 3541 O O . GLU A 1 431 ? -22.642 11.349 39.297 1.00 83.38 431 GLU A O 1
ATOM 3546 N N . PRO A 1 432 ? -21.494 9.722 40.358 1.00 85.31 432 PRO A N 1
ATOM 3547 C CA . PRO A 1 432 ? -20.986 9.119 39.129 1.00 85.31 432 PRO A CA 1
ATOM 3548 C C . PRO A 1 432 ? -22.137 8.569 38.271 1.00 85.31 432 PRO A C 1
ATOM 3550 O O . PRO A 1 432 ? -23.032 7.883 38.761 1.00 85.31 432 PRO A O 1
ATOM 3553 N N . GLU A 1 433 ? -22.114 8.865 36.972 1.00 84.62 433 GLU A N 1
ATOM 3554 C CA . GLU A 1 433 ? -23.128 8.437 36.006 1.00 84.62 433 GLU A CA 1
ATOM 3555 C C . GLU A 1 433 ? -22.869 6.986 35.574 1.00 84.62 433 GLU A C 1
ATOM 3557 O O . GLU A 1 433 ? -22.372 6.711 34.484 1.00 84.62 433 GLU A O 1
ATOM 3562 N N . ILE A 1 434 ? -23.181 6.045 36.465 1.00 87.44 434 ILE A N 1
ATOM 3563 C CA . ILE A 1 434 ? -23.059 4.606 36.222 1.00 87.44 434 ILE A CA 1
ATOM 3564 C C . ILE A 1 434 ? -24.462 4.011 36.211 1.00 87.44 434 ILE A C 1
ATOM 3566 O O . ILE A 1 434 ? -25.196 4.090 37.194 1.00 87.44 434 ILE A O 1
ATOM 3570 N N . GLN A 1 435 ? -24.851 3.421 35.083 1.00 87.94 435 GLN A N 1
ATOM 3571 C CA . GLN A 1 435 ? -26.157 2.788 34.941 1.00 87.94 435 GLN A CA 1
ATOM 3572 C C . GLN A 1 435 ? -26.021 1.277 35.110 1.00 87.94 435 GLN A C 1
ATOM 3574 O O . GLN A 1 435 ? -25.482 0.598 34.240 1.00 87.94 435 GLN A O 1
ATOM 3579 N N . CYS A 1 436 ? -26.549 0.747 36.213 1.00 90.94 436 CYS A N 1
ATOM 3580 C CA . CYS A 1 436 ? -26.699 -0.689 36.406 1.00 90.94 436 CYS A CA 1
ATOM 3581 C C . CYS A 1 436 ? -28.174 -1.095 36.434 1.00 90.94 436 CYS A C 1
ATOM 3583 O O . CYS A 1 436 ? -28.981 -0.537 37.179 1.00 90.94 436 CYS A O 1
ATOM 3585 N N . PHE A 1 437 ? -28.526 -2.110 35.642 1.00 89.94 437 PHE A N 1
ATOM 3586 C CA . PHE A 1 437 ? -29.896 -2.614 35.587 1.00 89.94 437 PHE A CA 1
ATOM 3587 C C . PHE A 1 437 ? -30.286 -3.429 36.832 1.00 89.94 437 PHE A C 1
ATOM 3589 O O . PHE A 1 437 ? -31.438 -3.354 37.242 1.00 89.94 437 PHE A O 1
ATOM 3596 N N . MET A 1 438 ? -29.351 -4.154 37.463 1.00 89.94 438 MET A N 1
ATOM 3597 C CA . MET A 1 438 ? -29.628 -4.949 38.673 1.00 89.94 438 MET A CA 1
ATOM 3598 C C . MET A 1 438 ? -29.961 -4.086 39.891 1.00 89.94 438 MET A C 1
ATOM 3600 O O . MET A 1 438 ? -30.810 -4.462 40.692 1.00 89.94 438 MET A O 1
ATOM 3604 N N . GLU A 1 439 ? -29.330 -2.918 40.025 1.00 88.81 439 GLU A N 1
ATOM 3605 C CA . GLU A 1 439 ? -29.663 -1.965 41.089 1.00 88.81 439 GLU A CA 1
ATOM 3606 C C . GLU A 1 439 ? -31.059 -1.374 40.862 1.00 88.81 439 GLU A C 1
ATOM 3608 O O . GLU A 1 439 ? -31.902 -1.447 41.747 1.00 88.81 439 GLU A O 1
ATOM 3613 N N . ARG A 1 440 ? -31.358 -0.920 39.635 1.00 89.56 440 ARG A N 1
ATOM 3614 C CA . ARG A 1 440 ? -32.708 -0.450 39.274 1.00 89.56 440 ARG A CA 1
ATOM 3615 C C . ARG A 1 440 ? -33.777 -1.522 39.462 1.00 89.56 440 ARG A C 1
ATOM 3617 O O . ARG A 1 440 ? -34.905 -1.204 39.825 1.00 89.56 440 ARG A O 1
ATOM 3624 N N . LEU A 1 441 ? -33.439 -2.782 39.191 1.00 88.44 441 LEU A N 1
ATOM 3625 C CA . LEU A 1 441 ? -34.319 -3.911 39.456 1.00 88.44 441 LEU A CA 1
ATOM 3626 C C . LEU A 1 441 ? -34.547 -4.077 40.962 1.00 88.44 441 LEU A C 1
ATOM 3628 O O . LEU A 1 441 ? -35.686 -4.256 41.373 1.00 88.44 441 LEU A O 1
ATOM 3632 N N . ASN A 1 442 ? -33.499 -3.989 41.782 1.00 89.19 442 ASN A N 1
ATOM 3633 C CA . ASN A 1 442 ? -33.628 -4.044 43.236 1.00 89.19 442 ASN A CA 1
ATOM 3634 C C . ASN A 1 442 ? -34.512 -2.905 43.776 1.00 89.19 442 ASN A C 1
ATOM 3636 O O . ASN A 1 442 ? -35.401 -3.168 44.581 1.00 89.19 442 ASN A O 1
ATOM 3640 N N . ASP A 1 443 ? -34.321 -1.677 43.291 1.00 89.44 443 ASP A N 1
ATOM 3641 C CA . ASP A 1 443 ? -35.148 -0.521 43.661 1.00 89.44 443 ASP A CA 1
ATOM 3642 C C . ASP A 1 443 ? -36.613 -0.745 43.256 1.00 89.44 443 ASP A C 1
ATOM 3644 O O . ASP A 1 443 ? -37.525 -0.573 44.063 1.00 89.44 443 ASP A O 1
ATOM 3648 N N . TYR A 1 444 ? -36.842 -1.238 42.032 1.00 89.12 444 TYR A N 1
ATOM 3649 C CA . TYR A 1 444 ? -38.175 -1.603 41.555 1.00 89.12 444 TYR A CA 1
ATOM 3650 C C . TYR A 1 444 ? -38.837 -2.665 42.442 1.00 89.12 444 T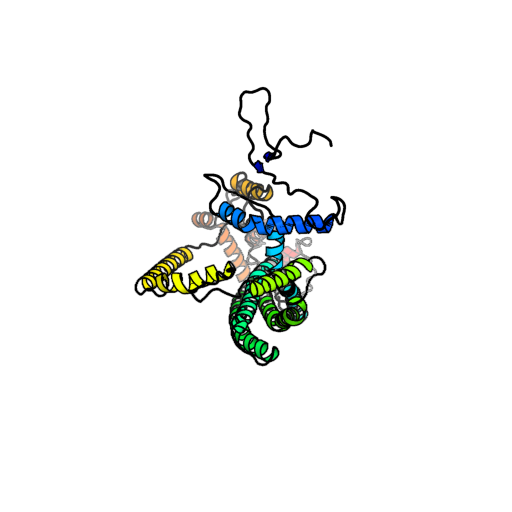YR A C 1
ATOM 3652 O O . TYR A 1 444 ? -40.005 -2.519 42.790 1.00 89.12 444 TYR A O 1
ATOM 3660 N N . LEU A 1 445 ? -38.113 -3.719 42.829 1.00 87.62 445 LEU A N 1
ATOM 3661 C CA . LEU A 1 445 ? -38.640 -4.777 43.695 1.00 87.62 445 LEU A CA 1
ATOM 3662 C C . LEU A 1 445 ? -39.030 -4.239 45.082 1.00 87.62 445 LEU A C 1
ATOM 3664 O O . LEU A 1 445 ? -40.074 -4.624 45.613 1.00 87.62 445 LEU A O 1
ATOM 3668 N N . GLN A 1 446 ? -38.243 -3.318 45.644 1.00 87.56 446 GLN A N 1
ATOM 3669 C CA . GLN A 1 446 ? -38.546 -2.670 46.924 1.00 87.56 446 GLN A CA 1
ATOM 3670 C C . GLN A 1 446 ? -39.777 -1.758 46.834 1.00 87.56 446 GLN A C 1
ATOM 3672 O O . GLN A 1 446 ? -40.669 -1.840 47.682 1.00 87.56 446 GLN A O 1
ATOM 3677 N N . ASP A 1 447 ? -39.871 -0.936 45.789 1.00 88.38 447 ASP A N 1
ATOM 3678 C CA . ASP A 1 447 ? -41.026 -0.065 45.549 1.00 88.38 447 ASP A CA 1
ATOM 3679 C C . ASP A 1 447 ? -42.306 -0.866 45.285 1.00 88.38 447 ASP A C 1
ATOM 3681 O O . ASP A 1 447 ? -43.397 -0.508 45.738 1.00 88.38 447 ASP A O 1
ATOM 3685 N N . GLU A 1 448 ? -42.181 -1.977 44.563 1.00 86.75 448 GLU A N 1
ATOM 3686 C CA . GLU A 1 448 ? -43.285 -2.871 44.246 1.00 86.75 448 GLU A CA 1
ATOM 3687 C C . GLU A 1 448 ? -43.818 -3.571 45.502 1.00 86.75 448 GLU A C 1
ATOM 3689 O O . GLU A 1 448 ? -45.036 -3.658 45.669 1.00 86.75 448 GLU A O 1
ATOM 3694 N N . ALA A 1 449 ? -42.941 -3.989 46.423 1.00 85.38 449 ALA A N 1
ATOM 3695 C CA . ALA A 1 449 ? -43.331 -4.604 47.694 1.00 85.38 449 ALA A CA 1
ATOM 3696 C C . ALA A 1 449 ? -44.195 -3.677 48.573 1.00 85.38 449 ALA A C 1
ATOM 3698 O O . ALA A 1 449 ? -45.051 -4.155 49.315 1.00 85.38 449 ALA A O 1
ATOM 3699 N N . ASN A 1 450 ? -44.029 -2.356 48.447 1.00 85.12 450 ASN A N 1
ATOM 3700 C CA . ASN A 1 450 ? -44.786 -1.357 49.209 1.00 85.12 450 ASN A CA 1
ATOM 3701 C C . ASN A 1 450 ? -46.212 -1.116 48.677 1.00 85.12 450 ASN A C 1
ATOM 3703 O O . ASN A 1 450 ? -46.991 -0.378 49.288 1.00 85.12 450 ASN A O 1
ATOM 3707 N N . LYS A 1 451 ? -46.584 -1.704 47.533 1.00 86.19 451 LYS A N 1
ATOM 3708 C CA . LYS A 1 451 ? -47.915 -1.510 46.946 1.00 86.19 451 LYS A CA 1
ATOM 3709 C C . LYS A 1 451 ? -48.984 -2.303 47.712 1.00 86.19 451 LYS A C 1
ATOM 3711 O O . LYS A 1 451 ? -48.767 -3.465 48.049 1.00 86.19 451 LYS A O 1
ATOM 3716 N N . PRO A 1 452 ? -50.213 -1.764 47.860 1.00 81.44 452 PRO A N 1
ATOM 3717 C CA . PRO A 1 452 ? -51.302 -2.400 48.621 1.00 81.44 452 PRO A CA 1
ATOM 3718 C C . PRO A 1 452 ? -51.843 -3.701 47.994 1.00 81.44 452 PRO A C 1
ATOM 3720 O O . PRO A 1 452 ? -52.760 -4.321 48.525 1.00 81.44 452 PRO A O 1
ATOM 3723 N N . ILE A 1 453 ? -51.316 -4.096 46.833 1.00 83.44 453 ILE A N 1
ATOM 3724 C CA . ILE A 1 453 ? -51.683 -5.310 46.097 1.00 83.44 453 ILE A CA 1
ATOM 3725 C C . ILE A 1 453 ? -51.048 -6.557 46.745 1.00 83.44 453 ILE A C 1
ATOM 3727 O O . ILE A 1 453 ? -51.526 -7.678 46.537 1.00 83.44 453 ILE A O 1
ATOM 3731 N N . TYR A 1 454 ? -49.998 -6.363 47.548 1.00 82.62 454 TYR A N 1
ATOM 3732 C CA . TYR A 1 454 ? -49.267 -7.417 48.241 1.00 82.62 454 TYR A CA 1
ATOM 3733 C C . TYR A 1 454 ? -49.564 -7.410 49.748 1.00 82.62 454 TYR A C 1
ATOM 3735 O O . TYR A 1 454 ? 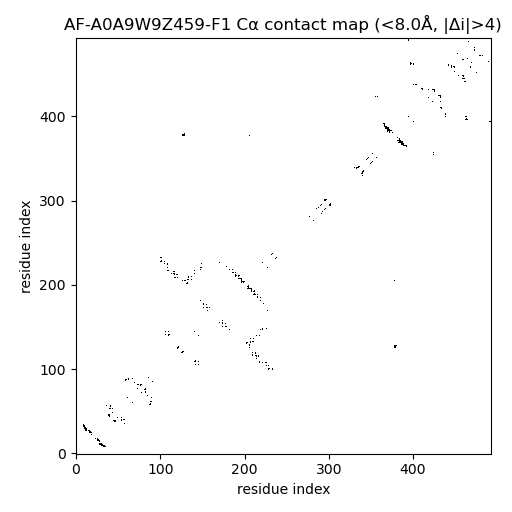-50.013 -6.414 50.311 1.00 82.62 454 TYR A O 1
ATOM 3743 N N . SER A 1 455 ? -49.379 -8.553 50.412 1.00 78.06 455 SER A N 1
ATOM 3744 C CA . SER A 1 455 ? -49.578 -8.659 51.864 1.00 78.06 455 SER A CA 1
ATOM 3745 C C . SER A 1 455 ? -48.400 -8.047 52.620 1.00 78.06 455 SER A C 1
ATOM 3747 O O . SER A 1 455 ? -47.274 -8.219 52.180 1.00 78.06 455 SER A O 1
ATOM 3749 N N . ASN A 1 456 ? -48.606 -7.487 53.814 1.00 72.56 456 ASN A N 1
ATOM 3750 C CA . ASN A 1 456 ? -47.542 -6.853 54.620 1.00 72.56 456 ASN A CA 1
ATOM 3751 C C . ASN A 1 456 ? -46.305 -7.735 54.935 1.00 72.56 456 ASN A C 1
ATOM 3753 O O . ASN A 1 456 ? -45.327 -7.226 55.468 1.00 72.56 456 ASN A O 1
ATOM 3757 N N . ALA A 1 457 ? -46.344 -9.043 54.655 1.00 72.38 457 ALA A N 1
ATOM 3758 C CA . ALA A 1 457 ? -45.237 -9.979 54.856 1.00 72.38 457 ALA A CA 1
ATOM 3759 C C . ALA A 1 457 ? -44.413 -10.281 53.585 1.00 72.38 457 ALA A C 1
ATOM 3761 O O . ALA A 1 457 ? -43.438 -11.023 53.669 1.00 72.38 457 ALA A O 1
ATOM 3762 N N . THR A 1 458 ? -44.795 -9.775 52.406 1.00 76.00 458 THR A N 1
ATOM 3763 C CA . THR A 1 458 ? -44.058 -10.045 51.160 1.00 76.00 458 THR A CA 1
ATOM 3764 C C . THR A 1 458 ? -42.865 -9.116 51.037 1.00 76.00 458 THR A C 1
ATOM 3766 O O . THR A 1 458 ? -43.032 -7.899 50.998 1.00 76.00 458 THR A O 1
ATOM 3769 N N . VAL A 1 459 ? -41.675 -9.697 50.926 1.00 78.19 459 VAL A N 1
ATOM 3770 C CA . VAL A 1 459 ? -40.430 -8.968 50.694 1.00 78.19 459 VAL A CA 1
ATOM 3771 C C . VAL A 1 459 ? -39.856 -9.460 49.373 1.00 78.19 459 VAL A C 1
ATOM 3773 O O . VAL A 1 459 ? -39.517 -10.631 49.248 1.00 78.19 459 VAL A O 1
ATOM 3776 N N . PHE A 1 460 ? -39.761 -8.576 48.381 1.00 83.31 460 PHE A N 1
ATOM 3777 C CA . PHE A 1 460 ? -39.057 -8.882 47.141 1.00 83.31 460 PHE A CA 1
ATOM 3778 C C . PHE A 1 460 ? -37.586 -8.489 47.295 1.00 83.31 460 PHE A C 1
ATOM 3780 O O . PHE A 1 460 ? -37.268 -7.314 47.469 1.00 83.31 460 PHE A O 1
ATOM 3787 N N . THR A 1 461 ? -36.690 -9.472 47.251 1.00 79.94 461 THR A N 1
ATOM 3788 C CA . THR A 1 461 ? -35.238 -9.276 47.374 1.00 79.94 461 THR A CA 1
ATOM 3789 C C . THR A 1 461 ? -34.495 -9.937 46.229 1.00 79.94 461 THR A C 1
ATOM 3791 O O . THR A 1 461 ? -34.994 -10.874 45.613 1.00 79.94 461 THR A O 1
ATOM 3794 N N . ILE A 1 462 ? -33.266 -9.482 45.996 1.00 82.06 462 ILE A N 1
ATOM 3795 C CA . ILE A 1 462 ? -32.270 -10.208 45.211 1.00 82.06 462 ILE A CA 1
ATOM 3796 C C . ILE A 1 462 ? -31.359 -10.945 46.214 1.00 82.06 462 ILE A C 1
ATOM 3798 O O . ILE A 1 462 ? -30.803 -10.284 47.094 1.00 82.06 462 ILE A O 1
ATOM 3802 N N . PRO A 1 463 ? -31.205 -12.280 46.137 1.00 82.56 463 PRO A N 1
ATOM 3803 C CA . PRO A 1 463 ? -31.678 -13.169 45.078 1.00 82.56 463 PRO A CA 1
ATOM 3804 C C . PRO A 1 463 ? -33.185 -13.435 45.153 1.00 82.56 463 PRO A C 1
ATOM 3806 O O . PRO A 1 463 ? -33.764 -13.536 46.235 1.00 82.56 463 PRO A O 1
ATOM 3809 N N . SER A 1 464 ? -33.805 -13.571 43.984 1.00 78.00 464 SER A N 1
ATOM 3810 C CA . SER A 1 464 ? -35.257 -13.720 43.883 1.00 78.00 464 SER A CA 1
ATOM 3811 C C . SER A 1 464 ? -35.673 -15.167 44.159 1.00 78.00 464 SER A C 1
ATOM 3813 O O . SER A 1 464 ? -35.219 -16.085 43.473 1.00 78.00 464 SER A O 1
ATOM 3815 N N . HIS A 1 465 ? -36.561 -15.400 45.131 1.00 79.56 465 HIS A N 1
ATOM 3816 C CA . HIS A 1 465 ? -37.133 -16.730 45.358 1.00 79.56 465 HIS A CA 1
ATOM 3817 C C . HIS A 1 465 ? -38.278 -17.021 44.381 1.00 79.56 465 HIS A C 1
ATOM 3819 O O . HIS A 1 465 ? -39.089 -16.154 44.058 1.00 79.56 465 HIS A O 1
ATOM 3825 N N . GLU A 1 466 ? -38.397 -18.276 43.945 1.00 76.81 466 GLU A N 1
ATOM 3826 C CA . GLU A 1 466 ? -39.362 -18.678 42.911 1.00 76.81 466 GLU A CA 1
ATOM 3827 C C . GLU A 1 466 ? -40.823 -18.347 43.275 1.00 76.81 466 GLU A C 1
ATOM 3829 O O . GLU A 1 466 ? -41.603 -17.923 42.420 1.00 76.81 466 GLU A O 1
ATOM 3834 N N . ASN A 1 467 ? -41.205 -18.506 44.545 1.00 79.88 467 ASN A N 1
ATOM 3835 C CA . ASN A 1 467 ? -42.563 -18.204 45.010 1.00 79.88 467 ASN A CA 1
ATOM 3836 C C . ASN A 1 467 ? -42.880 -16.706 44.943 1.00 79.88 467 ASN A C 1
ATOM 3838 O O . ASN A 1 467 ? -43.988 -16.331 44.552 1.00 79.88 467 ASN A O 1
ATOM 3842 N N . ASP A 1 468 ? -41.899 -15.868 45.268 1.00 80.69 468 ASP A N 1
ATOM 3843 C CA . ASP A 1 468 ? -42.049 -14.417 45.276 1.00 80.69 468 ASP A CA 1
ATOM 3844 C C . ASP A 1 468 ? -42.139 -13.891 43.839 1.00 80.69 468 ASP A C 1
ATOM 3846 O O . ASP A 1 468 ? -43.038 -13.116 43.514 1.00 80.69 468 ASP A O 1
ATOM 3850 N N . VAL A 1 469 ? -41.317 -14.423 42.929 1.00 81.06 469 VAL A N 1
ATOM 3851 C CA . VAL A 1 469 ? -41.402 -14.112 41.491 1.00 81.06 469 VAL A CA 1
ATOM 3852 C C . VAL A 1 469 ? -42.759 -14.528 40.916 1.00 81.06 469 VAL A C 1
ATOM 3854 O O . VAL A 1 469 ? -43.392 -13.757 40.195 1.00 81.06 469 VAL A O 1
ATOM 3857 N N . ARG A 1 470 ? -43.279 -15.711 41.269 1.00 81.75 470 ARG A N 1
ATOM 3858 C CA . ARG A 1 470 ? -44.617 -16.148 40.824 1.00 81.75 470 ARG A CA 1
ATOM 3859 C C . ARG A 1 470 ? -45.726 -15.225 41.326 1.00 81.75 470 ARG A C 1
ATOM 3861 O O . ARG A 1 470 ? -46.666 -14.946 40.577 1.00 81.75 470 ARG A O 1
ATOM 3868 N N . LEU A 1 471 ? -45.634 -14.752 42.570 1.00 84.06 471 LEU A N 1
ATOM 3869 C CA . LEU A 1 471 ? -46.587 -13.797 43.132 1.00 84.06 471 LEU A CA 1
ATOM 3870 C C . LEU A 1 471 ? -46.520 -12.450 42.398 1.00 84.06 471 LEU A C 1
ATOM 3872 O O . LEU A 1 471 ? -47.565 -11.926 42.005 1.00 84.06 471 LEU A O 1
ATOM 3876 N N . LEU A 1 472 ? -45.310 -11.939 42.157 1.00 84.62 472 LEU A N 1
ATOM 3877 C CA . LEU A 1 472 ? -45.050 -10.719 41.392 1.00 84.62 472 LEU A CA 1
ATOM 3878 C C . LEU A 1 472 ? -45.665 -10.805 39.985 1.00 84.62 472 LEU A C 1
ATOM 3880 O O . LEU A 1 472 ? -46.445 -9.940 39.581 1.00 84.62 472 LEU A O 1
ATOM 3884 N N . MET A 1 473 ? -45.404 -11.901 39.266 1.00 83.81 473 MET A N 1
ATOM 3885 C CA . MET A 1 473 ? -45.968 -12.150 37.935 1.00 83.81 473 MET A CA 1
ATOM 3886 C C . MET A 1 473 ? -47.496 -12.251 37.959 1.00 83.81 473 MET A C 1
ATOM 3888 O O . MET A 1 473 ? -48.179 -11.774 37.053 1.00 83.81 473 MET A O 1
ATOM 3892 N N . ALA A 1 474 ? -48.063 -12.877 38.994 1.00 83.31 474 ALA A N 1
ATOM 3893 C CA . ALA A 1 474 ? -49.504 -13.051 39.114 1.00 83.31 474 ALA A CA 1
ATOM 3894 C C . ALA A 1 474 ? -50.254 -11.737 39.364 1.00 83.31 474 ALA A C 1
ATOM 3896 O O . ALA A 1 474 ? -51.411 -11.623 38.950 1.00 83.31 474 ALA A O 1
ATOM 3897 N N . ARG A 1 475 ? -49.619 -10.777 40.043 1.00 85.38 475 ARG A N 1
ATOM 3898 C CA . ARG A 1 475 ? -50.197 -9.466 40.361 1.00 85.38 475 ARG A CA 1
ATOM 3899 C C . ARG A 1 475 ? -49.919 -8.404 39.294 1.00 85.38 475 ARG A C 1
ATOM 3901 O O . ARG A 1 475 ? -50.692 -7.454 39.211 1.00 85.38 475 ARG A O 1
ATOM 3908 N N . ASN A 1 476 ? -48.938 -8.623 38.412 1.00 83.81 476 ASN A N 1
ATOM 3909 C CA . ASN A 1 476 ? -48.602 -7.738 37.289 1.00 83.81 476 ASN A CA 1
ATOM 3910 C C . ASN A 1 476 ? -48.790 -8.391 35.900 1.00 83.81 476 ASN A C 1
ATOM 3912 O O . ASN A 1 476 ? -47.831 -8.539 35.138 1.00 83.81 476 ASN A O 1
ATOM 3916 N N . PRO A 1 477 ? -50.030 -8.725 35.494 1.00 79.88 477 PRO A N 1
ATOM 3917 C CA . PRO A 1 477 ? -50.294 -9.408 34.221 1.00 79.88 477 PRO A CA 1
ATOM 3918 C C . PRO A 1 477 ? -50.010 -8.557 32.970 1.00 79.88 477 PRO A C 1
ATOM 3920 O O . PRO A 1 477 ? -49.988 -9.085 31.864 1.00 79.88 477 PRO A O 1
ATOM 3923 N N . HIS A 1 478 ? -49.818 -7.244 33.126 1.00 82.50 478 HIS A N 1
ATOM 3924 C CA . HIS A 1 478 ? -49.468 -6.329 32.037 1.00 82.50 478 HIS A CA 1
ATOM 3925 C C . HIS A 1 478 ? -47.959 -6.311 31.731 1.00 82.50 478 HIS A C 1
ATOM 3927 O O . HIS A 1 478 ? -47.579 -5.915 30.634 1.00 82.50 478 HIS A O 1
ATOM 3933 N N . LEU A 1 479 ? -47.114 -6.748 32.677 1.00 80.25 479 LEU A N 1
ATOM 3934 C CA . LEU A 1 479 ? -45.655 -6.832 32.517 1.00 80.25 479 LEU A CA 1
ATOM 3935 C C . LEU A 1 479 ? -45.199 -8.249 32.156 1.00 80.25 479 LEU A C 1
ATOM 3937 O O . LEU A 1 479 ? -44.248 -8.417 31.399 1.00 80.25 479 LEU A O 1
ATOM 3941 N N . PHE A 1 480 ? -45.895 -9.270 32.664 1.00 78.81 480 PHE A N 1
ATOM 3942 C CA . PHE A 1 480 ? -45.513 -10.670 32.494 1.00 78.81 480 PHE A CA 1
ATOM 3943 C C . PHE A 1 480 ? -46.578 -11.445 31.711 1.00 78.81 480 PHE A C 1
ATOM 3945 O O . PHE A 1 480 ? -47.722 -11.583 32.152 1.00 78.81 480 PHE A O 1
ATOM 3952 N N . GLN A 1 481 ? -46.205 -12.005 30.556 1.00 64.62 481 GLN A N 1
ATOM 3953 C CA . GLN A 1 481 ? -47.088 -12.900 29.808 1.00 64.62 481 GLN A CA 1
ATOM 3954 C C . GLN A 1 481 ? -47.196 -14.261 30.510 1.00 64.62 481 GLN A C 1
ATOM 3956 O O . GLN A 1 481 ? -46.223 -14.994 30.651 1.00 64.62 481 GLN A O 1
ATOM 3961 N N . ARG A 1 482 ? -48.417 -14.631 30.909 1.00 58.16 482 ARG A N 1
ATOM 3962 C CA . ARG A 1 482 ? -48.735 -15.875 31.637 1.00 58.16 482 ARG A CA 1
ATOM 3963 C C . ARG A 1 482 ? -48.704 -17.164 30.800 1.00 58.16 482 ARG A C 1
ATOM 3965 O O . ARG A 1 482 ? -49.063 -18.215 31.323 1.00 58.16 482 ARG A O 1
ATOM 3972 N N . ASN A 1 483 ? -48.274 -17.126 29.538 1.00 47.03 483 ASN A N 1
ATOM 3973 C CA . ASN A 1 483 ? -48.223 -18.306 28.660 1.00 47.03 483 ASN A CA 1
ATOM 3974 C C . ASN A 1 483 ? -47.014 -19.222 28.945 1.00 47.03 483 ASN A C 1
ATOM 3976 O O . ASN A 1 483 ? -46.383 -19.731 28.024 1.00 47.03 483 ASN A O 1
ATOM 3980 N N . VAL A 1 484 ? -46.702 -19.469 30.219 1.00 48.81 484 VAL A N 1
ATOM 3981 C CA . VAL A 1 484 ? -45.719 -20.479 30.627 1.00 48.81 484 VAL A CA 1
ATOM 3982 C C . VAL A 1 484 ? -46.493 -21.677 31.161 1.00 48.81 484 VAL A C 1
ATOM 3984 O O . VAL A 1 484 ? -46.848 -21.773 32.335 1.00 48.81 484 VAL A O 1
ATOM 3987 N N . SER A 1 485 ? -46.833 -22.584 30.250 1.00 39.50 485 SER A N 1
ATOM 3988 C CA . SER A 1 485 ? -47.451 -23.865 30.564 1.00 39.50 485 SER A CA 1
ATOM 3989 C C . SER A 1 485 ? -46.481 -24.733 31.371 1.00 39.50 485 SER A C 1
ATOM 3991 O O . SER A 1 485 ? -45.657 -25.427 30.789 1.00 39.50 485 SER A O 1
ATOM 3993 N N . GLY A 1 486 ? -46.577 -24.710 32.701 1.00 42.59 486 GLY A N 1
ATOM 3994 C CA . GLY A 1 486 ? -46.216 -25.815 33.607 1.00 42.59 486 GLY A CA 1
ATOM 3995 C C . GLY A 1 486 ? -44.783 -26.375 33.594 1.00 42.59 486 GLY A C 1
ATOM 3996 O O . GLY A 1 486 ? -44.509 -27.291 34.366 1.00 42.59 486 GLY A O 1
ATOM 3997 N N . ARG A 1 487 ? -43.864 -25.870 32.770 1.00 39.88 487 ARG A N 1
ATOM 3998 C CA . ARG A 1 487 ? -42.442 -26.214 32.791 1.00 39.88 487 ARG A CA 1
ATOM 3999 C C . ARG A 1 487 ? -41.635 -24.937 32.631 1.00 39.88 487 ARG A C 1
ATOM 4001 O O . ARG A 1 487 ? -41.828 -24.199 31.675 1.00 39.88 487 ARG A O 1
ATOM 4008 N N . ASP A 1 488 ? -40.764 -24.732 33.608 1.00 41.69 488 ASP A N 1
ATOM 4009 C CA . ASP A 1 488 ? -39.724 -23.715 33.676 1.00 41.69 488 ASP A CA 1
ATOM 4010 C C . ASP A 1 488 ? -40.180 -22.258 33.831 1.00 41.69 488 ASP A C 1
ATOM 4012 O O . ASP A 1 488 ? -40.214 -21.463 32.902 1.00 41.69 488 ASP A O 1
ATOM 4016 N N . VAL A 1 489 ? -40.333 -21.866 35.101 1.00 44.78 489 VAL A N 1
ATOM 4017 C CA . VAL A 1 489 ? -40.106 -20.483 35.575 1.00 44.78 489 VAL A CA 1
ATOM 4018 C C . VAL A 1 489 ? -38.606 -20.101 35.471 1.00 44.78 489 VAL A C 1
ATOM 4020 O O . VAL A 1 489 ? -38.210 -19.004 35.835 1.00 44.78 489 VAL A O 1
ATOM 4023 N N . ARG A 1 490 ? -37.752 -20.979 34.916 1.00 41.19 490 ARG A N 1
ATOM 4024 C CA . ARG A 1 490 ? -36.291 -20.823 34.765 1.00 41.19 490 ARG A CA 1
ATOM 4025 C C . ARG A 1 490 ? -35.851 -19.850 33.660 1.00 41.19 490 ARG A C 1
ATOM 4027 O O . ARG A 1 490 ? -34.737 -19.976 33.177 1.00 41.19 490 ARG A O 1
ATOM 4034 N N . GLN A 1 491 ? -36.707 -18.965 33.162 1.00 38.97 491 GLN A N 1
ATOM 4035 C CA . GLN A 1 491 ? -36.361 -18.139 31.992 1.00 38.97 491 GLN A CA 1
ATOM 4036 C C . GLN A 1 491 ? -36.632 -16.648 32.153 1.00 38.97 491 GLN A C 1
ATOM 4038 O O . GLN A 1 491 ? -36.667 -15.927 31.160 1.00 38.97 491 GLN A O 1
ATOM 4043 N N . ILE A 1 492 ? -36.823 -16.158 33.374 1.00 43.69 492 ILE A N 1
ATOM 4044 C CA . ILE A 1 492 ? -37.135 -14.743 33.565 1.00 43.69 492 ILE A CA 1
ATOM 4045 C C . ILE A 1 492 ? -36.283 -14.195 34.698 1.00 43.69 492 ILE A C 1
ATOM 4047 O O . ILE A 1 492 ? -36.806 -13.926 35.774 1.00 43.69 492 ILE A O 1
ATOM 4051 N N . LEU A 1 493 ? -34.984 -14.065 34.426 1.00 38.34 493 LEU A N 1
ATOM 4052 C CA . LEU A 1 493 ? -34.110 -12.982 34.876 1.00 38.34 493 LEU A CA 1
ATOM 4053 C C . LEU A 1 493 ? -32.982 -12.792 33.859 1.00 38.34 493 LEU A C 1
ATOM 4055 O O . LEU A 1 493 ? -32.382 -13.811 33.448 1.00 38.34 493 LEU A O 1
#

Organism: NCBI:txid174260

InterPro domains:
  IPR000731 Sterol-sensing domain [PS50156] (139-232)
  IPR003392 Patched domain-containing protein, SSD domain [PF02460] (123-230)
  IPR052081 Dispatched hedgehog regulator [PTHR45951] (91-451)

Mean predicted aligned error: 16.81 Å

Radius of gyration: 41.93 Å; Cα contacts (8 Å, |Δi|>4): 335; chains: 1; bounding box: 102×87×112 Å

Foldseek 3Di:
DDPPPDDDQKDADPPWDDDPPDPDDIDGPDMGGDDDDDDDDPPAPGCPGPVVVSVVVVLVCCCVVCVVVLVVCQVVPDVPHRRDDDRPVVVVVVVVVDPCLLVVVLLVLLQVLLVVLVCCLCPVVVQDDDDPLSVVLSVVSSVLLVVLSVLLVVLLVVLVPDDDPDPVRSLVSSLVVSLVVSCVSLVVQLVVLCVQLPDPDLNSNSSSSSSSSSSVSSSVSCNPPNSVSVVCCVPDVVPDDDPVRNVVVVVVVVVVVVVVVVPPDDDDDDDPPPDPDDPVVVVVCCVVPVCCVPACVDPPNVVVVVVVVVVVVVVVVVVVVVDDPDPDDDDPDDPPDPSVVVVVCCVPVVPDDLVGDDDDDDDDDQWDDADCVVPDPNDPVPPHHTDGRPPDACLDLVNLVVLVVVQVCVQPDDPVVCVVVVFDADPPPRGGPDDDPSVVVQVVQQVVLPDPLDDPPQHAHRVGDPVSVVSVCVSCVVVHPPPPPPDDPRPDD

Solvent-accessible surface area (backbone atoms only — not comparable to full-atom values): 29832 Å² total; per-residue (Å²): 138,79,96,80,84,81,91,63,68,49,46,66,40,101,78,44,51,77,61,94,86,53,99,61,80,75,48,55,95,45,76,45,78,64,84,85,80,79,77,52,56,98,92,44,92,40,75,74,49,58,47,67,61,53,51,51,52,52,46,50,51,51,44,70,75,36,46,68,59,52,52,51,34,42,75,65,26,61,80,96,42,85,43,84,86,88,53,68,64,61,55,51,50,60,54,66,73,46,59,62,64,60,55,51,52,50,54,50,51,50,60,47,19,54,55,57,25,47,48,46,42,44,71,73,66,61,48,71,64,83,58,72,60,55,61,52,43,58,63,52,43,56,56,56,48,48,49,48,53,48,49,42,52,50,42,50,57,63,47,68,83,53,93,62,96,43,72,67,58,47,48,54,56,33,47,65,53,34,51,57,55,44,45,54,56,41,50,54,52,24,52,58,26,48,60,35,43,77,43,91,47,65,69,50,13,53,33,11,54,50,46,20,41,29,39,51,41,37,50,52,43,51,71,61,52,46,58,53,53,53,52,50,36,62,74,52,53,71,78,55,67,55,82,92,60,46,66,67,62,55,48,56,61,49,51,55,58,52,49,66,68,65,67,70,87,77,84,94,74,88,78,81,79,81,66,88,73,55,74,65,57,58,53,48,50,39,52,65,47,59,44,33,54,68,43,59,66,24,85,65,47,41,55,53,50,52,50,51,52,51,50,52,49,52,51,52,51,58,52,57,73,68,66,68,84,76,89,66,82,83,73,91,51,62,90,91,38,69,71,35,50,49,58,49,42,46,60,70,74,50,58,71,52,87,83,70,72,71,83,87,83,82,87,82,80,50,63,47,79,60,46,46,86,91,40,59,94,50,41,85,82,56,80,51,44,88,37,71,36,87,84,61,70,53,66,51,50,69,50,43,42,52,52,39,51,51,45,51,50,67,73,65,51,55,68,67,56,40,59,75,70,60,61,55,54,37,91,86,80,67,45,71,73,72,89,52,69,57,55,54,47,49,53,47,33,49,58,55,41,72,36,91,91,51,58,99,83,57,78,55,53,85,54,73,52,71,69,59,52,52,50,52,42,70,75,35,64,91,82,36,82,82,87,64,78,93,63,71,88,83,78,81,101

pLDDT: mean 77.42, std 18.0, range [24.62, 97.56]

Nearest PDB structures (foldseek):
  7dfw-assembly1_A  TM=6.891E-01  e=8.196E-03  Homo sapiens
  6mg8-assembly1_A  TM=4.871E-01  e=2.098E-03  Mus musculus
  7dfz-assembly1_A  TM=5.305E-01  e=9.485E-03  Homo sapiens

Sequence (493 aa):
MNVTRAMLDFHLDKHAVIDSTSDMPVQSRYTRSLFYIGYPLKGFHNTEDRVDMQWDEAQLFASEAFATLLHKKFKRGIGAMKFYYFLRALFFNAISQQSLWITGWAVFSILTCFFGANLIYRVILDCRYIGIFHVLSVFIILGIGADDVFVFIDTWKASESKTFRDMAARMSFVYRRAASAMFTTSFTTMVAFVTSVFSPLLGVSTFGIFSALLVFVNYCSVIIFFPTVIITYEYYWKNYRWHCFGDLKAWQAITSRREDIIQGEVPEEQQQEEMFVEPSKRVSKFLENSFFENFIAHKRMRWIILGVFLVFLSVSIGFAIQLTPDEEPVDVWGPGTNWYNIKRLRRSAFRPSQEDNVVEVNIIWGLKNQDRSSCHFTDFKCKGRTVFDTSFDLNPAECQVALLDFCKELKNLPEQQIKDLRIRRNAVTGEPEIQCFMERLNDYLQDEANKPIYSNATVFTIPSHENDVRLLMARNPHLFQRNVSGRDVRQIL

Secondary structure (DSSP, 8-state):
--S-S-S-SEEE-TT-B--SSSSPPPB-S-EEE--PPPSSPTT-SSTTTTHHHHHHHHHHHHHHHHHHHHHHHHHH-BTTBPP----HHHHHHHHHTS-HHHHHHHHHHHHHHHHHHHHIIIIIS------HHHHHHHHHHHHHHHHHHHHHHHHHHHHTTS--SSHHHHHHHHHHHHHHHHHHHHHHHHHHHHHGGG-S-HHHHHHHHHHHHHHHHHHHHHHHHHHHHHHHIIIIISS---TTSHHHHHHHHHHHHHHHHH-SS-------------HHHHHHHIIIIIIIIIIIS-TTHHHHHHHHHHHHHHHHHHHHHT-PPPSS---SS-TTSHHHHHHHHHHHTSPPPTTT---------SBPPPB-TTS-TT-SS---B--B-TT----SHHHHHHHHHHHHHHHT--HHHHHHTT--B-TTT-SB----HHHHHHHHHHHHHTSTTS-TT----SSPPHHHHHHHHHH-TTTS-----SS-STT--